Protein AF-0000000082836170 (afdb_homodimer)

Nearest PDB structures (foldseek):
  7biz-assembly1_A  TM=2.691E-01  e=1.588E-02  Bacteroides thetaiotaomicron
  5feh-assembly3_F  TM=2.525E-01  e=3.986E-02  Homo sapiens
  5f7s-assembly1_A  TM=2.205E-01  e=2.081E-02  Trueperella pyogenes
  6ca6-assembly2_B  TM=2.727E-01  e=8.507E-02  Homo sapiens
  1r6v-assembly1_A  TM=5.221E-01  e=4.939E+00  Fervidobacterium pennivorans

Radius of gyration: 24.67 Å; Cα contacts (8 Å, |Δi|>4): 1297; chains: 2; bounding box: 67×75×68 Å

Foldseek 3Di:
DPPPPPPPPPPLPQLQVCVAWAWEWDADPPFFIWIFIGHQQQQETAFPVAPLLQFPDKWKWKADPVGIDTWHWPHDGRTTGTPDHHDLQIKMKIKTWGQAWDWHDDPDDTWGETEIHIYMEGNDLLDFDDDDDQWEWHRHNHPQKIATDHNRATDFQWWKWKHDQQNDIDIFTAHPRRMTGDDDAEQFKIKMKTKDKAQDWDWDQHPVGIDTTRIYMYMYMYIYGHRDHHHDDDGDDNDYHNDRPRRPRDPDD/DPPPPPPPPPPLPQLQVCVAWAWEWDADPPFFIWIFIGHQQQQETAFPVAPLLQWDDKWKWKADPVGIDTWHWPHDGRTTGTPDHHDLQIKMKMKTWGQAWDWHDDPDDTWGETEIHIYMEGNDLLDFDDDDDQWEWHRHNHPQKIFTDHNRATDFQWWKWKHDQQNDIDIFTAHPRRMTGDDDAEQFKIKMKTKDKAQDWDWDQHPVGIDTTRIYMYMYMYIYGHRDHHHDDDGDDRDYHNDRPRDPRDPDD

Solvent-accessible surface area (backbone atoms only — not comparable to full-atom values): 26758 Å² total; per-residue (Å²): 136,84,77,73,76,75,76,76,74,73,74,72,72,59,60,55,77,60,82,57,63,44,41,40,51,45,66,54,88,97,41,48,26,31,39,33,40,27,27,64,37,55,32,26,51,20,22,49,88,50,64,51,63,41,42,84,58,55,49,34,36,36,40,45,96,91,44,78,43,83,40,55,53,42,80,48,57,56,30,26,40,35,73,52,63,73,52,84,80,24,30,37,43,36,47,33,48,45,69,55,72,40,81,45,71,61,52,46,75,72,31,44,21,42,38,37,33,21,24,26,33,41,52,50,61,47,43,64,47,81,80,83,51,59,48,28,51,28,25,64,39,43,81,47,26,34,29,34,31,45,75,87,33,58,37,47,49,33,62,35,36,41,30,29,44,46,35,43,30,34,76,38,53,17,38,84,73,3,36,33,70,52,90,74,63,38,35,38,60,38,40,33,40,36,71,47,77,45,73,62,60,50,72,41,89,41,98,91,41,77,38,79,29,44,21,36,33,40,37,24,19,28,20,36,55,45,93,52,65,43,82,58,70,70,60,43,69,77,38,76,50,75,57,74,71,76,42,54,77,69,80,74,131,135,84,77,74,76,74,74,76,74,75,74,73,73,60,60,54,78,62,82,58,64,46,40,42,52,46,64,54,87,98,39,46,26,31,40,33,41,27,28,62,39,54,33,26,51,21,21,49,87,49,64,51,62,41,42,83,56,54,48,34,35,36,38,45,99,92,44,76,40,83,38,54,52,42,80,46,58,56,30,26,40,35,71,53,63,73,52,83,81,25,33,38,42,36,47,32,49,45,70,53,72,43,79,45,72,61,53,46,75,71,31,44,21,42,40,36,33,19,23,26,32,41,53,50,60,48,43,63,49,80,80,84,51,59,49,28,53,28,25,63,39,44,80,48,26,35,30,34,31,45,75,86,33,57,38,47,50,32,62,37,35,41,30,29,44,46,34,42,30,34,76,37,54,16,38,85,73,4,36,31,69,52,90,74,63,39,35,36,61,40,39,34,40,36,69,48,76,45,72,61,59,51,72,41,89,43,98,91,42,77,39,80,29,43,22,35,33,39,35,24,17,29,22,36,55,43,92,51,64,44,83,57,69,69,61,43,70,77,38,75,50,74,57,74,72,75,45,53,79,67,80,74,129

pLDDT: mean 87.14, std 20.57, range [20.2, 98.94]

Organism: NCBI:txid1287738

Sequence (506 aa):
MKKTLSLAIAALALTATAQAHQVWIEQPAGKPAIIRFGEFAENLREASPGYLDGFDKMTATLLTAKGEVPLTATKAADGFTLSQKVGGKDGVVVDGPMNTLRTFKHGGEPLQTWFQMNARYVPDAAAVTAPKLVMDIVPTGQAGQFQVVFKGQPLPKTKLVAMVDSGWEQTAYTDEQGKAHFSLPWKTQYVLRTMHIDRTPGDRPGASGPEHYDAIGYVATLTFVKPDGAAPLPAVPVRPPNKVQAAPAAAAKMKKTLSLAIAALALTATAQAHQVWIEQPAGKPAIIRFGEFAENLREASPGYLDGFDKMTATLLTAKGEVPLTATKAADGFTLSQKVGGKDGVVVDGPMNTLRTFKHGGEPLQTWFQMNARYVPDAAAVTAPKLVMDIVPTGQAGQFQVVFKGQPLPKTKLVAMVDSGWEQTAYTDEQGKAHFSLPWKTQYVLRTMHIDRTPGDRPGASGPEHYDAIGYVATLTFVKPDGAAPLPAVPVRPPNKVQAAPAAAAK

Structure (mmCIF, N/CA/C/O backbone):
data_AF-0000000082836170-model_v1
#
loop_
_entity.id
_entity.type
_entity.pdbx_description
1 polymer 'Cobalt ABC transporter substrate-binding protein'
#
loop_
_atom_site.group_PDB
_atom_site.id
_atom_site.type_symbol
_atom_site.label_atom_id
_atom_site.label_alt_id
_atom_site.label_comp_id
_atom_site.label_asym_id
_atom_site.label_entity_id
_atom_site.label_seq_id
_atom_site.pdbx_PDB_ins_code
_atom_site.Cartn_x
_atom_site.Cartn_y
_atom_site.Cartn_z
_atom_site.occupancy
_atom_site.B_iso_or_equiv
_atom_site.auth_seq_id
_atom_site.auth_comp_id
_atom_site.auth_asym_id
_atom_site.auth_atom_id
_atom_site.pdbx_PDB_model_num
ATOM 1 N N . MET A 1 1 ? 44.781 -10.078 32.188 1 26.72 1 MET A N 1
ATOM 2 C CA . MET A 1 1 ? 44.438 -9.422 30.938 1 26.72 1 MET A CA 1
ATOM 3 C C . MET A 1 1 ? 42.938 -9.422 30.719 1 26.72 1 MET A C 1
ATOM 5 O O . MET A 1 1 ? 42.312 -10.484 30.609 1 26.72 1 MET A O 1
ATOM 9 N N . LYS A 1 2 ? 42.188 -8.383 31.344 1 31.38 2 LYS A N 1
ATOM 10 C CA . LYS A 1 2 ? 40.781 -8.148 31.531 1 31.38 2 LYS A CA 1
ATOM 11 C C . LYS A 1 2 ? 40.062 -7.969 30.188 1 31.38 2 LYS A C 1
ATOM 13 O O . LYS A 1 2 ? 40.375 -7.031 29.438 1 31.38 2 LYS A O 1
ATOM 18 N N . LYS A 1 3 ? 39.812 -9.102 29.469 1 31.58 3 LYS A N 1
ATOM 19 C CA . LYS A 1 3 ? 39.094 -9.109 28.203 1 31.58 3 LYS A CA 1
ATOM 20 C C . LYS A 1 3 ? 37.781 -8.367 28.328 1 31.58 3 LYS A C 1
ATOM 22 O O . LYS A 1 3 ? 36.938 -8.734 29.156 1 31.58 3 LYS A O 1
ATOM 27 N N . THR A 1 4 ? 37.875 -7.027 28.156 1 30.92 4 THR A N 1
ATOM 28 C CA . THR A 1 4 ? 36.688 -6.168 28.031 1 30.92 4 THR A CA 1
ATOM 29 C C . THR A 1 4 ? 35.75 -6.695 26.938 1 30.92 4 THR A C 1
ATOM 31 O O . THR A 1 4 ? 36.156 -6.859 25.781 1 30.92 4 THR A O 1
ATOM 34 N N . LEU A 1 5 ? 34.906 -7.582 27.344 1 31.88 5 LEU A N 1
ATOM 35 C CA . LEU A 1 5 ? 33.781 -8.047 26.516 1 31.88 5 LEU A CA 1
ATOM 36 C C . LEU A 1 5 ? 33 -6.871 25.953 1 31.88 5 LEU A C 1
ATOM 38 O O . LEU A 1 5 ? 32.375 -6.125 26.703 1 31.88 5 LEU A O 1
ATOM 42 N N . SER A 1 6 ? 33.562 -6.23 24.938 1 28.66 6 SER A N 1
ATOM 43 C CA . SER A 1 6 ? 32.844 -5.191 24.219 1 28.66 6 SER A CA 1
ATOM 44 C C . SER A 1 6 ? 31.469 -5.699 23.75 1 28.66 6 SER A C 1
ATOM 46 O O . SER A 1 6 ? 31.391 -6.684 23.016 1 28.66 6 SER A O 1
ATOM 48 N N . LEU A 1 7 ? 30.5 -5.582 24.578 1 28.78 7 LEU A N 1
ATOM 49 C CA . LEU A 1 7 ? 29.109 -5.797 24.219 1 28.78 7 LEU A CA 1
ATOM 50 C C . LEU A 1 7 ? 28.719 -4.949 23 1 28.78 7 LEU A C 1
ATOM 52 O O . LEU A 1 7 ? 28.719 -3.719 23.078 1 28.78 7 LEU A O 1
ATOM 56 N N . ALA A 1 8 ? 29.078 -5.398 21.828 1 27.69 8 ALA A N 1
ATOM 57 C CA . ALA A 1 8 ? 28.562 -4.789 20.609 1 27.69 8 ALA A CA 1
ATOM 58 C C . ALA A 1 8 ? 27.031 -4.672 20.656 1 27.69 8 ALA A C 1
ATOM 60 O O . ALA A 1 8 ? 26.328 -5.684 20.703 1 27.69 8 ALA A O 1
ATOM 61 N N . ILE A 1 9 ? 26.547 -3.693 21.328 1 27.22 9 ILE A N 1
ATOM 62 C CA . ILE A 1 9 ? 25.125 -3.34 21.234 1 27.22 9 ILE A CA 1
ATOM 63 C C . ILE A 1 9 ? 24.75 -3.088 19.781 1 27.22 9 ILE A C 1
ATOM 65 O O . ILE A 1 9 ? 25.25 -2.145 19.156 1 27.22 9 ILE A O 1
ATOM 69 N N . ALA A 1 10 ? 24.594 -4.125 19.031 1 26.56 10 ALA A N 1
ATOM 70 C CA . ALA A 1 10 ? 24.016 -3.994 17.688 1 26.56 10 ALA A CA 1
ATOM 71 C C . ALA A 1 10 ? 22.781 -3.102 17.703 1 26.56 10 ALA A C 1
ATOM 73 O O . ALA A 1 10 ? 21.797 -3.41 18.391 1 26.56 10 ALA A O 1
ATOM 74 N N . ALA A 1 11 ? 22.953 -1.854 17.578 1 26.28 11 ALA A N 1
ATOM 75 C CA . ALA A 1 11 ? 21.875 -0.909 17.328 1 26.28 11 ALA A CA 1
ATOM 76 C C . ALA A 1 11 ? 20.938 -1.432 16.234 1 26.28 11 ALA A C 1
ATOM 78 O O . ALA A 1 11 ? 21.344 -1.609 15.086 1 26.28 11 ALA A O 1
ATOM 79 N N . LEU A 1 12 ? 20.141 -2.338 16.547 1 27.95 12 LEU A N 1
ATOM 80 C CA . LEU A 1 12 ? 19 -2.682 15.719 1 27.95 12 LEU A CA 1
ATOM 81 C C . LEU A 1 12 ? 18.344 -1.429 15.148 1 27.95 12 LEU A C 1
ATOM 83 O O . LEU A 1 12 ? 17.797 -0.615 15.898 1 27.95 12 LEU A O 1
ATOM 87 N N . ALA A 1 13 ? 19.047 -0.854 14.234 1 28.72 13 ALA A N 1
ATOM 88 C CA . ALA A 1 13 ? 18.422 0.218 13.469 1 28.72 13 ALA A CA 1
ATOM 89 C C . ALA A 1 13 ? 16.969 -0.11 13.164 1 28.72 13 ALA A C 1
ATOM 91 O O . ALA A 1 13 ? 16.672 -1.105 12.492 1 28.72 13 ALA A O 1
ATOM 92 N N . LEU A 1 14 ? 16.141 0.134 14.016 1 29.86 14 LEU A N 1
ATOM 93 C CA . LEU A 1 14 ? 14.695 0.248 13.836 1 29.86 14 LEU A CA 1
ATOM 94 C C . LEU A 1 14 ? 14.367 0.902 12.5 1 29.86 14 LEU A C 1
ATOM 96 O O . LEU A 1 14 ? 14.688 2.07 12.281 1 29.86 14 LEU A O 1
ATOM 100 N N . THR A 1 15 ? 14.773 0.25 11.469 1 32.34 15 THR A N 1
ATOM 101 C CA . THR A 1 15 ? 14.109 0.842 10.312 1 32.34 15 THR A CA 1
ATOM 102 C C . THR A 1 15 ? 12.656 1.166 10.625 1 32.34 15 THR A C 1
ATOM 104 O O . THR A 1 15 ? 11.859 0.266 10.914 1 32.34 15 THR A O 1
ATOM 107 N N . ALA A 1 16 ? 12.352 2 11.562 1 35.34 16 ALA A N 1
ATOM 108 C CA . ALA A 1 16 ? 11.023 2.592 11.688 1 35.34 16 ALA A CA 1
ATOM 109 C C . ALA A 1 16 ? 10.297 2.607 10.344 1 35.34 16 ALA A C 1
ATOM 111 O O . ALA A 1 16 ? 10.812 3.148 9.359 1 35.34 16 ALA A O 1
ATOM 112 N N . THR A 1 17 ? 9.789 1.624 9.914 1 38.44 17 THR A N 1
ATOM 113 C CA . THR A 1 17 ? 8.742 1.948 8.953 1 38.44 17 THR A CA 1
ATOM 114 C C . THR A 1 17 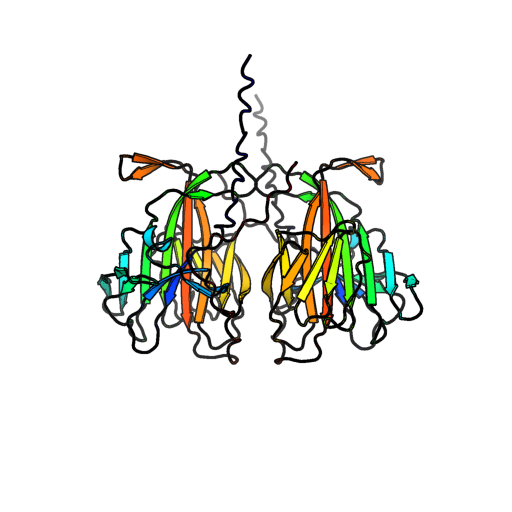? 8.062 3.262 9.32 1 38.44 17 THR A C 1
ATOM 116 O O . THR A 1 17 ? 7.012 3.262 9.969 1 38.44 17 THR A O 1
ATOM 119 N N . ALA A 1 18 ? 8.672 4.105 10.07 1 41.03 18 ALA A N 1
ATOM 120 C CA . ALA A 1 18 ? 8.242 5.496 10.188 1 41.03 18 ALA A CA 1
ATOM 121 C C . ALA A 1 18 ? 7.383 5.914 9 1 41.03 18 ALA A C 1
ATOM 123 O O . ALA A 1 18 ? 6.918 7.051 8.93 1 41.03 18 ALA A O 1
ATOM 124 N N . GLN A 1 19 ? 7.5 5.121 7.895 1 50.47 19 GLN A N 1
ATOM 125 C CA . GLN A 1 19 ? 7.027 5.527 6.578 1 50.47 19 GLN A CA 1
ATOM 126 C C . GLN A 1 19 ? 5.566 5.969 6.629 1 50.47 19 GLN A C 1
ATOM 128 O O . GLN A 1 19 ? 5.043 6.508 5.652 1 50.47 19 GLN A O 1
ATOM 133 N N . ALA A 1 20 ? 4.973 6.035 7.883 1 69.69 20 ALA A N 1
ATOM 134 C CA . ALA A 1 20 ? 3.557 6.09 7.531 1 69.69 20 ALA A CA 1
ATOM 135 C C . ALA A 1 20 ? 2.846 7.211 8.281 1 69.69 20 ALA A C 1
ATOM 137 O O . ALA A 1 20 ? 1.684 7.516 8.008 1 69.69 20 ALA A O 1
ATOM 138 N N . HIS A 1 21 ? 3.768 8.008 9.156 1 91.62 21 HIS A N 1
ATOM 139 C CA . HIS A 1 21 ? 2.969 8.992 9.875 1 91.62 21 HIS A CA 1
ATOM 140 C C . HIS A 1 21 ? 2.625 10.18 8.984 1 91.62 21 HIS A C 1
ATOM 142 O O . HIS A 1 21 ? 3.432 10.586 8.141 1 91.62 21 HIS A O 1
ATOM 148 N N . GLN A 1 22 ? 1.546 10.695 9.258 1 96 22 GLN A N 1
ATOM 149 C CA . GLN A 1 22 ? 1.072 11.883 8.555 1 96 22 GLN A CA 1
ATOM 150 C C . GLN A 1 22 ? 0.282 12.789 9.492 1 96 22 GLN A C 1
ATOM 152 O O . GLN A 1 22 ? -0.153 12.359 10.562 1 96 22 GLN A O 1
ATOM 157 N N . VAL A 1 23 ? 0.231 14.023 9.086 1 97.88 23 VAL A N 1
ATOM 158 C CA . VAL A 1 23 ? -0.67 14.984 9.719 1 97.88 23 VAL A CA 1
ATOM 159 C C . VAL A 1 23 ? -1.942 15.125 8.883 1 97.88 23 VAL A C 1
ATOM 161 O O . VAL A 1 23 ? -1.884 15.172 7.652 1 97.88 23 VAL A O 1
ATOM 164 N N . TRP A 1 24 ? -3.105 15.141 9.531 1 98.44 24 TRP A N 1
ATOM 165 C CA . TRP A 1 24 ? -4.355 15.383 8.828 1 98.44 24 TRP A CA 1
ATOM 166 C C . TRP A 1 24 ? -5.332 16.172 9.695 1 98.44 24 TRP A C 1
ATOM 168 O O . TRP A 1 24 ? -5.035 16.469 10.852 1 98.44 24 TRP A O 1
ATOM 178 N N . ILE A 1 25 ? -6.406 16.641 9.117 1 98.06 25 ILE A N 1
ATOM 179 C CA . ILE A 1 25 ? -7.367 17.484 9.805 1 98.06 25 ILE A CA 1
ATOM 180 C C . ILE A 1 25 ? -8.695 16.75 9.969 1 98.06 25 ILE A C 1
ATOM 182 O O . ILE A 1 25 ? -9.203 16.156 9.016 1 98.06 25 ILE A O 1
ATOM 186 N N . GLU A 1 26 ? -9.156 16.719 11.172 1 95.94 26 GLU A N 1
ATOM 187 C CA . GLU A 1 26 ? -10.484 16.188 11.469 1 95.94 26 GLU A CA 1
ATOM 188 C C . GLU A 1 26 ? -11.414 17.266 11.984 1 95.94 26 GLU A C 1
ATOM 190 O O . GLU A 1 26 ? -10.984 18.18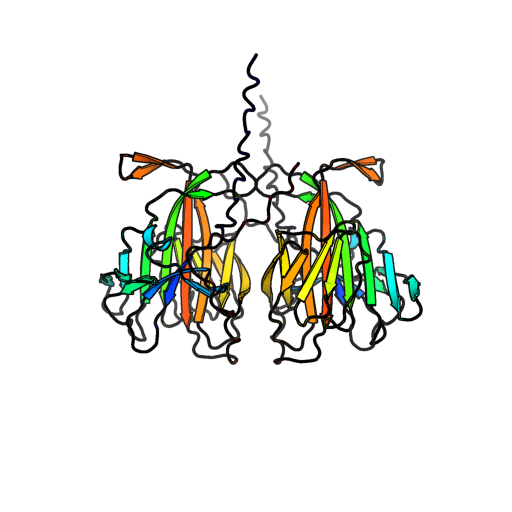8 12.68 1 95.94 26 GLU A O 1
ATOM 195 N N . GLN A 1 27 ? -12.609 17.188 11.578 1 89.88 27 GLN A N 1
ATOM 196 C CA . GLN A 1 27 ? -13.625 18.078 12.125 1 89.88 27 GLN A CA 1
ATOM 197 C C . GLN A 1 27 ? -14.812 17.281 12.672 1 89.88 27 GLN A C 1
ATOM 199 O O . GLN A 1 27 ? -15.758 16.984 11.938 1 89.88 27 GLN A O 1
ATOM 204 N N . PRO A 1 28 ? -14.695 16.953 13.953 1 80.62 28 PRO A N 1
ATOM 205 C CA . PRO A 1 28 ? -15.875 16.312 14.555 1 80.62 28 PRO A CA 1
ATOM 206 C C . PRO A 1 28 ? -17.094 17.219 1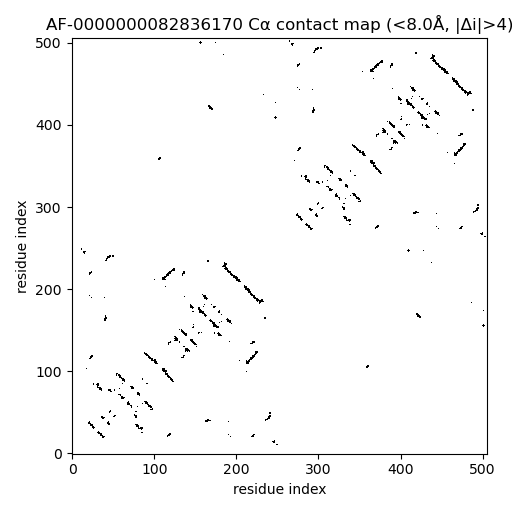4.555 1 80.62 28 PRO A C 1
ATOM 208 O O . PRO A 1 28 ? -16.969 18.453 14.562 1 80.62 28 PRO A O 1
ATOM 211 N N . ALA A 1 29 ? -18.234 16.594 14.469 1 79.88 29 ALA A N 1
ATOM 212 C CA . ALA A 1 29 ? -19.484 17.359 14.414 1 79.88 29 ALA A CA 1
ATOM 213 C C . ALA A 1 29 ? -19.594 18.312 15.609 1 79.88 29 ALA A C 1
ATOM 215 O O . ALA A 1 29 ? -19.469 17.875 16.766 1 79.88 29 ALA A O 1
ATOM 216 N N . GLY A 1 30 ? -19.781 19.562 15.289 1 81.5 30 GLY A N 1
ATOM 217 C CA . GLY A 1 30 ? -20.062 20.562 16.297 1 81.5 30 GLY A CA 1
ATOM 218 C C . GLY A 1 30 ? -18.844 20.984 17.094 1 81.5 30 GLY A C 1
ATOM 219 O O . GLY A 1 30 ? -18.953 21.719 18.078 1 81.5 30 GLY A O 1
ATOM 220 N N . LYS A 1 31 ? -17.719 20.453 16.812 1 86.19 31 LYS A N 1
ATOM 221 C CA . LYS A 1 31 ? -16.484 20.781 17.531 1 86.19 31 LYS A CA 1
ATOM 222 C C . LYS A 1 31 ? -15.477 21.453 16.609 1 86.19 31 LYS A C 1
ATOM 224 O O . LYS A 1 31 ? -15.586 21.359 15.383 1 86.19 31 LYS A O 1
ATOM 229 N N . PRO A 1 32 ? -14.602 22.234 17.281 1 91.75 32 PRO A N 1
ATOM 230 C CA . PRO A 1 32 ? -13.531 22.797 16.453 1 91.75 32 PRO A CA 1
ATOM 231 C C . PRO A 1 32 ? -12.727 21.719 15.719 1 91.75 32 PRO A C 1
ATOM 233 O O . PRO A 1 32 ? -12.633 20.578 16.203 1 91.75 32 PRO A O 1
ATOM 236 N N . ALA A 1 33 ? -12.18 22.125 14.602 1 95.62 33 ALA A N 1
ATOM 237 C CA . ALA A 1 33 ? -11.312 21.203 13.875 1 95.62 33 ALA A CA 1
ATOM 238 C C . ALA A 1 33 ? -10.055 20.891 14.672 1 95.62 33 ALA A C 1
ATOM 240 O O . ALA A 1 33 ? -9.633 21.672 15.523 1 95.62 33 ALA A O 1
ATOM 241 N N . ILE A 1 34 ? -9.5 19.734 14.43 1 96.81 34 ILE A N 1
ATOM 242 C CA . ILE A 1 34 ? -8.312 19.281 15.148 1 96.81 34 ILE A CA 1
ATOM 243 C C . ILE A 1 34 ? -7.289 18.734 14.148 1 96.81 34 ILE A C 1
ATOM 245 O O . ILE A 1 34 ? -7.645 18.016 13.211 1 96.81 34 ILE A O 1
ATOM 249 N N . ILE A 1 35 ? -6.059 19.188 14.312 1 98.25 35 ILE A N 1
ATOM 250 C CA . ILE A 1 35 ? -4.934 18.641 13.578 1 98.25 35 ILE A CA 1
ATOM 251 C C . ILE A 1 35 ? -4.426 17.375 14.273 1 98.25 35 ILE A C 1
ATOM 253 O O . ILE A 1 35 ? -4.094 17.406 15.461 1 98.25 35 ILE A O 1
ATOM 257 N N . ARG A 1 36 ? -4.387 16.266 13.539 1 97.75 36 ARG A N 1
ATOM 258 C CA . ARG A 1 36 ? -3.932 14.992 14.07 1 97.75 36 ARG A CA 1
ATOM 259 C C . ARG A 1 36 ? -2.578 14.602 13.492 1 97.75 36 ARG A C 1
ATOM 261 O O . ARG A 1 36 ? -2.211 15.062 12.406 1 97.75 36 ARG A O 1
ATOM 268 N N . PHE A 1 37 ? -1.827 13.844 14.227 1 97.06 37 PHE A N 1
ATOM 269 C CA . PHE A 1 37 ? -0.574 13.227 13.805 1 97.06 37 PHE A CA 1
ATOM 270 C C . PHE A 1 37 ? -0.581 11.734 14.094 1 97.06 37 PHE A C 1
ATOM 272 O O . PHE A 1 37 ? -0.978 11.312 15.188 1 97.06 37 PHE A O 1
ATOM 279 N N . GLY A 1 38 ? -0.245 10.914 13.172 1 96.12 38 GLY A N 1
ATOM 280 C CA . GLY A 1 38 ? -0.245 9.469 13.352 1 96.12 38 GLY A CA 1
ATOM 281 C C . GLY A 1 38 ? -0.445 8.711 12.055 1 96.12 38 GLY A C 1
ATOM 282 O O . GLY A 1 38 ? 0.112 9.078 11.016 1 96.12 38 GLY A O 1
ATOM 283 N N . GLU A 1 39 ? -1.082 7.586 12.125 1 94.38 39 GLU A N 1
ATOM 284 C CA . GLU A 1 39 ? -1.422 6.738 10.984 1 94.38 39 GLU A CA 1
ATOM 285 C C . GLU A 1 39 ? -2.934 6.617 10.82 1 94.38 39 GLU A C 1
ATOM 287 O O . GLU A 1 39 ? -3.572 5.793 11.477 1 94.38 39 GLU A O 1
ATOM 292 N N . PHE A 1 40 ? -3.494 7.348 9.898 1 96.06 40 PHE A N 1
ATOM 293 C CA . PHE A 1 40 ? -4.945 7.449 9.789 1 96.06 40 PHE A CA 1
ATOM 294 C C . PHE A 1 40 ? -5.566 6.086 9.523 1 96.06 40 PHE A C 1
ATOM 296 O O . PHE A 1 40 ? -6.488 5.672 10.227 1 96.06 40 PHE A O 1
ATOM 303 N N . ALA A 1 41 ? -5.004 5.355 8.555 1 94 41 ALA A N 1
ATOM 304 C CA . ALA A 1 41 ? -5.598 4.082 8.156 1 94 41 ALA A CA 1
ATOM 305 C C . ALA A 1 41 ? -5.469 3.041 9.258 1 94 41 ALA A C 1
ATOM 307 O O . ALA A 1 41 ? -6.203 2.051 9.281 1 94 41 ALA A O 1
ATOM 308 N N . GLU A 1 42 ? -4.582 3.295 10.195 1 91.44 42 GLU A N 1
ATOM 309 C CA . GLU A 1 42 ? -4.348 2.348 11.281 1 91.44 42 GLU A CA 1
ATOM 310 C C . GLU A 1 42 ? -5.008 2.814 12.578 1 91.44 42 GLU A C 1
ATOM 312 O O . GLU A 1 42 ? -4.773 2.24 13.641 1 91.44 42 GLU A O 1
ATOM 317 N N . ASN A 1 43 ? -5.77 3.891 12.461 1 93.44 43 ASN A N 1
ATOM 318 C CA . ASN A 1 43 ? -6.48 4.445 13.609 1 93.44 43 ASN A CA 1
ATOM 319 C C . ASN A 1 43 ? -5.523 4.781 14.742 1 93.44 43 ASN A C 1
ATOM 321 O O . ASN A 1 43 ? -5.801 4.473 15.906 1 93.44 43 ASN A O 1
ATOM 325 N N . LEU A 1 44 ? -4.379 5.285 14.336 1 94.12 44 LEU A N 1
ATOM 326 C CA . LEU A 1 44 ? -3.373 5.723 15.297 1 94.12 44 LEU A CA 1
ATOM 327 C C . LEU A 1 44 ? -3.281 7.246 15.328 1 94.12 44 LEU A C 1
ATOM 329 O O . LEU A 1 44 ? -2.914 7.871 14.336 1 94.12 44 LEU A O 1
ATOM 333 N N . ARG A 1 45 ? -3.656 7.848 16.453 1 95.94 45 ARG A N 1
ATOM 334 C CA . ARG A 1 45 ? -3.447 9.258 16.75 1 95.94 45 ARG A CA 1
ATOM 335 C C . ARG A 1 45 ? -2.42 9.438 17.859 1 95.94 45 ARG A C 1
ATOM 337 O O . ARG A 1 45 ? -2.629 8.977 18.984 1 95.94 45 ARG A O 1
ATOM 344 N N . GLU A 1 46 ? -1.385 10.047 17.531 1 96.12 46 GLU A N 1
ATOM 345 C CA . GLU A 1 46 ? -0.317 10.25 18.5 1 96.12 46 GLU A CA 1
ATOM 346 C C . GLU A 1 46 ? -0.733 11.242 19.578 1 96.12 46 GLU A C 1
ATOM 348 O O . GLU A 1 46 ? -1.615 12.078 19.359 1 96.12 46 GLU A O 1
ATOM 353 N N . ALA A 1 47 ? -0.035 11.148 20.672 1 96.5 47 ALA A N 1
ATOM 354 C CA . ALA A 1 47 ? -0.454 11.891 21.859 1 96.5 47 ALA A CA 1
ATOM 355 C C . ALA A 1 47 ? 0.708 12.695 22.438 1 96.5 47 ALA A C 1
ATOM 357 O O . ALA A 1 47 ? 1.863 12.484 22.062 1 96.5 47 ALA A O 1
ATOM 358 N N . SER A 1 48 ? 0.39 13.656 23.266 1 95.62 48 SER A N 1
ATOM 359 C CA . SER A 1 48 ? 1.319 14.359 24.141 1 95.62 48 SER A CA 1
ATOM 360 C C . SER A 1 48 ? 1.054 14.031 25.609 1 95.62 48 SER A C 1
ATOM 362 O O . SER A 1 48 ? -0.09 14.086 26.062 1 95.62 48 SER A O 1
ATOM 364 N N . PRO A 1 49 ? 2.107 13.719 26.375 1 95.69 49 PRO A N 1
ATOM 365 C CA . PRO A 1 49 ? 3.502 13.602 25.938 1 95.69 49 PRO A CA 1
ATOM 366 C C . PRO A 1 49 ? 3.725 12.445 24.969 1 95.69 49 PRO A C 1
ATOM 368 O O . PRO A 1 49 ? 2.945 11.492 24.953 1 95.69 49 PRO A O 1
ATOM 371 N N . GLY A 1 50 ? 4.629 12.625 24.109 1 95 50 GLY A N 1
ATOM 372 C CA . GLY A 1 50 ? 4.965 11.609 23.125 1 95 50 GLY A CA 1
ATOM 373 C C . GLY A 1 50 ? 5.293 12.188 21.766 1 95 50 GLY A C 1
ATOM 374 O O . GLY A 1 50 ? 5.898 13.258 21.672 1 95 50 GLY A O 1
ATOM 375 N N . TYR A 1 51 ? 4.902 11.477 20.688 1 92.88 51 TYR A N 1
ATOM 376 C CA . TYR A 1 51 ? 5.34 11.812 19.344 1 92.88 51 TYR A CA 1
ATOM 377 C C . TYR A 1 51 ? 4.699 13.109 18.859 1 92.88 51 TYR A C 1
ATOM 379 O O . TYR A 1 51 ? 5.215 13.766 17.953 1 92.88 51 TYR A O 1
ATOM 387 N N . LEU A 1 52 ? 3.576 13.492 19.438 1 95 52 LEU A N 1
ATOM 388 C CA . LEU A 1 52 ? 2.955 14.766 19.094 1 95 52 LEU A CA 1
ATOM 389 C C . LEU A 1 52 ? 3.875 15.93 19.453 1 95 52 LEU A C 1
ATOM 391 O O . LEU A 1 52 ? 3.699 17.047 18.938 1 95 52 LEU A O 1
ATOM 395 N N . ASP A 1 53 ? 4.812 15.656 20.344 1 95.19 53 ASP A N 1
ATOM 396 C CA . ASP A 1 53 ? 5.719 16.703 20.812 1 95.19 53 ASP A CA 1
ATOM 397 C C . ASP A 1 53 ? 6.828 16.953 19.797 1 95.19 53 ASP A C 1
ATOM 399 O O . ASP A 1 53 ? 7.727 17.766 20.047 1 95.19 53 ASP A O 1
ATOM 403 N N . GLY A 1 54 ? 6.766 16.25 18.641 1 93.5 54 GLY A N 1
ATOM 404 C CA . GLY A 1 54 ? 7.695 16.484 17.547 1 93.5 54 GLY A CA 1
ATOM 405 C C . GLY A 1 54 ? 7.402 17.766 16.781 1 93.5 54 GLY A C 1
ATOM 406 O O . GLY A 1 54 ? 8.133 18.109 15.852 1 93.5 54 GLY A O 1
ATOM 407 N N . PHE A 1 55 ? 6.371 18.469 17.188 1 95.44 55 PHE A N 1
ATOM 408 C CA . PHE A 1 55 ? 5.977 19.75 16.594 1 95.44 55 PHE A CA 1
ATOM 409 C C . PHE A 1 55 ? 6.004 20.859 17.641 1 95.44 55 PHE A C 1
ATOM 411 O O . PHE A 1 55 ? 5.414 20.719 18.719 1 95.44 55 PHE A O 1
ATOM 418 N N . ASP A 1 56 ? 6.688 21.906 17.344 1 89.44 56 ASP A N 1
ATOM 419 C CA . ASP A 1 56 ? 6.645 23.062 18.219 1 89.44 56 ASP A CA 1
ATOM 420 C C . ASP A 1 56 ? 5.441 23.953 17.906 1 89.44 56 ASP A C 1
ATOM 422 O O . ASP A 1 56 ? 4.773 24.453 18.812 1 89.44 56 ASP A O 1
ATOM 426 N N . LYS A 1 57 ? 5.305 24.141 16.641 1 88.06 57 LYS A N 1
ATOM 427 C CA . LYS A 1 57 ? 4.234 25.016 16.156 1 88.06 57 LYS A CA 1
ATOM 428 C C . LYS A 1 57 ? 3.596 24.469 14.891 1 88.06 57 LYS A C 1
ATOM 430 O O . LYS A 1 57 ? 4.293 23.953 14.023 1 88.06 57 LYS A O 1
ATOM 435 N N . MET A 1 58 ? 2.277 24.531 14.922 1 95.19 58 MET A N 1
ATOM 436 C CA . MET A 1 58 ? 1.496 24.297 13.711 1 95.19 58 MET A CA 1
ATOM 437 C C . MET A 1 58 ? 0.843 25.578 13.219 1 95.19 58 MET A C 1
ATOM 439 O O . MET A 1 58 ? 0.166 26.266 13.977 1 95.19 58 MET A O 1
ATOM 443 N N . THR A 1 59 ? 1.143 25.938 11.969 1 97.38 59 THR A N 1
ATOM 444 C CA . THR A 1 59 ? 0.487 27.109 11.383 1 97.38 59 THR A CA 1
ATOM 445 C C . THR A 1 59 ? -0.753 26.688 10.594 1 97.38 59 THR A C 1
ATOM 447 O O . THR A 1 59 ? -0.675 25.828 9.711 1 97.38 59 THR A O 1
ATOM 450 N N . ALA A 1 60 ? -1.859 27.266 11 1 98.19 60 ALA A N 1
ATOM 451 C CA . ALA A 1 60 ? -3.127 26.938 10.359 1 98.19 60 ALA A CA 1
ATOM 452 C C . ALA A 1 60 ? -3.816 28.188 9.82 1 98.19 60 ALA A C 1
ATOM 454 O O . ALA A 1 60 ? -3.791 29.234 10.461 1 98.19 60 ALA A O 1
ATOM 455 N N . THR A 1 61 ? -4.383 28.078 8.648 1 98.25 61 THR A N 1
ATOM 456 C CA . THR A 1 61 ? -5.113 29.172 7.992 1 98.25 61 THR A CA 1
ATOM 457 C C . THR A 1 61 ? -6.484 28.688 7.531 1 98.25 61 THR A C 1
ATOM 459 O O . THR A 1 61 ? -6.598 27.656 6.867 1 98.25 61 THR A O 1
ATOM 462 N N . LEU A 1 62 ? -7.48 29.406 7.945 1 97.44 62 LEU A N 1
ATOM 463 C CA . LEU A 1 62 ? -8.836 29.203 7.438 1 97.44 62 LEU A CA 1
ATOM 464 C C . LEU A 1 62 ? -9.008 29.875 6.074 1 97.44 62 LEU A C 1
ATOM 466 O O . LEU A 1 62 ? -8.617 31.016 5.887 1 97.44 62 LEU A O 1
ATOM 470 N N . LEU A 1 63 ? -9.508 29.125 5.16 1 97.5 63 LEU A N 1
ATOM 471 C CA . LEU A 1 63 ? -9.789 29.625 3.82 1 97.5 63 LEU A CA 1
ATOM 472 C C . LEU A 1 63 ? -11.289 29.828 3.623 1 97.5 63 LEU A C 1
ATOM 474 O O . LEU A 1 63 ? -12.055 28.859 3.578 1 97.5 63 LEU A O 1
ATOM 478 N N . THR A 1 64 ? -11.711 31.109 3.484 1 95.5 64 THR A N 1
ATOM 479 C CA . THR A 1 64 ? -13.109 31.469 3.307 1 95.5 64 THR A CA 1
ATOM 480 C C . THR A 1 64 ? -13.32 32.219 1.995 1 95.5 64 THR A C 1
ATOM 482 O O . THR A 1 64 ? -12.352 32.594 1.328 1 95.5 64 THR A O 1
ATOM 485 N N . ALA A 1 65 ? -14.609 32.375 1.639 1 92.62 65 ALA A N 1
ATOM 486 C CA . ALA A 1 65 ? -14.938 33.156 0.459 1 92.62 65 ALA A CA 1
ATOM 487 C C . ALA A 1 65 ? -14.453 34.594 0.617 1 92.62 65 ALA A C 1
ATOM 489 O O . ALA A 1 65 ? -14.195 35.281 -0.375 1 92.62 65 ALA A O 1
ATOM 490 N N . LYS A 1 66 ? -14.281 35.094 1.841 1 94.31 66 LYS A N 1
ATOM 491 C CA . LYS A 1 66 ? -13.914 36.5 2.125 1 94.31 66 LYS A CA 1
ATOM 492 C C . LYS A 1 66 ? -12.398 36.625 2.271 1 94.31 66 LYS A C 1
ATOM 494 O O . LYS A 1 66 ? -11.891 37.75 2.449 1 94.31 66 LYS A O 1
ATOM 499 N N . GLY A 1 67 ? -11.711 35.531 2.266 1 95.25 67 GLY A N 1
ATOM 500 C CA . GLY A 1 67 ? -10.266 35.594 2.389 1 95.25 67 GLY A CA 1
ATOM 501 C C . GLY A 1 67 ? -9.711 34.625 3.428 1 95.25 67 GLY A C 1
ATOM 502 O O . GLY A 1 67 ? -10.391 33.688 3.842 1 95.25 67 GLY A O 1
ATOM 503 N N . GLU A 1 68 ? -8.461 34.844 3.775 1 97.19 68 GLU A N 1
ATOM 504 C CA . GLU A 1 68 ? -7.73 33.938 4.684 1 97.19 68 GLU A CA 1
ATOM 505 C C . GLU A 1 68 ? -7.746 34.5 6.109 1 97.19 68 GLU A C 1
ATOM 507 O O . GLU A 1 68 ? -7.602 35.688 6.324 1 97.19 68 GLU A O 1
ATOM 512 N N . VAL A 1 69 ? -7.969 33.625 7.062 1 96.69 69 VAL A N 1
ATOM 513 C CA . VAL A 1 69 ? -7.965 33.969 8.484 1 96.69 69 VAL A CA 1
ATOM 514 C C . VAL A 1 69 ? -6.992 33.062 9.227 1 96.69 69 VAL A C 1
ATOM 516 O O . VAL A 1 69 ? -7.176 31.844 9.266 1 96.69 69 VAL A O 1
ATOM 519 N N . PRO A 1 70 ? -5.965 33.656 9.828 1 97.31 70 PRO A N 1
ATOM 520 C CA . PRO A 1 70 ? -5.086 32.812 10.641 1 97.31 70 PRO A CA 1
ATOM 521 C C . PRO A 1 70 ? -5.816 32.156 11.805 1 97.31 70 PRO A C 1
ATOM 523 O O . PRO A 1 70 ? -6.684 32.781 12.43 1 97.31 70 PRO A O 1
ATOM 526 N N . LEU A 1 71 ? -5.508 30.875 11.992 1 97.38 71 LEU A N 1
ATOM 527 C CA . LEU A 1 71 ? -6.055 30.141 13.133 1 97.38 71 LEU A CA 1
ATOM 528 C C . LEU A 1 71 ? -4.965 29.828 14.156 1 97.38 71 LEU A C 1
ATOM 530 O O . LEU A 1 71 ? -3.822 29.547 13.789 1 97.38 71 LEU A O 1
ATOM 534 N N . THR A 1 72 ? -5.367 29.922 15.383 1 97.06 72 THR A N 1
ATOM 535 C CA . THR A 1 72 ? -4.473 29.422 16.422 1 97.06 72 THR A CA 1
ATOM 536 C C . THR A 1 72 ? -4.605 27.906 16.578 1 97.06 72 THR A C 1
ATOM 538 O O . THR A 1 72 ? -5.715 27.375 16.594 1 97.06 72 THR A O 1
ATOM 541 N N . ALA A 1 73 ? -3.529 27.219 16.641 1 97.56 73 ALA A N 1
ATOM 542 C CA . ALA A 1 73 ? -3.479 25.797 16.922 1 97.56 73 ALA A CA 1
ATOM 543 C C . ALA A 1 73 ? -2.895 25.531 18.312 1 97.56 73 ALA A C 1
ATOM 545 O O . ALA A 1 73 ? -1.73 25.844 18.562 1 97.56 73 ALA A O 1
ATOM 546 N N . THR A 1 74 ? -3.676 24.938 19.203 1 96.5 74 THR A N 1
ATOM 547 C CA . THR A 1 74 ? -3.252 24.672 20.562 1 96.5 74 THR A CA 1
ATOM 548 C C . THR A 1 74 ? -3.047 23.172 20.781 1 96.5 74 THR A C 1
ATOM 550 O O . THR A 1 74 ? -3.951 22.375 20.547 1 96.5 74 THR A O 1
ATOM 553 N N . LYS A 1 75 ? -1.935 22.875 21.281 1 96.5 75 LYS A N 1
ATOM 554 C CA . LYS A 1 75 ? -1.651 21.453 21.516 1 96.5 75 LYS A CA 1
ATOM 555 C C . LYS A 1 75 ? -2.564 20.891 22.594 1 96.5 75 LYS A C 1
ATOM 557 O O . LYS A 1 75 ? -2.727 21.5 23.656 1 96.5 75 LYS A O 1
ATOM 562 N N . ALA A 1 76 ? -3.215 19.828 22.297 1 94.38 76 ALA A N 1
ATOM 563 C CA . ALA A 1 76 ? -4.043 19.047 23.203 1 94.38 76 ALA A CA 1
ATOM 564 C C . ALA A 1 76 ? -3.479 17.641 23.375 1 94.38 76 ALA A C 1
ATOM 566 O O . ALA A 1 76 ? -2.35 17.359 22.969 1 94.38 76 ALA A O 1
ATOM 567 N N . ALA A 1 77 ? -4.195 16.75 24.047 1 95.12 77 ALA A N 1
ATOM 568 C CA . ALA A 1 77 ? -3.723 15.406 24.391 1 95.12 77 ALA A CA 1
ATOM 569 C C . ALA A 1 77 ? -3.537 14.562 23.125 1 95.12 77 ALA A C 1
ATOM 571 O O . ALA A 1 77 ? -2.666 13.688 23.094 1 95.12 77 ALA A O 1
ATOM 572 N N . ASP A 1 78 ? -4.387 14.836 22.094 1 95.06 78 ASP A N 1
ATOM 573 C CA . ASP A 1 78 ? -4.367 13.93 20.953 1 95.06 78 ASP A CA 1
ATOM 574 C C . ASP A 1 78 ? -4.289 14.711 19.641 1 95.06 78 ASP A C 1
ATOM 576 O O . ASP A 1 78 ? -4.758 14.234 18.594 1 95.06 78 ASP A O 1
ATOM 580 N N . GLY A 1 79 ? -3.773 15.945 19.688 1 96.62 79 GLY A N 1
ATOM 581 C CA . GLY A 1 79 ? -3.625 16.766 18.484 1 96.62 79 GLY A CA 1
ATOM 582 C C . GLY A 1 79 ? -3.494 18.234 18.797 1 96.62 79 GLY A C 1
ATOM 583 O O . GLY A 1 79 ? -3.053 18.625 19.875 1 96.62 79 GLY A O 1
ATOM 584 N N . PHE A 1 80 ? -3.688 19.062 17.828 1 97.75 80 PHE A N 1
ATOM 585 C CA . PHE A 1 80 ? -3.748 20.516 17.969 1 97.75 80 PHE A CA 1
ATOM 586 C C . PHE A 1 80 ? -5.148 21.031 17.656 1 97.75 80 PHE A C 1
ATOM 588 O O . PHE A 1 80 ? -5.617 20.922 16.516 1 97.75 80 PHE A O 1
ATOM 595 N N . THR A 1 81 ? -5.789 21.594 18.656 1 96.31 81 THR A N 1
ATOM 596 C CA . THR A 1 81 ? -7.129 22.125 18.469 1 96.31 81 THR A CA 1
ATOM 597 C C . THR A 1 81 ? -7.07 23.516 17.812 1 96.31 81 THR A C 1
ATOM 599 O O . THR A 1 81 ? -6.289 24.375 18.234 1 96.31 81 THR A O 1
ATOM 602 N N . LEU A 1 82 ? -7.906 23.641 16.781 1 97.12 82 LEU A N 1
ATOM 603 C CA . LEU A 1 82 ? -7.961 24.938 16.125 1 97.12 82 LEU A CA 1
ATOM 604 C C . LEU A 1 82 ? -8.938 25.859 16.828 1 97.12 82 LEU A C 1
ATOM 606 O O . LEU A 1 82 ? -9.852 25.406 17.531 1 97.12 82 LEU A O 1
ATOM 610 N N . SER A 1 83 ? -8.75 27.125 16.656 1 94.75 83 SER A N 1
ATOM 611 C CA . SER A 1 83 ? -9.445 28.156 17.438 1 94.75 83 SER A CA 1
ATOM 612 C C . SER A 1 83 ? -10.891 28.297 16.984 1 94.75 83 SER A C 1
ATOM 614 O O . SER A 1 83 ? -11.703 28.922 17.672 1 94.75 83 SER A O 1
ATOM 616 N N . GLN A 1 84 ? -11.227 27.812 15.797 1 89.06 84 GLN A N 1
ATOM 617 C CA . GLN A 1 84 ? -12.602 27.969 15.328 1 89.06 84 GLN A CA 1
ATOM 618 C C . GLN A 1 84 ? -13.062 26.719 14.578 1 89.06 84 GLN A C 1
ATOM 620 O O . GLN A 1 84 ? -12.242 25.938 14.102 1 89.06 84 GLN A O 1
ATOM 625 N N . LYS A 1 85 ? -14.383 26.641 14.531 1 88.75 85 LYS A N 1
ATOM 626 C CA . LYS A 1 85 ? -15 25.656 13.656 1 88.75 85 LYS A CA 1
ATOM 627 C C . LYS A 1 85 ? -14.852 26.031 12.188 1 88.75 85 LYS A C 1
ATOM 629 O O . LYS A 1 85 ? -14.828 27.219 11.852 1 88.75 85 LYS A O 1
ATOM 634 N N . VAL A 1 86 ? -14.68 24.984 11.445 1 90.5 86 VAL A N 1
ATOM 635 C CA . VAL A 1 86 ? -14.609 25.219 10.008 1 90.5 86 VAL A CA 1
ATOM 636 C C . VAL A 1 86 ? -16.016 25.234 9.414 1 90.5 86 VAL A C 1
ATOM 638 O O . VAL A 1 86 ? -16.766 24.266 9.578 1 90.5 86 VAL A O 1
ATOM 641 N N . GLY A 1 87 ? -16.438 26.328 8.781 1 89 87 GLY A N 1
ATOM 642 C CA . GLY A 1 87 ? -17.75 26.422 8.156 1 89 87 GLY A CA 1
ATOM 643 C C . GLY A 1 87 ? -17.938 25.438 7.023 1 89 87 GLY A C 1
ATOM 644 O O . GLY A 1 87 ? -16.969 24.891 6.492 1 89 87 GLY A O 1
ATOM 645 N N . GLY A 1 88 ? -19.172 25.219 6.621 1 90.62 88 GLY A N 1
ATOM 646 C CA . GLY A 1 88 ? -19.531 24.219 5.633 1 90.62 88 GLY A CA 1
ATOM 647 C C . GLY A 1 88 ? -18.969 24.5 4.258 1 90.62 88 GLY A C 1
ATOM 648 O O . GLY A 1 88 ? -18.922 23.609 3.402 1 90.62 88 GLY A O 1
ATOM 649 N N . LYS A 1 89 ? -18.469 25.688 4.09 1 93.44 89 LYS A N 1
ATOM 650 C CA . LYS A 1 89 ? -17.938 26.031 2.777 1 93.44 89 LYS A CA 1
ATOM 651 C C . LYS A 1 89 ? -16.453 26.422 2.873 1 93.44 89 LYS A C 1
ATOM 653 O O . LYS A 1 89 ? -15.844 26.797 1.876 1 93.44 89 LYS A O 1
ATOM 658 N N . ASP A 1 90 ? -15.898 26.328 4.07 1 95.88 90 ASP A N 1
ATOM 659 C CA . ASP A 1 90 ? -14.539 26.797 4.312 1 95.88 90 ASP A CA 1
ATOM 660 C C . ASP A 1 90 ? -13.539 25.641 4.254 1 95.88 90 ASP A C 1
ATOM 662 O O . ASP A 1 90 ? -13.914 24.484 4.453 1 95.88 90 ASP A O 1
ATOM 666 N N . GLY A 1 91 ? -12.32 25.969 3.848 1 97.06 91 GLY A N 1
ATOM 667 C CA . GLY A 1 91 ? -11.203 25.031 3.91 1 97.06 91 GLY A CA 1
ATOM 668 C C . GLY A 1 91 ? -10.172 25.406 4.953 1 97.06 91 GLY A C 1
ATOM 669 O O . GLY A 1 91 ? -10.273 26.469 5.578 1 97.06 91 GLY A O 1
ATOM 670 N N . VAL A 1 92 ? -9.281 24.531 5.254 1 98.25 92 VAL A N 1
ATOM 671 C CA . VAL A 1 92 ? -8.164 24.766 6.16 1 98.25 92 VAL A CA 1
ATOM 672 C C . VAL A 1 92 ? -6.867 24.25 5.543 1 98.25 92 VAL A C 1
ATOM 674 O O . VAL A 1 92 ? -6.863 23.188 4.902 1 98.25 92 VAL A O 1
ATOM 677 N N . VAL A 1 93 ? -5.797 24.969 5.672 1 98.62 93 VAL A N 1
ATOM 678 C CA . VAL A 1 93 ? -4.469 24.469 5.367 1 98.62 93 VAL A CA 1
ATOM 679 C C . VAL A 1 93 ? -3.574 24.562 6.602 1 98.62 93 VAL A C 1
ATOM 681 O O . VAL A 1 93 ? -3.713 25.5 7.395 1 98.62 93 VAL A O 1
ATOM 684 N N . VAL A 1 94 ? -2.723 23.594 6.719 1 98.5 94 VAL A N 1
ATOM 685 C CA . VAL A 1 94 ? -1.811 23.5 7.852 1 98.5 94 VAL A CA 1
ATOM 686 C C . VAL A 1 94 ? -0.388 23.25 7.355 1 98.5 94 VAL A C 1
ATOM 688 O O . VAL A 1 94 ? -0.177 22.469 6.434 1 98.5 94 VAL A O 1
ATOM 691 N N . ASP A 1 95 ? 0.494 23.938 7.918 1 97.69 95 ASP A N 1
ATOM 692 C CA . ASP A 1 95 ? 1.927 23.719 7.75 1 97.69 95 ASP A CA 1
ATOM 693 C C . ASP A 1 95 ? 2.604 23.438 9.094 1 97.69 95 ASP A C 1
ATOM 695 O O . ASP A 1 95 ? 2.48 24.234 10.023 1 97.69 95 ASP A O 1
ATOM 699 N N . GLY A 1 96 ? 3.299 22.266 9.195 1 95.62 96 GLY A N 1
ATOM 700 C CA . GLY A 1 96 ? 3.902 21.875 10.453 1 95.62 96 GLY A CA 1
ATOM 701 C C . GLY A 1 96 ? 5.234 21.156 10.281 1 95.62 96 GLY A C 1
ATOM 702 O O . GLY A 1 96 ? 5.289 19.938 10.25 1 95.62 96 GLY A O 1
ATOM 703 N N . PRO A 1 97 ? 6.297 21.969 10.188 1 95.12 97 PRO A N 1
ATOM 704 C CA . PRO A 1 97 ? 7.613 21.328 10.203 1 95.12 97 PRO A CA 1
ATOM 705 C C . PRO A 1 97 ? 7.914 20.625 11.523 1 95.12 97 PRO A C 1
ATOM 707 O O . PRO A 1 97 ? 7.586 21.141 12.594 1 95.12 97 PRO A O 1
ATOM 710 N N . MET A 1 98 ? 8.477 19.453 11.391 1 95 98 MET A N 1
ATOM 711 C CA . MET A 1 98 ? 8.883 18.766 12.617 1 95 98 MET A CA 1
ATOM 712 C C . MET A 1 98 ? 10.055 19.484 13.273 1 95 98 MET A C 1
ATOM 714 O O . MET A 1 98 ? 10.852 20.141 12.594 1 95 98 MET A O 1
ATOM 718 N N . ASN A 1 99 ? 10.219 19.281 14.578 1 94.5 99 ASN A N 1
ATOM 719 C CA . ASN A 1 99 ? 11.227 20.047 15.305 1 94.5 99 ASN A CA 1
ATOM 720 C C . ASN A 1 99 ? 12.516 19.25 15.477 1 94.5 99 ASN A C 1
ATOM 722 O O . ASN A 1 99 ? 13.469 19.734 16.094 1 94.5 99 ASN A O 1
ATOM 726 N N . THR A 1 100 ? 12.57 18.031 14.969 1 91.69 100 THR A N 1
ATOM 727 C CA . THR A 1 100 ? 13.773 17.219 14.969 1 91.69 100 THR A CA 1
ATOM 728 C C . THR A 1 100 ? 13.977 16.547 13.609 1 91.69 100 THR A C 1
ATOM 730 O O . THR A 1 100 ? 13.047 16.453 12.812 1 91.69 100 THR A O 1
ATOM 733 N N . LEU A 1 101 ? 15.141 16.188 13.398 1 93.19 101 LEU A N 1
ATOM 734 C CA . LEU A 1 101 ? 15.438 15.367 12.234 1 93.19 101 LEU A CA 1
ATOM 735 C C . LEU A 1 101 ? 15.086 13.906 12.5 1 93.19 101 LEU A C 1
ATOM 737 O O . LEU A 1 101 ? 15.102 13.461 13.648 1 93.19 101 LEU A O 1
ATOM 741 N N . ARG A 1 102 ? 14.734 13.281 11.445 1 90.88 102 ARG A N 1
ATOM 742 C CA . ARG A 1 102 ? 14.477 11.852 11.516 1 90.88 102 ARG A CA 1
ATOM 743 C C . ARG A 1 102 ? 15.281 11.094 10.469 1 90.88 102 ARG A C 1
ATOM 745 O O . ARG A 1 102 ? 15.625 11.648 9.422 1 90.88 102 ARG A O 1
ATOM 752 N N . THR A 1 103 ? 15.562 9.875 10.812 1 88 103 THR A N 1
ATOM 753 C CA . THR A 1 103 ? 16.25 9.031 9.852 1 88 103 THR A CA 1
ATOM 754 C C . THR A 1 103 ? 15.266 8.398 8.875 1 88 103 THR A C 1
ATOM 756 O O . THR A 1 103 ? 14.266 7.812 9.289 1 88 103 THR A O 1
ATOM 759 N N . PHE A 1 104 ? 15.531 8.656 7.617 1 84.5 104 PHE A N 1
ATOM 760 C CA . PHE A 1 104 ? 14.734 8.047 6.559 1 84.5 104 PHE A CA 1
ATOM 761 C C . PHE A 1 104 ? 15.555 7.027 5.777 1 84.5 104 PHE A C 1
ATOM 763 O O . PHE A 1 104 ? 16.656 7.336 5.316 1 84.5 104 PHE A O 1
ATOM 770 N N . LYS A 1 105 ? 15.031 5.773 5.711 1 74.25 105 LYS A N 1
ATOM 771 C CA . LYS A 1 105 ? 15.727 4.734 4.961 1 74.25 105 LYS A CA 1
ATOM 772 C C . LYS A 1 105 ? 14.836 4.152 3.867 1 74.25 105 LYS A C 1
ATOM 774 O O . LYS A 1 105 ? 13.742 3.648 4.148 1 74.25 105 LYS A O 1
ATOM 779 N N . HIS A 1 106 ? 15.242 4.352 2.641 1 66.19 106 HIS A N 1
ATOM 780 C CA . HIS A 1 106 ? 14.594 3.705 1.505 1 66.19 106 HIS A CA 1
ATOM 781 C C . HIS A 1 106 ? 15.617 3.02 0.604 1 66.19 106 HIS A C 1
ATOM 783 O O . HIS A 1 106 ? 16.188 3.652 -0.282 1 66.19 106 HIS A O 1
ATOM 789 N N . GLY A 1 107 ? 15.938 1.68 0.703 1 58.28 107 GLY A N 1
ATOM 790 C CA . GLY A 1 107 ? 16.812 0.819 -0.086 1 58.28 107 GLY A CA 1
ATOM 791 C C . GLY A 1 107 ? 18.25 1.265 -0.079 1 58.28 107 GLY A C 1
ATOM 792 O O . GLY A 1 107 ? 19.141 0.518 -0.497 1 58.28 107 GLY A O 1
ATOM 793 N N . GLY A 1 108 ? 18.594 2.373 0.595 1 64.94 108 GLY A N 1
ATOM 794 C CA . GLY A 1 108 ? 19.938 2.92 0.61 1 64.94 108 GLY A CA 1
ATOM 795 C C . GLY A 1 108 ? 20.375 3.371 1.988 1 64.94 108 GLY A C 1
ATOM 796 O O . GLY A 1 108 ? 19.953 2.816 3 1 64.94 108 GLY A O 1
ATOM 797 N N . GLU A 1 109 ? 21.375 4.164 1.899 1 74.19 109 GLU A N 1
ATOM 798 C CA . GLU A 1 109 ? 21.891 4.695 3.152 1 74.19 109 GLU A CA 1
ATOM 799 C C . GLU A 1 109 ? 20.844 5.551 3.867 1 74.19 109 GLU A C 1
ATOM 801 O O . GLU A 1 109 ? 20.094 6.281 3.225 1 74.19 109 GLU A O 1
ATOM 806 N N . PRO A 1 110 ? 20.859 5.449 5.102 1 85.19 110 PRO A N 1
ATOM 807 C CA . PRO A 1 110 ? 19.953 6.301 5.867 1 85.19 110 PRO A CA 1
ATOM 808 C C . PRO A 1 110 ? 20.234 7.789 5.68 1 85.19 110 PRO A C 1
ATOM 810 O O . PRO A 1 110 ? 21.391 8.195 5.574 1 85.19 110 PRO A O 1
ATOM 813 N N . LEU A 1 111 ? 19.203 8.562 5.523 1 89 111 LEU A N 1
ATOM 814 C CA . LEU A 1 111 ? 19.281 10.008 5.391 1 89 111 LEU A CA 1
ATOM 815 C C . LEU A 1 111 ? 18.75 10.695 6.648 1 89 111 LEU A C 1
ATOM 817 O O . LEU A 1 111 ? 17.672 10.359 7.145 1 89 111 LEU A O 1
ATOM 821 N N . GLN A 1 112 ? 19.578 11.625 7.121 1 93.44 112 GLN A N 1
ATOM 822 C CA . GLN A 1 112 ? 19.016 12.555 8.102 1 93.44 112 GLN A CA 1
ATOM 823 C C . GLN A 1 112 ? 18.047 13.539 7.438 1 93.44 112 GLN A C 1
ATOM 825 O O . GLN A 1 112 ? 18.469 14.383 6.645 1 93.44 112 GLN A O 1
ATOM 830 N N . THR A 1 113 ? 16.766 13.461 7.805 1 94.56 113 THR A N 1
ATOM 831 C CA . THR A 1 113 ? 15.742 14.125 7.02 1 94.56 113 THR A CA 1
ATOM 832 C C . THR A 1 113 ? 14.922 15.078 7.891 1 94.56 113 THR A C 1
ATOM 834 O O . THR A 1 113 ? 14.547 14.727 9.008 1 94.56 113 THR A O 1
ATOM 837 N N . TRP A 1 114 ? 14.773 16.312 7.398 1 95.44 114 TRP A N 1
ATOM 838 C CA . TRP A 1 114 ? 13.852 17.25 8.023 1 95.44 114 TRP A CA 1
ATOM 839 C C . TRP A 1 114 ? 12.461 17.156 7.398 1 95.44 114 TRP A C 1
ATOM 841 O O . TRP A 1 114 ? 12.242 17.625 6.281 1 95.44 114 TRP A O 1
ATOM 851 N N . PHE A 1 115 ? 11.523 16.656 8.141 1 95.38 115 PHE A N 1
ATOM 852 C CA . PHE A 1 115 ? 10.195 16.422 7.586 1 95.38 115 PHE A CA 1
ATOM 853 C C . PHE A 1 115 ? 9.336 17.672 7.73 1 95.38 115 PHE A C 1
ATOM 855 O O . PHE A 1 115 ? 9.266 18.266 8.812 1 95.38 115 PHE A O 1
ATOM 862 N N . GLN A 1 116 ? 8.742 18.047 6.602 1 96.12 116 GLN A N 1
ATOM 863 C CA . GLN A 1 116 ? 7.719 19.078 6.512 1 96.12 116 GLN A CA 1
ATOM 864 C C . GLN A 1 116 ? 6.332 18.469 6.32 1 96.12 116 GLN A C 1
ATOM 866 O O . GLN A 1 116 ? 6.055 17.859 5.289 1 96.12 116 GLN A O 1
ATOM 871 N N . MET A 1 117 ? 5.453 18.734 7.312 1 97.25 117 MET A N 1
ATOM 872 C CA . MET A 1 117 ? 4.125 18.141 7.281 1 97.25 117 MET A CA 1
ATOM 873 C C . MET A 1 117 ? 3.074 19.156 6.848 1 97.25 117 MET A C 1
ATOM 875 O O . MET A 1 117 ? 2.92 20.203 7.48 1 97.25 117 MET A O 1
ATOM 879 N N . ASN A 1 118 ? 2.408 18.844 5.77 1 98.12 118 ASN A N 1
ATOM 880 C CA . ASN A 1 118 ? 1.335 19.688 5.262 1 98.12 118 ASN A CA 1
ATOM 881 C C . ASN A 1 118 ? -0.006 18.969 5.27 1 98.12 118 ASN A C 1
ATOM 883 O O . ASN A 1 118 ? -0.069 17.766 5 1 98.12 118 ASN A O 1
ATOM 887 N N . ALA A 1 119 ? -1.054 19.719 5.621 1 98.69 119 ALA A N 1
ATOM 888 C CA . ALA A 1 119 ? -2.395 19.141 5.625 1 98.69 119 ALA A CA 1
ATOM 889 C C . ALA A 1 119 ? -3.424 20.125 5.09 1 98.69 119 ALA A C 1
ATOM 891 O O . ALA A 1 119 ? -3.33 21.328 5.348 1 98.69 119 ALA A O 1
ATOM 892 N N . ARG A 1 120 ? -4.391 19.562 4.402 1 98.75 120 ARG A N 1
ATOM 893 C CA . ARG A 1 120 ? -5.52 20.344 3.895 1 98.75 120 ARG A CA 1
ATOM 894 C C . ARG A 1 120 ? -6.844 19.656 4.207 1 98.75 120 ARG A C 1
ATOM 896 O O . ARG A 1 120 ? -6.949 18.422 4.117 1 98.75 120 ARG A O 1
ATOM 903 N N . TYR A 1 121 ? -7.801 20.469 4.578 1 98.19 121 TYR A N 1
ATOM 904 C CA . TYR A 1 121 ? -9.203 20.078 4.633 1 98.19 121 TYR A CA 1
ATOM 905 C C . TYR A 1 121 ? -10.031 20.859 3.619 1 98.19 121 TYR A C 1
ATOM 907 O O . TYR A 1 121 ? -9.875 22.078 3.488 1 98.19 121 TYR A O 1
ATOM 915 N N . VAL A 1 122 ? -10.836 20.203 2.869 1 97.38 122 VAL A N 1
ATOM 916 C CA . VAL A 1 122 ? -11.797 20.875 2 1 97.38 122 VAL A CA 1
ATOM 917 C C . VAL A 1 122 ? -13.219 20.422 2.344 1 97.38 122 VAL A C 1
ATOM 919 O O . VAL A 1 122 ? -13.43 19.25 2.67 1 97.38 122 VAL A O 1
ATOM 922 N N . PRO A 1 123 ? -14.172 21.312 2.209 1 94.62 123 PRO A N 1
ATOM 923 C CA . PRO A 1 123 ? -15.562 20.938 2.506 1 94.62 123 PRO A CA 1
ATOM 924 C C . PRO A 1 123 ? -16.188 20.094 1.402 1 94.62 123 PRO A C 1
ATOM 926 O O . PRO A 1 123 ? -17.156 19.359 1.655 1 94.62 123 PRO A O 1
ATOM 929 N N . ASP A 1 124 ? -15.719 20.25 0.199 1 95.06 124 ASP A N 1
ATOM 930 C CA . ASP A 1 124 ? -16.25 19.578 -0.982 1 95.06 124 ASP A CA 1
ATOM 931 C C . ASP A 1 124 ? -15.125 19.141 -1.919 1 95.06 124 ASP A C 1
ATOM 933 O O . ASP A 1 124 ? -14.508 19.984 -2.586 1 95.06 124 ASP A O 1
ATOM 937 N N . ALA A 1 125 ? -14.969 17.844 -2.033 1 96 125 ALA A N 1
ATOM 938 C CA . ALA A 1 125 ? -13.875 17.312 -2.846 1 96 125 ALA A CA 1
ATOM 939 C C . ALA A 1 125 ? -14.211 17.391 -4.332 1 96 125 ALA A C 1
ATOM 941 O O . ALA A 1 125 ? -13.367 17.109 -5.184 1 96 125 ALA A O 1
ATOM 942 N N . ALA A 1 126 ? -15.383 17.812 -4.656 1 94.25 126 ALA A N 1
ATOM 943 C CA . ALA A 1 126 ? -15.781 17.953 -6.055 1 94.25 126 ALA A CA 1
ATOM 944 C C . ALA A 1 126 ? -15.578 19.391 -6.547 1 94.25 126 ALA A C 1
ATOM 946 O O . ALA A 1 126 ? -15.734 19.672 -7.734 1 94.25 126 ALA A O 1
ATOM 947 N N . ALA A 1 127 ? -15.258 20.281 -5.688 1 95.12 127 ALA A N 1
ATOM 948 C CA . ALA A 1 127 ? -15.031 21.672 -6.062 1 95.12 127 ALA A CA 1
ATOM 949 C C . ALA A 1 127 ? -13.562 21.922 -6.379 1 95.12 127 ALA A C 1
ATOM 951 O O . ALA A 1 127 ? -12.672 21.453 -5.652 1 95.12 127 ALA A O 1
ATOM 952 N N . VAL A 1 128 ? -13.367 22.641 -7.418 1 96.69 128 VAL A N 1
ATOM 953 C CA . VAL A 1 128 ? -12 23 -7.773 1 96.69 128 VAL A CA 1
ATOM 954 C C . VAL A 1 128 ? -11.367 23.812 -6.641 1 96.69 128 VAL A C 1
ATOM 956 O O . VAL A 1 128 ? -12 24.719 -6.09 1 96.69 128 VAL A O 1
ATOM 959 N N . THR A 1 129 ? -10.172 23.438 -6.27 1 97.06 129 THR A N 1
ATOM 960 C CA . THR A 1 129 ? -9.438 24.125 -5.211 1 97.06 129 THR A CA 1
ATOM 961 C C . THR A 1 129 ? -8.031 24.484 -5.68 1 97.06 129 THR A C 1
ATOM 963 O O . THR A 1 129 ? -7.328 23.656 -6.262 1 97.06 129 THR A O 1
ATOM 966 N N . ALA A 1 130 ? -7.617 25.734 -5.418 1 96.44 130 ALA A N 1
ATOM 967 C CA . ALA A 1 130 ? -6.277 26.172 -5.793 1 96.44 130 ALA A CA 1
ATOM 968 C C . ALA A 1 130 ? -5.246 25.75 -4.754 1 96.44 130 ALA A C 1
ATOM 970 O O . ALA A 1 130 ? -5.516 25.781 -3.549 1 96.44 130 ALA A O 1
ATOM 971 N N . PRO A 1 131 ? -4.059 25.359 -5.223 1 98.19 131 PRO A N 1
ATOM 972 C CA . PRO A 1 131 ? -3.006 25.016 -4.266 1 98.19 131 PRO A CA 1
ATOM 973 C C . PRO A 1 131 ? -2.559 26.203 -3.428 1 98.19 131 PRO A C 1
ATOM 975 O O . PRO A 1 131 ? -2.654 27.344 -3.875 1 98.19 131 PRO A O 1
ATOM 978 N N . LYS A 1 132 ? -2.102 25.953 -2.232 1 97.75 132 LYS A N 1
ATOM 979 C CA . LYS A 1 132 ? -1.654 27 -1.317 1 97.75 132 LYS A CA 1
ATOM 980 C C . LYS A 1 132 ? -0.406 26.562 -0.554 1 97.75 132 LYS A C 1
ATOM 982 O O . LYS A 1 132 ? 0.375 27.406 -0.102 1 97.75 132 LYS A O 1
ATOM 987 N N . LEU A 1 133 ? -0.24 25.281 -0.379 1 98.38 133 LEU A N 1
ATOM 988 C CA . LEU A 1 133 ? 0.866 24.719 0.395 1 98.38 133 LEU A CA 1
ATOM 989 C C . LEU A 1 133 ? 2.057 24.406 -0.506 1 98.38 133 LEU A C 1
ATOM 991 O O . LEU A 1 133 ? 1.904 24.297 -1.724 1 98.38 133 LEU A O 1
ATOM 995 N N . VAL A 1 134 ? 3.303 24.312 0.103 1 97.75 134 VAL A N 1
ATOM 996 C CA . VAL A 1 134 ? 4.488 23.938 -0.658 1 97.75 134 VAL A CA 1
ATOM 997 C C . VAL A 1 134 ? 4.246 22.594 -1.345 1 97.75 134 VAL A C 1
ATOM 999 O O . VAL A 1 134 ? 4.523 22.438 -2.537 1 97.75 134 VAL A O 1
ATOM 1002 N N . MET A 1 135 ? 3.852 21.641 -0.568 1 98.19 135 MET A N 1
ATOM 1003 C CA . MET A 1 135 ? 3.295 20.391 -1.11 1 98.19 135 MET A CA 1
ATOM 1004 C C . MET A 1 135 ? 1.801 20.297 -0.827 1 98.19 135 MET A C 1
ATOM 1006 O O . MET A 1 135 ? 1.378 20.375 0.329 1 98.19 135 MET A O 1
ATOM 1010 N N . ASP A 1 136 ? 1.031 20.141 -1.91 1 98.88 136 ASP A N 1
ATOM 1011 C CA . ASP A 1 136 ? -0.418 20.219 -1.757 1 98.88 136 ASP A CA 1
ATOM 1012 C C . ASP A 1 136 ? -1.118 19.141 -2.568 1 98.88 136 ASP A C 1
ATOM 1014 O O . ASP A 1 136 ? -0.586 18.672 -3.574 1 98.88 136 ASP A O 1
ATOM 1018 N N . ILE A 1 137 ? -2.172 18.641 -2.057 1 98.94 137 ILE A N 1
ATOM 1019 C CA . ILE A 1 137 ? -3.137 17.828 -2.785 1 98.94 137 ILE A CA 1
ATOM 1020 C C . ILE A 1 137 ? -4.465 18.578 -2.896 1 98.94 137 ILE A C 1
ATOM 1022 O O . ILE A 1 137 ? -5.07 18.938 -1.882 1 98.94 137 ILE A O 1
ATOM 1026 N N . VAL A 1 138 ? -4.941 18.781 -4.121 1 98.88 138 VAL A N 1
ATOM 1027 C CA . VAL A 1 138 ? -6.141 19.594 -4.273 1 98.88 138 VAL A CA 1
ATOM 1028 C C . VAL A 1 138 ? -7.125 18.906 -5.211 1 98.88 138 VAL A C 1
ATOM 1030 O O . VAL A 1 138 ? -6.723 18.25 -6.176 1 98.88 138 VAL A O 1
ATOM 1033 N N . PRO A 1 139 ? -8.453 19.047 -4.93 1 98.75 139 PRO A N 1
ATOM 1034 C CA . PRO A 1 139 ? -9.453 18.625 -5.914 1 98.75 139 PRO A CA 1
ATOM 1035 C C . PRO A 1 139 ? -9.383 19.422 -7.211 1 98.75 139 PRO A C 1
ATOM 1037 O O . PRO A 1 139 ? -9.133 20.625 -7.184 1 98.75 139 PRO A O 1
ATOM 1040 N N . THR A 1 140 ? -9.664 18.719 -8.312 1 98.44 140 THR A N 1
ATOM 1041 C CA . THR A 1 140 ? -9.555 19.375 -9.617 1 98.44 140 THR A CA 1
ATOM 1042 C C . THR A 1 140 ? -10.922 19.859 -10.078 1 98.44 140 THR A C 1
ATOM 1044 O O . THR A 1 140 ? -11.016 20.609 -11.062 1 98.44 140 THR A O 1
ATOM 1047 N N . GLY A 1 141 ? -12.008 19.453 -9.445 1 97.38 141 GLY A N 1
ATOM 1048 C CA . GLY A 1 141 ? -13.359 19.75 -9.883 1 97.38 141 GLY A CA 1
ATOM 1049 C C . GLY A 1 141 ? -14.055 18.562 -10.516 1 97.38 141 GLY A C 1
ATOM 1050 O O . GLY A 1 141 ? -15.273 18.562 -10.688 1 97.38 141 GLY A O 1
ATOM 1051 N N . GLN A 1 142 ? -13.281 17.641 -10.93 1 96.06 142 GLN A N 1
ATOM 1052 C CA . GLN A 1 142 ? -13.82 16.359 -11.383 1 96.06 142 GLN A CA 1
ATOM 1053 C C . GLN A 1 142 ? -13.906 15.352 -10.242 1 96.06 142 GLN A C 1
ATOM 1055 O O . GLN A 1 142 ? -12.953 15.195 -9.477 1 96.06 142 GLN A O 1
ATOM 1060 N N . ALA A 1 143 ? -15.047 14.703 -10.211 1 93.69 143 ALA A N 1
ATOM 1061 C CA . ALA A 1 143 ? -15.281 13.766 -9.109 1 93.69 143 ALA A CA 1
ATOM 1062 C C . ALA A 1 143 ? -14.172 12.719 -9.031 1 93.69 143 ALA A C 1
ATOM 1064 O O . ALA A 1 143 ? -13.875 12.047 -10.023 1 93.69 143 ALA A O 1
ATOM 1065 N N . GLY A 1 144 ? -13.555 12.664 -7.875 1 96.38 144 GLY A N 1
ATOM 1066 C CA . GLY A 1 144 ? -12.547 11.648 -7.613 1 96.38 144 GLY A CA 1
ATOM 1067 C C . GLY A 1 144 ? -11.18 12 -8.156 1 96.38 144 GLY A C 1
ATOM 1068 O O . GLY A 1 144 ? -10.242 11.211 -8.039 1 96.38 144 GLY A O 1
ATOM 1069 N N . GLN A 1 145 ? -11.062 13.117 -8.773 1 98.31 145 GLN A N 1
ATOM 1070 C CA . GLN A 1 145 ? -9.773 13.5 -9.336 1 98.31 145 GLN A CA 1
ATOM 1071 C C . GLN A 1 145 ? -9.07 14.531 -8.461 1 98.31 145 GLN A C 1
ATOM 1073 O O . GLN A 1 145 ? -9.703 15.5 -8.008 1 98.31 145 GLN A O 1
ATOM 1078 N N . PHE A 1 146 ? -7.805 14.328 -8.258 1 98.88 146 PHE A N 1
ATOM 1079 C CA . PHE A 1 146 ? -6.992 15.203 -7.418 1 98.88 146 PHE A CA 1
ATOM 1080 C C . PHE A 1 146 ? -5.652 15.5 -8.078 1 98.88 146 PHE A C 1
ATOM 1082 O O . PHE A 1 146 ? -5.18 14.727 -8.914 1 98.88 146 PHE A O 1
ATOM 1089 N N . GLN A 1 147 ? -5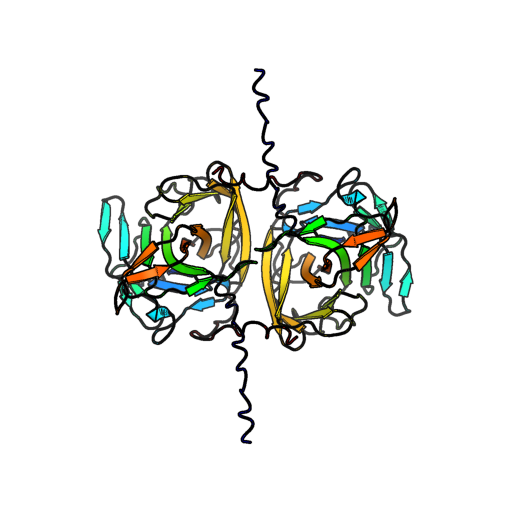.078 16.609 -7.703 1 98.94 147 GLN A N 1
ATOM 1090 C CA . GLN A 1 147 ? -3.785 17.031 -8.227 1 98.94 147 GLN A CA 1
ATOM 1091 C C . GLN A 1 147 ? -2.764 17.203 -7.105 1 98.94 147 GLN A C 1
ATOM 1093 O O . GLN A 1 147 ? -3.078 17.75 -6.051 1 98.94 147 GLN A O 1
ATOM 1098 N N . VAL A 1 148 ? -1.609 16.688 -7.367 1 98.88 148 VAL A N 1
ATOM 1099 C CA . VAL A 1 148 ? -0.476 16.922 -6.477 1 98.88 148 VAL A CA 1
ATOM 1100 C C . VAL A 1 148 ? 0.389 18.047 -7.023 1 98.88 148 VAL A C 1
ATOM 1102 O O . VAL A 1 148 ? 0.78 18.031 -8.195 1 98.88 148 VAL A O 1
ATOM 1105 N N . VAL A 1 149 ? 0.621 19 -6.176 1 98.75 149 VAL A N 1
ATOM 1106 C CA . VAL A 1 149 ? 1.428 20.156 -6.539 1 98.75 149 VAL A CA 1
ATOM 1107 C C . VAL A 1 149 ? 2.607 20.297 -5.578 1 98.75 149 VAL A C 1
ATOM 1109 O O . VAL A 1 149 ? 2.449 20.125 -4.363 1 98.75 149 VAL A O 1
ATOM 1112 N N . PHE A 1 150 ? 3.754 20.547 -6.094 1 98.62 150 PHE A N 1
ATOM 1113 C CA . PHE A 1 150 ? 4.965 20.781 -5.316 1 98.62 150 PHE A CA 1
ATOM 1114 C C . PHE A 1 150 ? 5.652 22.078 -5.762 1 98.62 150 PHE A C 1
ATOM 1116 O O . PHE A 1 150 ? 6.043 22.203 -6.926 1 98.62 150 PHE A O 1
ATOM 1123 N N . LYS A 1 151 ? 5.773 22.969 -4.824 1 97.56 151 LYS A N 1
ATOM 1124 C CA . LYS A 1 151 ? 6.379 24.266 -5.09 1 97.56 151 LYS A CA 1
ATOM 1125 C C . LYS A 1 151 ? 5.742 24.922 -6.309 1 97.56 151 LYS A C 1
ATOM 1127 O O . LYS A 1 151 ? 6.449 25.422 -7.191 1 97.56 151 LYS A O 1
ATOM 1132 N N . GLY A 1 152 ? 4.465 24.797 -6.398 1 97.25 152 GLY A N 1
ATOM 1133 C CA . GLY A 1 152 ? 3.666 25.516 -7.371 1 97.25 152 GLY A CA 1
ATOM 1134 C C . GLY A 1 152 ? 3.529 24.781 -8.695 1 97.25 152 GLY A C 1
ATOM 1135 O O . GLY A 1 152 ? 2.818 25.25 -9.594 1 97.25 152 GLY A O 1
ATOM 1136 N N . GLN A 1 153 ? 4.137 23.625 -8.805 1 98.19 153 GLN A N 1
ATOM 1137 C CA . GLN A 1 153 ? 4.109 22.891 -10.062 1 98.19 153 GLN A CA 1
ATOM 1138 C C . GLN A 1 153 ? 3.496 21.516 -9.875 1 98.19 153 GLN A C 1
ATOM 1140 O O . GLN A 1 153 ? 3.697 20.875 -8.836 1 98.19 153 GLN A O 1
ATOM 1145 N N . PRO A 1 154 ? 2.766 21.047 -10.938 1 98.56 154 PRO A N 1
ATOM 1146 C CA . PRO A 1 154 ? 2.305 19.656 -10.867 1 98.56 154 PRO A CA 1
ATOM 1147 C C . PRO A 1 154 ? 3.447 18.672 -10.641 1 98.56 154 PRO A C 1
ATOM 1149 O O . PRO A 1 154 ? 4.539 18.859 -11.18 1 98.56 154 PRO A O 1
ATOM 1152 N N . LEU A 1 155 ? 3.209 17.719 -9.852 1 98.25 155 LEU A N 1
ATOM 1153 C CA . LEU A 1 155 ? 4.227 16.703 -9.586 1 98.25 155 LEU A CA 1
ATOM 1154 C C . LEU A 1 155 ? 3.848 15.367 -10.242 1 98.25 155 LEU A C 1
ATOM 1156 O O . LEU A 1 155 ? 2.984 14.648 -9.734 1 98.25 155 LEU A O 1
ATOM 1160 N N . PRO A 1 156 ? 4.445 14.961 -11.383 1 96.94 156 PRO A N 1
ATOM 1161 C CA . PRO A 1 156 ? 4.082 13.734 -12.094 1 96.94 156 PRO A CA 1
ATOM 1162 C C . PRO A 1 156 ? 4.672 12.484 -11.445 1 96.94 156 PRO A C 1
ATOM 1164 O O . PRO A 1 156 ? 5.582 12.578 -10.617 1 96.94 156 PRO A O 1
ATOM 1167 N N . LYS A 1 157 ? 4.098 11.383 -11.766 1 92.75 157 LYS A N 1
ATOM 1168 C CA . LYS A 1 157 ? 4.598 10.07 -11.383 1 92.75 157 LYS A CA 1
ATOM 1169 C C . LYS A 1 157 ? 4.746 9.961 -9.867 1 92.75 157 LYS A C 1
ATOM 1171 O O . LYS A 1 157 ? 5.73 9.398 -9.375 1 92.75 157 LYS A O 1
ATOM 1176 N N . THR A 1 158 ? 3.797 10.562 -9.234 1 94.88 158 THR A N 1
ATOM 1177 C CA . THR A 1 158 ? 3.832 10.602 -7.773 1 94.88 158 THR A CA 1
ATOM 1178 C C . THR A 1 158 ? 2.777 9.672 -7.184 1 94.88 158 THR A C 1
ATOM 1180 O O . THR A 1 158 ? 1.624 9.672 -7.621 1 94.88 158 THR A O 1
ATOM 1183 N N . LYS A 1 159 ? 3.254 8.898 -6.199 1 93.06 159 LYS A N 1
ATOM 1184 C CA . LYS A 1 159 ? 2.338 7.996 -5.508 1 93.06 159 LYS A CA 1
ATOM 1185 C C . LYS A 1 159 ? 1.353 8.773 -4.641 1 93.06 159 LYS A C 1
ATOM 1187 O O . LYS A 1 159 ? 1.757 9.602 -3.824 1 93.06 159 LYS A O 1
ATOM 1192 N N . LEU A 1 160 ? 0.105 8.57 -4.867 1 96.88 160 LEU A N 1
ATOM 1193 C CA . LEU A 1 160 ? -0.987 9.133 -4.078 1 96.88 160 LEU A CA 1
ATOM 1194 C C . LEU A 1 160 ? -1.864 8.023 -3.502 1 96.88 160 LEU A C 1
ATOM 1196 O O . LEU A 1 160 ? -2.328 7.145 -4.234 1 96.88 160 LEU A O 1
ATOM 1200 N N . VAL A 1 161 ? -2.07 8.086 -2.164 1 96.62 161 VAL A N 1
ATOM 1201 C CA . VAL A 1 161 ? -2.801 7.02 -1.488 1 96.62 161 VAL A CA 1
ATOM 1202 C C . VAL A 1 161 ? -4.082 7.578 -0.875 1 96.62 161 VAL A C 1
ATOM 1204 O O . VAL A 1 161 ? -4.043 8.555 -0.121 1 96.62 161 VAL A O 1
ATOM 1207 N N . ALA A 1 162 ? -5.203 6.969 -1.224 1 97.94 162 ALA A N 1
ATOM 1208 C CA . ALA A 1 162 ? -6.461 7.262 -0.545 1 97.94 162 ALA A CA 1
ATOM 1209 C C . ALA A 1 162 ? -6.711 6.285 0.602 1 97.94 162 ALA A C 1
ATOM 1211 O O . ALA A 1 162 ? -6.586 5.07 0.428 1 97.94 162 ALA A O 1
ATOM 1212 N N . MET A 1 163 ? -7.098 6.848 1.703 1 97.56 163 MET A N 1
ATOM 1213 C CA . MET A 1 163 ? -7.266 6.027 2.9 1 97.56 163 MET A CA 1
ATOM 1214 C C . MET A 1 163 ? -8.625 6.273 3.541 1 97.56 163 MET A C 1
ATOM 1216 O O . MET A 1 163 ? -9.156 7.383 3.471 1 97.56 163 MET A O 1
ATOM 1220 N N . VAL A 1 164 ? -9.156 5.246 4.164 1 96.5 164 VAL A N 1
ATOM 1221 C CA . VAL A 1 164 ? -10.281 5.328 5.086 1 96.5 164 VAL A CA 1
ATOM 1222 C C . VAL A 1 164 ? -9.914 4.672 6.41 1 96.5 164 VAL A C 1
ATOM 1224 O O . VAL A 1 164 ? -8.891 3.996 6.516 1 96.5 164 VAL A O 1
ATOM 1227 N N . ASP A 1 165 ? -10.719 4.91 7.426 1 94.81 165 ASP A N 1
ATOM 1228 C CA . ASP A 1 165 ? -10.305 4.512 8.773 1 94.81 165 ASP A CA 1
ATOM 1229 C C . ASP A 1 165 ? -10.555 3.021 9 1 94.81 165 ASP A C 1
ATOM 1231 O O . ASP A 1 165 ? -10.25 2.494 10.07 1 94.81 165 ASP A O 1
ATOM 1235 N N . SER A 1 166 ? -11.055 2.293 8 1 94.06 166 SER A N 1
ATOM 1236 C CA . SER A 1 166 ? -11.219 0.847 8.102 1 94.06 166 SER A CA 1
ATOM 1237 C C . SER A 1 166 ? -9.914 0.119 7.801 1 94.06 166 SER A C 1
ATOM 1239 O O . SER A 1 166 ? -9.836 -1.104 7.941 1 94.06 166 SER A O 1
ATOM 1241 N N . GLY A 1 167 ? -8.969 0.845 7.336 1 93.94 167 GLY A N 1
ATOM 1242 C CA . GLY A 1 167 ? -7.672 0.249 7.043 1 93.94 167 GLY A CA 1
ATOM 1243 C C . GLY A 1 167 ? -7.461 -0.036 5.57 1 93.94 167 GLY A C 1
ATOM 1244 O O . GLY A 1 167 ? -6.348 -0.354 5.145 1 93.94 167 GLY A O 1
ATOM 1245 N N . TRP A 1 168 ? -8.477 0.012 4.789 1 94.44 168 TRP A N 1
ATOM 1246 C CA . TRP A 1 168 ? -8.344 -0.185 3.348 1 94.44 168 TRP A CA 1
ATOM 1247 C C . TRP A 1 168 ? -7.809 1.075 2.674 1 94.44 168 TRP A C 1
ATOM 1249 O O . TRP A 1 168 ? -8.148 2.191 3.074 1 94.44 168 TRP A O 1
ATOM 1259 N N . GLU A 1 169 ? -7.004 0.864 1.637 1 95.94 169 GLU A N 1
ATOM 1260 C CA . GLU A 1 169 ? -6.375 1.95 0.891 1 95.94 169 GLU A CA 1
ATOM 1261 C C . GLU A 1 169 ? -6.445 1.698 -0.613 1 95.94 169 GLU A C 1
ATOM 1263 O O . GLU A 1 169 ? -6.633 0.561 -1.049 1 95.94 169 GLU A O 1
ATOM 1268 N N . GLN A 1 170 ? -6.363 2.742 -1.362 1 95.38 170 GLN A N 1
ATOM 1269 C CA . GLN A 1 170 ? -6.191 2.686 -2.811 1 95.38 170 GLN A CA 1
ATOM 1270 C C . GLN A 1 170 ? -5.031 3.568 -3.262 1 95.38 170 GLN A C 1
ATOM 1272 O O . GLN A 1 170 ? -4.891 4.703 -2.799 1 95.38 170 GLN A O 1
ATOM 1277 N N . THR A 1 171 ? -4.203 3.021 -4.078 1 92.69 171 THR A N 1
ATOM 1278 C CA . THR A 1 171 ? -3.047 3.756 -4.582 1 92.69 171 THR A CA 1
ATOM 1279 C C . THR A 1 171 ? -3.236 4.125 -6.051 1 92.69 171 THR A C 1
ATOM 1281 O O . THR A 1 171 ? -3.73 3.314 -6.84 1 92.69 171 THR A O 1
ATOM 1284 N N . ALA A 1 172 ? -2.865 5.312 -6.363 1 93.31 172 ALA A N 1
ATOM 1285 C CA . ALA A 1 172 ? -2.783 5.805 -7.738 1 93.31 172 ALA A CA 1
ATOM 1286 C C . ALA A 1 172 ? -1.518 6.629 -7.949 1 93.31 172 ALA A C 1
ATOM 1288 O O . ALA A 1 172 ? -0.848 7.008 -6.988 1 93.31 172 ALA A O 1
ATOM 1289 N N . TYR A 1 173 ? -1.154 6.832 -9.172 1 92.19 173 TYR A N 1
ATOM 1290 C CA . TYR A 1 173 ? -0.007 7.66 -9.523 1 92.19 173 TYR A CA 1
ATOM 1291 C C . TYR A 1 173 ? -0.429 8.828 -10.406 1 92.19 173 TYR A C 1
ATOM 1293 O O . TYR A 1 173 ? -1.274 8.68 -11.289 1 92.19 173 TYR A O 1
ATOM 1301 N N . THR A 1 174 ? 0.199 9.945 -10.133 1 96.75 174 THR A N 1
ATOM 1302 C CA . THR A 1 174 ? -0.176 11.141 -10.875 1 96.75 174 THR A CA 1
ATOM 1303 C C . THR A 1 174 ? 0.369 11.086 -12.297 1 96.75 174 THR A C 1
ATOM 1305 O O . THR A 1 174 ? 1.429 10.5 -12.539 1 96.75 174 THR A O 1
ATOM 1308 N N . ASP A 1 175 ? -0.409 11.695 -13.203 1 96.5 175 ASP A N 1
ATOM 1309 C CA . ASP A 1 175 ? 0.025 11.828 -14.594 1 96.5 175 ASP A CA 1
ATOM 1310 C C . ASP A 1 175 ? 0.897 13.07 -14.773 1 96.5 175 ASP A C 1
ATOM 1312 O O . ASP A 1 175 ? 1.369 13.656 -13.797 1 96.5 175 ASP A O 1
ATOM 1316 N N . GLU A 1 176 ? 1.137 13.484 -16 1 96.94 176 GLU A N 1
ATOM 1317 C CA . GLU A 1 176 ? 2.027 14.594 -16.328 1 96.94 176 GLU A CA 1
ATOM 1318 C C . GLU A 1 176 ? 1.48 15.914 -15.781 1 96.94 176 GLU A C 1
ATOM 1320 O O . GLU A 1 176 ? 2.236 16.859 -15.57 1 96.94 176 GLU A O 1
ATOM 1325 N N . GLN A 1 177 ? 0.255 15.906 -15.633 1 98.12 177 GLN A N 1
ATOM 1326 C CA . GLN A 1 177 ? -0.365 17.109 -15.094 1 98.12 177 GLN A CA 1
ATOM 1327 C C . GLN A 1 177 ? -0.509 17.031 -13.578 1 98.12 177 GLN A C 1
ATOM 1329 O O . GLN A 1 177 ? -1.216 17.844 -12.969 1 98.12 177 GLN A O 1
ATOM 1334 N N . GLY A 1 178 ? 0.097 16.016 -12.938 1 98.56 178 GLY A N 1
ATOM 1335 C CA . GLY A 1 178 ? 0.042 15.844 -11.5 1 98.56 178 GLY A CA 1
ATOM 1336 C C . GLY A 1 178 ? -1.295 15.312 -11.016 1 98.56 178 GLY A C 1
ATOM 1337 O O . GLY A 1 178 ? -1.634 15.453 -9.836 1 98.56 178 GLY A O 1
ATOM 1338 N N . LYS A 1 179 ? -2.062 14.727 -11.945 1 98.69 179 LYS A N 1
ATOM 1339 C CA . LYS A 1 179 ? -3.424 14.336 -11.594 1 98.69 179 LYS A CA 1
ATOM 1340 C C . LYS A 1 179 ? -3.529 12.82 -11.43 1 98.69 179 LYS A C 1
ATOM 1342 O O . LYS A 1 179 ? -2.838 12.062 -12.109 1 98.69 179 LYS A O 1
ATOM 1347 N N . ALA A 1 180 ? -4.34 12.43 -10.492 1 97.38 180 ALA A N 1
ATOM 1348 C CA . ALA A 1 180 ? -4.703 11.039 -10.266 1 97.38 180 ALA A CA 1
ATOM 1349 C C . ALA A 1 180 ? -6.195 10.891 -9.992 1 97.38 180 ALA A C 1
ATOM 1351 O O . ALA A 1 180 ? -6.852 11.852 -9.57 1 97.38 180 ALA A O 1
ATOM 1352 N N . HIS A 1 181 ? -6.707 9.719 -10.227 1 95.88 181 HIS A N 1
ATOM 1353 C CA . HIS A 1 181 ? -8.133 9.461 -10.07 1 95.88 181 HIS A CA 1
ATOM 1354 C C . HIS A 1 181 ? -8.383 8.297 -9.109 1 95.88 181 HIS A C 1
ATOM 1356 O O . HIS A 1 181 ? -7.672 7.289 -9.156 1 95.88 181 HIS A O 1
ATOM 1362 N N . PHE A 1 182 ? -9.398 8.484 -8.312 1 96.25 182 PHE A N 1
ATOM 1363 C CA . PHE A 1 182 ? -9.789 7.445 -7.367 1 96.25 182 PHE A CA 1
ATOM 1364 C C . PHE A 1 182 ? -11.273 7.145 -7.484 1 96.25 182 PHE A C 1
ATOM 1366 O O . PHE A 1 182 ? -12.086 8.047 -7.715 1 96.25 182 PHE A O 1
ATOM 1373 N N . SER A 1 183 ? -11.625 5.84 -7.324 1 91.94 183 SER A N 1
ATOM 1374 C CA . SER A 1 183 ? -12.992 5.457 -6.965 1 91.94 183 SER A CA 1
ATOM 1375 C C . SER A 1 183 ? -13.195 5.5 -5.453 1 91.94 183 SER A C 1
ATOM 1377 O O . SER A 1 183 ? -12.5 4.816 -4.707 1 91.94 183 SER A O 1
ATOM 1379 N N . LEU A 1 184 ? -14.094 6.293 -4.98 1 96 184 LEU A N 1
ATOM 1380 C CA . LEU A 1 184 ? -14.367 6.504 -3.561 1 96 184 LEU A CA 1
ATOM 1381 C C . LEU A 1 184 ? -15.781 6.066 -3.205 1 96 184 LEU A C 1
ATOM 1383 O O . LEU A 1 184 ? -16.703 6.883 -3.186 1 96 184 LEU A O 1
ATOM 1387 N N . PRO A 1 185 ? -15.977 4.902 -2.787 1 94.38 185 PRO A N 1
ATOM 1388 C CA . PRO A 1 185 ? -17.328 4.324 -2.787 1 94.38 185 PRO A CA 1
ATOM 1389 C C . PRO A 1 185 ? -18.109 4.652 -1.52 1 94.38 185 PRO A C 1
ATOM 1391 O O . PRO A 1 185 ? -19.328 4.523 -1.496 1 94.38 185 PRO A O 1
ATOM 1394 N N . TRP A 1 186 ? -17.469 5.168 -0.463 1 95.94 186 TRP A N 1
ATOM 1395 C CA . TRP A 1 186 ? -18.156 5.203 0.831 1 95.94 186 TRP A CA 1
ATOM 1396 C C . TRP A 1 186 ? -18.484 6.637 1.227 1 95.94 186 TRP A C 1
ATOM 1398 O O . TRP A 1 186 ? -17.75 7.566 0.903 1 95.94 186 TRP A O 1
ATOM 1408 N N . LYS A 1 187 ? -19.641 6.723 1.867 1 95.81 187 LYS A N 1
ATOM 1409 C CA . LYS A 1 187 ? -20 7.969 2.543 1 95.81 187 LYS A CA 1
ATOM 1410 C C . LYS A 1 187 ? -19.234 8.117 3.852 1 95.81 187 LYS A C 1
ATOM 1412 O O . LYS A 1 187 ? -19.75 7.809 4.926 1 95.81 187 LYS A O 1
ATOM 1417 N N . THR A 1 188 ? -17.984 8.57 3.779 1 96 188 THR A N 1
ATOM 1418 C CA . THR A 1 188 ? -17.109 8.633 4.938 1 96 188 THR A CA 1
ATOM 1419 C C . THR A 1 188 ? -16.031 9.703 4.734 1 96 188 THR A C 1
ATOM 1421 O O . THR A 1 188 ? -16 10.375 3.703 1 96 188 THR A O 1
ATOM 1424 N N . GLN A 1 189 ? -15.227 9.906 5.762 1 97 189 GLN A N 1
ATOM 1425 C CA . GLN A 1 189 ? -14.016 10.727 5.66 1 97 189 GLN A CA 1
ATOM 1426 C C . GLN A 1 189 ? -12.922 9.992 4.898 1 97 189 GLN A C 1
ATOM 1428 O O . GLN A 1 189 ? -12.656 8.82 5.156 1 97 189 GLN A O 1
ATOM 1433 N N . TYR A 1 190 ? -12.336 10.664 3.953 1 98.25 190 TYR A N 1
ATOM 1434 C CA . TYR A 1 190 ? -11.141 10.195 3.25 1 98.25 190 TYR A CA 1
ATOM 1435 C C . TYR A 1 190 ? -9.938 11.062 3.596 1 98.25 190 TYR A C 1
ATOM 1437 O O . TYR A 1 190 ? -10.07 12.273 3.801 1 98.25 190 TYR A O 1
ATOM 1445 N N . VAL A 1 191 ? -8.805 10.438 3.688 1 98.62 191 VAL A N 1
ATOM 1446 C CA . VAL A 1 191 ? -7.523 11.125 3.742 1 98.62 191 VAL A CA 1
ATOM 1447 C C . VAL A 1 191 ? -6.621 10.641 2.613 1 98.62 191 VAL A C 1
ATOM 1449 O O . VAL A 1 191 ? -6.352 9.438 2.5 1 98.62 191 VAL A O 1
ATOM 1452 N N . LEU A 1 192 ? -6.281 11.562 1.744 1 98.69 192 LEU A N 1
ATOM 1453 C CA . LEU A 1 192 ? -5.258 11.273 0.744 1 98.69 192 LEU A CA 1
ATOM 1454 C C . LEU A 1 192 ? -3.875 11.664 1.251 1 98.69 192 LEU A C 1
ATOM 1456 O O . LEU A 1 192 ? -3.725 12.672 1.938 1 98.69 192 LEU A O 1
ATOM 1460 N N . ARG A 1 193 ? -2.869 10.875 0.86 1 98.31 193 ARG A N 1
ATOM 1461 C CA . ARG A 1 193 ? -1.509 11.148 1.311 1 98.31 193 ARG A CA 1
ATOM 1462 C C . ARG A 1 193 ? -0.508 10.977 0.172 1 98.31 193 ARG A C 1
ATOM 1464 O O . ARG A 1 193 ? -0.619 10.039 -0.62 1 98.31 193 ARG A O 1
ATOM 1471 N N . THR A 1 194 ? 0.443 11.859 0.15 1 97.81 194 THR A N 1
ATOM 1472 C CA . THR A 1 194 ? 1.603 11.727 -0.727 1 97.81 194 THR A CA 1
ATOM 1473 C C . THR A 1 194 ? 2.875 12.164 -0.009 1 97.81 194 THR A C 1
ATOM 1475 O O . THR A 1 194 ? 2.814 12.82 1.033 1 97.81 194 THR A O 1
ATOM 1478 N N . MET A 1 195 ? 3.99 11.719 -0.517 1 95.44 195 MET A N 1
ATOM 1479 C CA . MET A 1 195 ? 5.297 12.062 0.035 1 95.44 195 MET A CA 1
ATOM 1480 C C . MET A 1 195 ? 6.305 12.328 -1.078 1 95.44 195 MET A C 1
ATOM 1482 O O . MET A 1 195 ? 6.23 11.719 -2.148 1 95.44 195 MET A O 1
ATOM 1486 N N . HIS A 1 196 ? 7.176 13.211 -0.827 1 95 196 HIS A N 1
ATOM 1487 C CA . HIS A 1 196 ? 8.273 13.547 -1.722 1 95 196 HIS A CA 1
ATOM 1488 C C . HIS A 1 196 ? 9.555 13.844 -0.94 1 95 196 HIS A C 1
ATOM 1490 O O . HIS A 1 196 ? 9.531 14.633 0.009 1 95 196 HIS A O 1
ATOM 1496 N N . ILE A 1 197 ? 10.648 13.211 -1.311 1 91.94 197 ILE A N 1
ATOM 1497 C CA . ILE A 1 197 ? 11.938 13.445 -0.676 1 91.94 197 ILE A CA 1
ATOM 1498 C C . ILE A 1 197 ? 12.797 14.336 -1.57 1 91.94 197 ILE A C 1
ATOM 1500 O O . ILE A 1 197 ? 13.125 13.961 -2.701 1 91.94 197 ILE A O 1
ATOM 1504 N N . ASP A 1 198 ? 13.062 15.539 -1.136 1 93.88 198 ASP A N 1
ATOM 1505 C CA . ASP A 1 198 ? 14.023 16.438 -1.757 1 93.88 198 ASP A CA 1
ATOM 1506 C C . ASP A 1 198 ? 15.422 16.234 -1.187 1 93.88 198 ASP A C 1
ATOM 1508 O O . ASP A 1 198 ? 15.703 16.641 -0.055 1 93.88 198 ASP A O 1
ATOM 1512 N N . ARG A 1 199 ? 16.359 15.711 -1.885 1 92.19 199 ARG A N 1
ATOM 1513 C CA . ARG A 1 199 ? 17.672 15.273 -1.39 1 92.19 199 ARG A CA 1
ATOM 1514 C C . ARG A 1 199 ? 18.688 16.406 -1.452 1 92.19 199 ARG A C 1
ATOM 1516 O O . ARG A 1 199 ? 19.891 16.156 -1.508 1 92.19 199 ARG A O 1
ATOM 1523 N N . THR A 1 200 ? 18.25 17.625 -1.432 1 94.19 200 THR A N 1
ATOM 1524 C CA . THR A 1 200 ? 19.141 18.781 -1.301 1 94.19 200 THR A CA 1
ATOM 1525 C C . THR A 1 200 ? 19.484 19.016 0.163 1 94.19 200 THR A C 1
ATOM 1527 O O . THR A 1 200 ? 18.625 19.359 0.966 1 94.19 200 THR A O 1
ATOM 1530 N N . PRO A 1 201 ? 20.719 18.844 0.389 1 95.88 201 PRO A N 1
ATOM 1531 C CA . PRO A 1 201 ? 21.109 19.047 1.789 1 95.88 201 PRO A CA 1
ATOM 1532 C C . PRO A 1 201 ? 21 20.5 2.23 1 95.88 201 PRO A C 1
ATOM 1534 O O . PRO A 1 201 ? 20.875 21.391 1.391 1 95.88 201 PRO A O 1
ATOM 1537 N N . GLY A 1 202 ? 20.984 20.703 3.557 1 97.31 202 GLY A N 1
ATOM 1538 C CA . GLY A 1 202 ? 20.906 22.031 4.137 1 97.31 202 GLY A CA 1
ATOM 1539 C C . GLY A 1 202 ? 21 22.031 5.652 1 97.31 202 GLY A C 1
ATOM 1540 O O . GLY A 1 202 ? 21.484 21.078 6.246 1 97.31 202 GLY A O 1
ATOM 1541 N N . ASP A 1 203 ? 20.688 23.203 6.148 1 97.06 203 ASP A N 1
ATOM 1542 C CA . ASP A 1 203 ? 20.688 23.375 7.602 1 97.06 203 ASP A CA 1
ATOM 1543 C C . ASP A 1 203 ? 19.344 23.891 8.094 1 97.06 203 ASP A C 1
ATOM 1545 O O . ASP A 1 203 ? 18.688 24.672 7.398 1 97.06 203 ASP A O 1
ATOM 1549 N N . ARG A 1 204 ? 18.938 23.406 9.219 1 94.88 204 ARG A N 1
ATOM 1550 C CA . ARG A 1 204 ? 17.75 23.922 9.891 1 94.88 204 ARG A CA 1
ATOM 1551 C C . ARG A 1 204 ? 18.109 24.516 11.25 1 94.88 204 ARG A C 1
ATOM 1553 O O . ARG A 1 204 ? 19.125 24.156 11.836 1 94.88 204 ARG A O 1
ATOM 1560 N N . PRO A 1 205 ? 17.203 25.391 11.742 1 89.88 205 PRO A N 1
ATOM 1561 C CA . PRO A 1 205 ? 17.422 25.844 13.117 1 89.88 205 PRO A CA 1
ATOM 1562 C C . PRO A 1 205 ? 17.188 24.734 14.141 1 89.88 205 PRO A C 1
ATOM 1564 O O . PRO A 1 205 ? 16.203 24 14.047 1 89.88 205 PRO A O 1
ATOM 1567 N N . GLY A 1 206 ? 18.141 24.547 14.961 1 87.12 206 GLY A N 1
ATOM 1568 C CA . GLY A 1 206 ? 17.984 23.609 16.062 1 87.12 206 GLY A CA 1
ATOM 1569 C C . GLY A 1 206 ? 18.078 24.25 17.422 1 87.12 206 GLY A C 1
ATOM 1570 O O . GLY A 1 206 ? 18.406 25.438 17.531 1 87.12 206 GLY A O 1
ATOM 1571 N N . ALA A 1 207 ? 17.781 23.547 18.484 1 84.44 207 ALA A N 1
ATOM 1572 C CA . ALA A 1 207 ? 17.797 24.031 19.859 1 84.44 207 ALA A CA 1
ATOM 1573 C C . ALA A 1 207 ? 19.188 24.484 20.266 1 84.44 207 ALA A C 1
ATOM 1575 O O . ALA A 1 207 ? 19.344 25.438 21.031 1 84.44 207 ALA A O 1
ATOM 1576 N N . SER A 1 208 ? 20.25 23.828 19.719 1 89.5 208 SER A N 1
ATOM 1577 C CA . SER A 1 208 ? 21.625 24.109 20.109 1 89.5 208 SER A CA 1
ATOM 1578 C C . SER A 1 208 ? 22.422 24.688 18.938 1 89.5 208 SER A C 1
ATOM 1580 O O . SER A 1 208 ? 23.656 24.562 18.906 1 89.5 208 SER A O 1
ATOM 1582 N N . GLY A 1 209 ? 21.719 25.156 17.969 1 90.38 209 GLY A N 1
ATOM 1583 C CA . GLY A 1 209 ? 22.359 25.688 16.781 1 90.38 209 GLY A CA 1
ATOM 1584 C C . GLY A 1 209 ? 21.891 25 15.5 1 90.38 209 GLY A C 1
ATOM 1585 O O . GLY A 1 209 ? 21 24.141 15.539 1 90.38 209 GLY A O 1
ATOM 1586 N N . PRO A 1 210 ? 22.531 25.391 14.477 1 93.88 210 PRO A N 1
ATOM 1587 C CA . PRO A 1 210 ? 22.125 24.812 13.195 1 93.88 210 PRO A CA 1
ATOM 1588 C C . PRO A 1 210 ? 22.359 23.297 13.133 1 93.88 210 PRO A C 1
ATOM 1590 O O . PRO A 1 210 ? 23.359 22.812 13.648 1 93.88 210 PRO A O 1
ATOM 1593 N N . GLU A 1 211 ? 21.391 22.594 12.594 1 96 211 GLU A N 1
ATOM 1594 C CA . GLU A 1 211 ? 21.469 21.141 12.375 1 96 211 GLU A CA 1
ATOM 1595 C C . GLU A 1 211 ? 21.484 20.812 10.883 1 96 211 GLU A C 1
ATOM 1597 O O . GLU A 1 211 ? 20.594 21.234 10.141 1 96 211 GLU A O 1
ATOM 1602 N N . HIS A 1 212 ? 22.516 20.062 10.555 1 96.81 212 HIS A N 1
ATOM 1603 C CA . HIS A 1 212 ? 22.641 19.656 9.156 1 96.81 212 HIS A CA 1
ATOM 1604 C C . HIS A 1 212 ? 21.672 18.547 8.82 1 96.81 212 HIS A C 1
ATOM 1606 O O . HIS A 1 212 ? 21.5 17.594 9.594 1 96.81 212 HIS A O 1
ATOM 1612 N N . TYR A 1 213 ? 21 18.625 7.68 1 97.19 213 TYR A N 1
ATOM 1613 C CA . TYR A 1 213 ? 20.203 17.531 7.152 1 97.19 213 TYR A CA 1
ATOM 1614 C C . TYR A 1 213 ? 20.641 17.156 5.746 1 97.19 213 TYR A C 1
ATOM 1616 O O . TYR A 1 213 ? 21.203 17.969 5.02 1 97.19 213 TYR A O 1
ATOM 1624 N N . ASP A 1 214 ? 20.344 15.852 5.402 1 95.81 214 ASP A N 1
ATOM 1625 C CA . ASP A 1 214 ? 20.656 15.328 4.074 1 95.81 214 ASP A CA 1
ATOM 1626 C C . ASP A 1 214 ? 19.516 15.594 3.098 1 95.81 214 ASP A C 1
ATOM 1628 O O . ASP A 1 214 ? 19.734 15.656 1.885 1 95.81 214 ASP A O 1
ATOM 1632 N N . ALA A 1 215 ? 18.312 15.742 3.609 1 95.25 215 ALA A N 1
ATOM 1633 C CA . ALA A 1 215 ? 17.141 15.852 2.752 1 95.25 215 ALA A CA 1
ATOM 1634 C C . ALA A 1 215 ? 15.977 16.516 3.492 1 95.25 215 ALA A C 1
ATOM 1636 O O . ALA A 1 215 ? 15.984 16.594 4.723 1 95.25 215 ALA A O 1
ATOM 1637 N N . ILE A 1 216 ? 15.039 17 2.736 1 96.19 216 ILE A N 1
ATOM 1638 C CA . ILE A 1 216 ? 13.742 17.406 3.27 1 96.19 216 ILE A CA 1
ATOM 1639 C C . ILE A 1 216 ? 12.664 16.422 2.814 1 96.19 216 ILE A C 1
ATOM 1641 O O . ILE A 1 216 ? 12.57 16.094 1.628 1 96.19 216 ILE A O 1
ATOM 1645 N N . GLY A 1 217 ? 11.984 15.859 3.807 1 95.56 217 GLY A N 1
ATOM 1646 C CA . GLY A 1 217 ? 10.82 15.047 3.498 1 95.56 217 GLY A CA 1
ATOM 1647 C C . GLY A 1 217 ? 9.516 15.82 3.559 1 95.56 217 GLY A C 1
ATOM 1648 O O . GLY A 1 217 ? 9.117 16.297 4.625 1 95.56 217 GLY A O 1
ATOM 1649 N N . TYR A 1 218 ? 8.891 15.914 2.393 1 96.88 218 TYR A N 1
ATOM 1650 C CA . TYR A 1 218 ? 7.578 16.562 2.348 1 96.88 218 TYR A CA 1
ATOM 1651 C C . TYR A 1 218 ? 6.461 15.523 2.398 1 96.88 218 TYR A C 1
ATOM 1653 O O . TYR A 1 218 ? 6.422 14.602 1.583 1 96.88 218 TYR A O 1
ATOM 1661 N N . VAL A 1 219 ? 5.578 15.656 3.377 1 97.38 219 VAL A N 1
ATOM 1662 C CA . VAL A 1 219 ? 4.383 14.828 3.475 1 97.38 219 VAL A CA 1
ATOM 1663 C C . VAL A 1 219 ? 3.135 15.703 3.428 1 97.38 219 VAL A C 1
ATOM 1665 O O . VAL A 1 219 ? 3.035 16.688 4.164 1 97.38 219 VAL A O 1
ATOM 1668 N N . ALA A 1 220 ? 2.221 15.383 2.531 1 98.5 220 ALA A N 1
ATOM 1669 C CA . ALA A 1 220 ? 0.999 16.172 2.4 1 98.5 220 ALA A CA 1
ATOM 1670 C C . ALA A 1 220 ? -0.238 15.281 2.455 1 98.5 220 ALA A C 1
ATOM 1672 O O . ALA A 1 220 ? -0.238 14.172 1.91 1 98.5 220 ALA A O 1
ATOM 1673 N N . THR A 1 221 ? -1.286 15.836 3.092 1 98.75 221 THR A N 1
ATOM 1674 C CA . THR A 1 221 ? -2.562 15.133 3.102 1 98.75 221 THR A CA 1
ATOM 1675 C C . THR A 1 221 ? -3.695 16.062 2.664 1 98.75 221 THR A C 1
ATOM 1677 O O . THR A 1 221 ? -3.602 17.281 2.82 1 98.75 221 THR A O 1
ATOM 1680 N N . LEU A 1 222 ? -4.695 15.477 2.115 1 98.88 222 LEU A N 1
ATOM 1681 C CA . LEU A 1 222 ? -6.004 16.078 1.89 1 98.88 222 LEU A CA 1
ATOM 1682 C C . LEU A 1 222 ? -7.098 15.297 2.607 1 98.88 222 LEU A C 1
ATOM 1684 O O . LEU A 1 222 ? -7.242 14.094 2.4 1 98.88 222 LEU A O 1
ATOM 1688 N N . THR A 1 223 ? -7.84 16 3.426 1 98.75 223 THR A N 1
ATOM 1689 C CA . THR A 1 223 ? -8.969 15.406 4.133 1 98.75 223 THR A CA 1
ATOM 1690 C C . THR A 1 223 ? -10.289 15.977 3.619 1 98.75 223 THR A C 1
ATOM 1692 O O . THR A 1 223 ? -10.406 17.188 3.398 1 98.75 223 THR A O 1
ATOM 1695 N N . PHE A 1 224 ? -11.266 15.125 3.48 1 97.44 224 PHE A N 1
ATOM 1696 C CA . PHE A 1 224 ? -12.633 15.547 3.193 1 97.44 224 PHE A CA 1
ATOM 1697 C C . PHE A 1 224 ? -13.625 14.469 3.609 1 97.44 224 PHE A C 1
ATOM 1699 O O . PHE A 1 224 ? -13.242 13.312 3.834 1 97.44 224 PHE A O 1
ATOM 1706 N N . VAL A 1 225 ? -14.844 14.891 3.727 1 96 225 VAL A N 1
ATOM 1707 C CA . VAL A 1 225 ? -15.938 13.961 3.986 1 96 225 VAL A CA 1
ATOM 1708 C C . VAL A 1 225 ? -16.844 13.883 2.764 1 96 225 VAL A C 1
ATOM 1710 O O . VAL A 1 225 ? -17.406 14.898 2.334 1 96 225 VAL A O 1
ATOM 1713 N N . LYS A 1 226 ? -16.906 12.727 2.176 1 95.88 226 LYS A N 1
ATOM 1714 C CA . LYS A 1 226 ? -17.828 12.539 1.049 1 95.88 226 LYS A CA 1
ATOM 1715 C C . LYS A 1 226 ? -19.266 12.406 1.523 1 95.88 226 LYS A C 1
ATOM 1717 O O . LYS A 1 226 ? -19.562 11.586 2.389 1 95.88 226 LYS A O 1
ATOM 1722 N N . PRO A 1 227 ? -20.219 13.164 0.992 1 93.62 227 PRO A N 1
ATOM 1723 C CA . PRO A 1 227 ? -21.578 13.219 1.51 1 93.62 227 PRO A CA 1
ATOM 1724 C C . PRO A 1 227 ? -22.453 12.07 1.006 1 93.62 227 PRO A C 1
ATOM 1726 O O . PRO A 1 227 ? -23.578 11.898 1.476 1 93.62 227 PRO A O 1
ATOM 1729 N N . ASP A 1 228 ? -21.953 11.289 0.07 1 94.62 228 ASP A N 1
ATOM 1730 C CA . ASP A 1 228 ? -22.734 10.219 -0.538 1 94.62 228 ASP A CA 1
ATOM 1731 C C . ASP A 1 228 ? -21.891 8.969 -0.741 1 94.62 228 ASP A C 1
ATOM 1733 O O . ASP A 1 228 ? -20.688 8.977 -0.48 1 94.62 228 ASP A O 1
ATOM 1737 N N . GLY A 1 229 ? -22.609 7.824 -1.107 1 93.12 229 GLY A N 1
ATOM 1738 C CA . GLY A 1 229 ? -21.953 6.543 -1.295 1 93.12 229 GLY A CA 1
ATOM 1739 C C . GLY A 1 229 ? -22.516 5.445 -0.418 1 93.12 229 GLY A C 1
ATOM 1740 O O . GLY A 1 229 ? -23.578 5.621 0.198 1 93.12 229 GLY A O 1
ATOM 1741 N N . ALA A 1 230 ? -21.844 4.348 -0.444 1 92 230 ALA A N 1
ATOM 1742 C CA . ALA A 1 230 ? -22.234 3.225 0.403 1 92 230 ALA A CA 1
ATOM 1743 C C . ALA A 1 230 ? -21.969 3.523 1.874 1 92 230 ALA A C 1
ATOM 1745 O O . ALA A 1 230 ? -21.219 4.449 2.195 1 92 230 ALA A O 1
ATOM 1746 N N . ALA A 1 231 ? -22.594 2.734 2.809 1 92.69 231 ALA A N 1
ATOM 1747 C CA . ALA A 1 231 ? -22.297 2.842 4.234 1 92.69 231 ALA A CA 1
ATOM 1748 C C . ALA A 1 231 ? -20.812 2.572 4.496 1 92.69 231 ALA A C 1
ATOM 1750 O O . ALA A 1 231 ? -20.219 1.673 3.895 1 92.69 231 ALA A O 1
ATOM 1751 N N . PRO A 1 232 ? -20.234 3.363 5.363 1 93.06 232 PRO A N 1
ATOM 1752 C CA . PRO A 1 232 ? -18.812 3.162 5.645 1 93.06 232 PRO A CA 1
ATOM 1753 C C . PRO A 1 232 ? -18.531 1.803 6.277 1 93.06 232 PRO A C 1
ATOM 1755 O O . PRO A 1 232 ? -19.391 1.229 6.941 1 93.06 232 PRO A O 1
ATOM 1758 N N . LEU A 1 233 ? -17.328 1.34 6.039 1 91.5 233 LEU A N 1
ATOM 1759 C CA . LEU A 1 233 ? -16.828 0.167 6.746 1 91.5 233 LEU A CA 1
ATOM 1760 C C . LEU A 1 233 ? -16.453 0.52 8.18 1 91.5 233 LEU A C 1
ATOM 1762 O O . LEU A 1 233 ? -16.078 1.663 8.469 1 91.5 233 LEU A O 1
ATOM 1766 N N . PRO A 1 234 ? -16.594 -0.476 9.07 1 91.94 234 PRO A N 1
ATOM 1767 C CA . PRO A 1 234 ? -16.156 -0.178 10.438 1 91.94 234 PRO A CA 1
ATOM 1768 C C . PRO A 1 234 ? -14.68 0.176 10.523 1 91.94 234 PRO A C 1
ATOM 1770 O O . PRO A 1 234 ? -13.859 -0.417 9.82 1 91.94 234 PRO A O 1
ATOM 1773 N N . ALA A 1 235 ? -14.438 1.115 11.398 1 93.88 235 ALA A N 1
ATOM 1774 C CA . ALA A 1 235 ? -13.047 1.493 11.641 1 93.88 235 ALA A CA 1
ATOM 1775 C C . ALA A 1 235 ? -12.266 0.342 12.266 1 93.88 235 ALA A C 1
ATOM 1777 O O . ALA A 1 235 ? -12.828 -0.477 12.992 1 93.88 235 ALA A O 1
ATOM 1778 N N . VAL A 1 236 ? -10.977 0.313 11.984 1 92 236 VAL A N 1
ATOM 1779 C CA . VAL A 1 236 ? -10.117 -0.636 12.688 1 92 236 VAL A CA 1
ATOM 1780 C C . VAL A 1 236 ? -9.953 -0.213 14.141 1 92 236 VAL A C 1
ATOM 1782 O O . VAL A 1 236 ? -10.188 0.949 14.484 1 92 236 VAL A O 1
ATOM 1785 N N . PRO A 1 237 ? -9.625 -1.143 15.016 1 90.31 237 PRO A N 1
ATOM 1786 C CA . PRO A 1 237 ? -9.445 -0.782 16.422 1 90.31 237 PRO A CA 1
ATOM 1787 C C . PRO A 1 237 ? -8.398 0.308 16.625 1 90.31 237 PRO A C 1
ATOM 1789 O O . PRO A 1 237 ? -7.441 0.401 15.844 1 90.31 237 PRO A O 1
ATOM 1792 N N . VAL A 1 238 ? -8.648 1.1 17.656 1 93.62 238 VAL A N 1
ATOM 1793 C CA . VAL A 1 238 ? -7.715 2.172 18 1 93.62 238 VAL A CA 1
ATOM 1794 C C . VAL A 1 238 ? -6.355 1.581 18.359 1 93.62 238 VAL A C 1
ATOM 1796 O O . VAL A 1 238 ? -6.27 0.676 19.203 1 93.62 238 VAL A O 1
ATOM 1799 N N . ARG A 1 239 ? -5.379 2.037 17.703 1 91.44 239 ARG A N 1
ATOM 1800 C CA . ARG A 1 239 ? -4.012 1.711 18.109 1 91.44 239 ARG A CA 1
ATOM 1801 C C . ARG A 1 239 ? -3.475 2.721 19.109 1 91.44 239 ARG A C 1
ATOM 1803 O O . ARG A 1 239 ? -3.578 3.932 18.906 1 91.44 239 ARG A O 1
ATOM 1810 N N . PRO A 1 240 ? -2.859 2.266 20.172 1 91.94 240 PRO A N 1
ATOM 1811 C CA . PRO A 1 240 ? -2.357 3.195 21.188 1 91.94 240 PRO A CA 1
ATOM 1812 C C . PRO A 1 240 ? -1.203 4.059 20.688 1 91.94 240 PRO A C 1
ATOM 1814 O O . PRO A 1 240 ? -0.381 3.59 19.891 1 91.94 240 PRO A O 1
ATOM 1817 N N . PRO A 1 241 ? -1.148 5.266 21.172 1 93.12 241 PRO A N 1
ATOM 1818 C CA . PRO A 1 241 ? -0.079 6.172 20.75 1 93.12 241 PRO A CA 1
ATOM 1819 C C . PRO A 1 241 ? 1.275 5.812 21.344 1 93.12 241 PRO A C 1
ATOM 1821 O O . PRO A 1 241 ? 1.343 5.027 22.297 1 93.12 241 PRO A O 1
ATOM 1824 N N . ASN A 1 242 ? 2.342 6.379 20.828 1 85.69 242 ASN A N 1
ATOM 1825 C CA . ASN A 1 242 ? 3.707 6.355 21.344 1 85.69 242 ASN A CA 1
ATOM 1826 C C . ASN A 1 242 ? 4.277 4.938 21.359 1 85.69 242 ASN A C 1
ATOM 1828 O O . ASN A 1 242 ? 5.027 4.574 22.266 1 85.69 242 ASN A O 1
ATOM 1832 N N . LYS A 1 243 ? 3.707 4.148 20.719 1 71.06 243 LYS A N 1
ATOM 1833 C CA . LYS A 1 243 ? 4.293 2.816 20.594 1 71.06 243 LYS A CA 1
ATOM 1834 C C . LYS A 1 243 ? 5.012 2.656 19.266 1 71.06 243 LYS A C 1
ATOM 1836 O O . LYS A 1 243 ? 4.539 3.152 18.234 1 71.06 243 LYS A O 1
ATOM 1841 N N . VAL A 1 244 ? 6.348 2.488 19.438 1 56.12 244 VAL A N 1
ATOM 1842 C CA . VAL A 1 244 ? 7.125 2.256 18.234 1 56.12 244 VAL A CA 1
ATOM 1843 C C . VAL A 1 244 ? 6.652 0.97 17.547 1 56.12 244 VAL A C 1
ATOM 1845 O O . VAL A 1 244 ? 6.434 -0.044 18.219 1 56.12 244 VAL A O 1
ATOM 1848 N N . GLN A 1 245 ? 5.969 1.112 16.562 1 48.81 245 GLN A N 1
ATOM 1849 C CA . GLN A 1 245 ? 5.73 -0.178 15.922 1 48.81 245 GLN A CA 1
ATOM 1850 C C . GLN A 1 245 ? 7.027 -0.971 15.781 1 48.81 245 GLN A C 1
ATOM 1852 O O . GLN A 1 245 ? 8.031 -0.446 15.297 1 48.81 245 GLN A O 1
ATOM 1857 N N . ALA A 1 246 ? 7.34 -1.965 16.766 1 39.72 246 ALA A N 1
ATOM 1858 C CA . ALA A 1 246 ? 8.508 -2.834 16.641 1 39.72 246 ALA A CA 1
ATOM 1859 C C . ALA A 1 246 ? 8.797 -3.158 15.18 1 39.72 246 ALA A C 1
ATOM 1861 O O . ALA A 1 246 ? 7.895 -3.576 14.438 1 39.72 246 ALA A O 1
ATOM 1862 N N . ALA A 1 247 ? 9.758 -2.605 14.656 1 38.34 247 ALA A N 1
ATOM 1863 C CA . ALA A 1 247 ? 10.219 -3.115 13.367 1 38.34 247 ALA A CA 1
ATOM 1864 C C . ALA A 1 247 ? 10.422 -4.629 13.414 1 38.34 247 ALA A C 1
ATOM 1866 O O . ALA A 1 247 ? 10.797 -5.18 14.445 1 38.34 247 ALA A O 1
ATOM 1867 N N . PRO A 1 248 ? 9.82 -5.414 12.461 1 31.52 248 PRO A N 1
ATOM 1868 C CA . PRO A 1 248 ? 10.203 -6.816 12.617 1 31.52 248 PRO A CA 1
ATOM 1869 C C . PRO A 1 248 ? 11.703 -7 12.828 1 31.52 248 PRO A C 1
ATOM 1871 O O . PRO A 1 248 ? 12.508 -6.262 12.25 1 31.52 248 PRO A O 1
ATOM 1874 N N . ALA A 1 249 ? 12.211 -7.578 14.023 1 30.36 249 ALA A N 1
ATOM 1875 C CA . ALA A 1 249 ? 13.609 -7.863 14.328 1 30.36 249 ALA A CA 1
ATOM 1876 C C . ALA A 1 249 ? 14.398 -8.172 13.055 1 30.36 249 ALA A C 1
ATOM 1878 O O . ALA A 1 249 ? 13.953 -8.969 12.219 1 30.36 249 ALA A O 1
ATOM 1879 N N . ALA A 1 250 ? 15.258 -7.352 12.664 1 28.52 250 ALA A N 1
ATOM 1880 C CA . ALA A 1 250 ? 16.203 -7.672 11.602 1 28.52 250 ALA A CA 1
ATOM 1881 C C . ALA A 1 250 ? 16.641 -9.133 11.68 1 28.52 250 ALA A C 1
ATOM 1883 O O . ALA A 1 250 ? 16.875 -9.656 12.766 1 28.52 250 ALA A O 1
ATOM 1884 N N . ALA A 1 251 ? 16.484 -9.906 10.633 1 25.53 251 ALA A N 1
ATOM 1885 C CA . ALA A 1 251 ? 17.109 -11.219 10.664 1 25.53 251 ALA A CA 1
ATOM 1886 C C . ALA A 1 251 ? 18.547 -11.141 11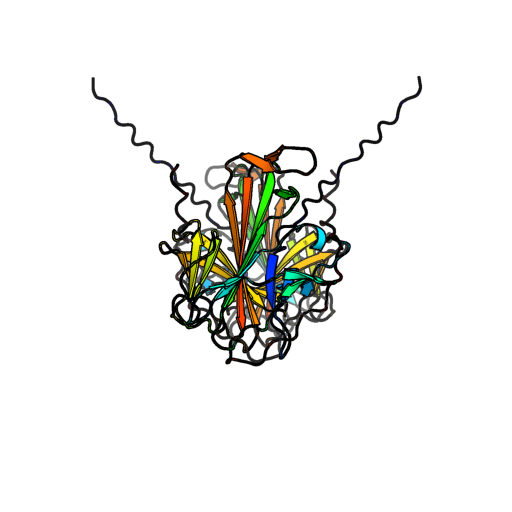.195 1 25.53 251 ALA A C 1
ATOM 1888 O O . ALA A 1 251 ? 19.359 -10.383 10.664 1 25.53 251 ALA A O 1
ATOM 1889 N N . ALA A 1 252 ? 18.75 -11.344 12.539 1 22.91 252 ALA A N 1
ATOM 1890 C CA . ALA A 1 252 ? 20.141 -11.57 12.953 1 22.91 252 ALA A CA 1
ATOM 1891 C C . ALA A 1 252 ? 20.938 -12.25 11.844 1 22.91 252 ALA A C 1
ATOM 1893 O O . ALA A 1 252 ? 20.453 -13.164 11.188 1 22.91 252 ALA A O 1
ATOM 1894 N N . LYS A 1 253 ? 22.141 -11.789 11.375 1 20.45 253 LYS A N 1
ATOM 1895 C CA . LYS A 1 253 ? 23.125 -12.586 10.625 1 20.45 253 LYS A CA 1
ATOM 1896 C C . LYS A 1 253 ? 23.203 -14.008 11.172 1 20.45 253 LYS A C 1
ATOM 1898 O O . LYS A 1 253 ? 23.188 -14.211 12.391 1 20.45 253 LYS A O 1
ATOM 1903 N N . MET B 1 1 ? 37.688 17.781 -38 1 26.73 1 MET B N 1
ATOM 1904 C CA . MET B 1 1 ? 37.625 17.25 -36.625 1 26.73 1 MET B CA 1
ATOM 1905 C C . MET B 1 1 ? 36.156 16.969 -36.25 1 26.73 1 MET B C 1
ATOM 1907 O O . MET B 1 1 ? 35.375 17.906 -36.062 1 26.73 1 MET B O 1
ATOM 1911 N N . LYS B 1 2 ? 35.562 15.867 -36.812 1 33 2 LYS B N 1
ATOM 1912 C CA . LYS B 1 2 ? 34.156 15.406 -36.812 1 33 2 LYS B CA 1
ATOM 1913 C C . LYS B 1 2 ? 33.719 15.047 -35.406 1 33 2 LYS B C 1
ATOM 1915 O O . LYS B 1 2 ? 34.281 14.148 -34.781 1 33 2 LYS B O 1
ATOM 1920 N N . LYS B 1 3 ? 33.312 16.109 -34.625 1 31.62 3 LYS B N 1
ATOM 1921 C CA . LYS B 1 3 ? 32.75 15.969 -33.281 1 31.62 3 LYS B CA 1
ATOM 1922 C C . LYS B 1 3 ? 31.625 14.945 -33.25 1 31.62 3 LYS B C 1
ATOM 1924 O O . LYS B 1 3 ? 30.625 15.102 -33.969 1 31.62 3 LYS B O 1
ATOM 1929 N N . THR B 1 4 ? 32.031 13.672 -33.094 1 31.33 4 THR B N 1
ATOM 1930 C CA . THR B 1 4 ? 31.109 12.578 -32.812 1 31.33 4 THR B CA 1
ATOM 1931 C C . THR B 1 4 ? 30.219 12.922 -31.641 1 31.33 4 THR B C 1
ATOM 1933 O O . THR B 1 4 ? 30.703 13.188 -30.547 1 31.33 4 THR B O 1
ATOM 1936 N N . LEU B 1 5 ? 29.141 13.57 -31.922 1 32.12 5 LEU B N 1
ATOM 1937 C CA . LEU B 1 5 ? 28.078 13.82 -30.969 1 32.12 5 LEU B CA 1
ATOM 1938 C C . LEU B 1 5 ? 27.625 12.516 -30.297 1 32.12 5 LEU B C 1
ATOM 1940 O O . LEU B 1 5 ? 27.094 11.625 -30.969 1 32.12 5 LEU B O 1
ATOM 1944 N N . SER B 1 6 ? 28.406 12.07 -29.328 1 28.53 6 SER B N 1
ATOM 1945 C CA . SER B 1 6 ? 28.031 10.93 -28.5 1 28.53 6 SER B CA 1
ATOM 1946 C C . SER B 1 6 ? 26.641 11.125 -27.906 1 28.53 6 SER B C 1
ATOM 1948 O O . SER B 1 6 ? 26.391 12.094 -27.188 1 28.53 6 SER B O 1
ATOM 1950 N N . LEU B 1 7 ? 25.641 10.734 -28.625 1 28.88 7 LEU B N 1
ATOM 1951 C CA . LEU B 1 7 ? 24.281 10.648 -28.125 1 28.88 7 LEU B CA 1
ATOM 1952 C C . LEU B 1 7 ? 24.219 9.773 -26.875 1 28.88 7 LEU B C 1
ATOM 1954 O O . LEU B 1 7 ? 24.484 8.57 -26.938 1 28.88 7 LEU B O 1
ATOM 1958 N N . ALA B 1 8 ? 24.594 10.336 -25.734 1 27.42 8 ALA B N 1
ATOM 1959 C CA . ALA B 1 8 ? 24.359 9.68 -24.453 1 27.42 8 ALA B CA 1
ATOM 1960 C C . ALA B 1 8 ? 22.906 9.211 -24.328 1 27.42 8 ALA B C 1
ATOM 1962 O O . ALA B 1 8 ? 21.984 10.031 -24.344 1 27.42 8 ALA B O 1
ATOM 1963 N N . ILE B 1 9 ? 22.594 8.102 -24.891 1 27.28 9 ILE B N 1
ATOM 1964 C CA . ILE B 1 9 ? 21.312 7.422 -24.656 1 27.28 9 ILE B CA 1
ATOM 1965 C C . ILE B 1 9 ? 21.125 7.191 -23.156 1 27.28 9 ILE B C 1
ATOM 1967 O O . ILE B 1 9 ? 21.875 6.438 -22.547 1 27.28 9 ILE B O 1
ATOM 1971 N N . ALA B 1 10 ? 20.766 8.227 -22.453 1 26.75 10 ALA B N 1
ATOM 1972 C CA . ALA B 1 10 ? 20.344 8.062 -21.078 1 26.75 10 ALA B CA 1
ATOM 1973 C C . ALA B 1 10 ? 19.344 6.91 -20.938 1 26.75 10 ALA B C 1
ATOM 1975 O O . ALA B 1 10 ? 18.266 6.945 -21.5 1 26.75 10 ALA B O 1
ATOM 1976 N N . ALA B 1 11 ? 19.844 5.742 -20.766 1 26.25 11 ALA B N 1
ATOM 1977 C CA . ALA B 1 11 ? 19.031 4.594 -20.359 1 26.25 11 ALA B CA 1
ATOM 1978 C C . ALA B 1 11 ? 18.125 4.949 -19.188 1 26.25 11 ALA B C 1
ATOM 1980 O O . ALA B 1 11 ? 18.594 5.23 -18.078 1 26.25 11 ALA B O 1
ATOM 1981 N N . LEU B 1 12 ? 17.109 5.648 -19.422 1 28.09 12 LEU B N 1
ATOM 1982 C CA . LEU B 1 12 ? 16.016 5.789 -18.484 1 28.09 12 LEU B CA 1
ATOM 1983 C C . LEU B 1 12 ? 15.688 4.449 -17.828 1 28.09 12 LEU B C 1
ATOM 1985 O O . LEU B 1 12 ? 15.219 3.525 -18.5 1 28.09 12 LEU B O 1
ATOM 1989 N N . ALA B 1 13 ? 16.609 4.031 -17.016 1 28.53 13 ALA B N 1
ATOM 1990 C CA . ALA B 1 13 ? 16.281 2.873 -16.203 1 28.53 13 ALA B CA 1
ATOM 1991 C C . ALA B 1 13 ? 14.844 2.965 -15.68 1 28.53 13 ALA B C 1
ATOM 1993 O O . ALA B 1 13 ? 14.492 3.908 -14.961 1 28.53 13 ALA B O 1
ATOM 1994 N N . LEU B 1 14 ? 13.93 2.609 -16.422 1 29.69 14 LEU B N 1
ATOM 1995 C CA . LEU B 1 14 ? 12.562 2.27 -16.047 1 29.69 14 LEU B CA 1
ATOM 1996 C C . LEU B 1 14 ? 12.531 1.553 -14.695 1 29.69 14 LEU B C 1
ATOM 1998 O O . LEU B 1 14 ? 13.047 0.443 -14.57 1 29.69 14 LEU B O 1
ATOM 2002 N N . THR B 1 15 ? 12.977 2.234 -13.703 1 32.38 15 THR B N 1
ATOM 2003 C CA . THR B 1 15 ? 12.586 1.525 -12.492 1 32.38 15 THR B CA 1
ATOM 2004 C C . THR B 1 15 ? 11.164 0.993 -12.609 1 32.38 15 THR B C 1
ATOM 2006 O O . THR B 1 15 ? 10.211 1.767 -12.766 1 32.38 15 THR B O 1
ATOM 2009 N N . ALA B 1 16 ? 10.859 0.12 -13.492 1 35.06 16 ALA B N 1
ATOM 2010 C CA . ALA B 1 16 ? 9.633 -0.672 -13.445 1 35.06 16 ALA B CA 1
ATOM 2011 C C . ALA B 1 16 ? 9.109 -0.792 -12.016 1 35.06 16 ALA B C 1
ATOM 2013 O O . ALA B 1 16 ? 9.828 -1.246 -11.125 1 35.06 16 ALA B O 1
ATOM 2014 N N . THR B 1 17 ? 8.523 0.095 -11.508 1 38.47 17 THR B N 1
ATOM 2015 C CA . THR B 1 17 ? 7.672 -0.399 -10.43 1 38.47 17 THR B CA 1
ATOM 2016 C C . THR B 1 17 ? 7.152 -1.798 -10.742 1 38.47 17 THR B C 1
ATOM 2018 O O . THR B 1 17 ? 6.031 -1.954 -11.234 1 38.47 17 THR B O 1
ATOM 2021 N N . ALA B 1 18 ? 7.754 -2.504 -11.586 1 40.97 18 ALA B N 1
ATOM 2022 C CA . ALA B 1 18 ? 7.512 -3.938 -11.734 1 40.97 18 ALA B CA 1
ATOM 2023 C C . ALA B 1 18 ? 6.922 -4.527 -10.453 1 40.97 18 ALA B C 1
ATOM 2025 O O . ALA B 1 18 ? 6.758 -5.742 -10.336 1 40.97 18 ALA B O 1
ATOM 2026 N N . GLN B 1 19 ? 7.047 -3.775 -9.352 1 50.28 19 GLN B N 1
ATOM 2027 C CA . GLN B 1 19 ? 6.832 -4.301 -8.008 1 50.28 19 GLN B CA 1
ATOM 2028 C C . GLN B 1 19 ? 5.496 -5.031 -7.906 1 50.28 19 GLN B C 1
ATOM 2030 O O . GLN B 1 19 ? 5.195 -5.652 -6.883 1 50.28 19 GLN B O 1
ATOM 2035 N N . ALA B 1 20 ? 4.773 -5.219 -9.047 1 69.12 20 ALA B N 1
ATOM 2036 C CA . ALA B 1 20 ? 3.461 -5.508 -8.484 1 69.12 20 ALA B CA 1
ATOM 2037 C C . ALA B 1 20 ? 2.832 -6.73 -9.141 1 69.12 20 ALA B C 1
ATOM 2039 O O . ALA B 1 20 ? 1.771 -7.195 -8.727 1 69.12 20 ALA B O 1
ATOM 2040 N N . HIS B 1 21 ? 3.754 -7.391 -10.141 1 91.5 21 HIS B N 1
ATOM 2041 C CA . HIS B 1 21 ? 3.025 -8.5 -10.75 1 91.5 21 HIS B CA 1
ATOM 2042 C C . HIS B 1 21 ? 3.004 -9.719 -9.836 1 91.5 21 HIS B C 1
ATOM 2044 O O . HIS B 1 21 ? 3.973 -9.977 -9.117 1 91.5 21 HIS B O 1
ATOM 2050 N N . GLN B 1 22 ? 1.989 -10.398 -9.969 1 96 22 GLN B N 1
ATOM 2051 C CA . GLN B 1 22 ? 1.816 -11.641 -9.227 1 96 22 GLN B CA 1
ATOM 2052 C C . GLN B 1 22 ? 1.067 -12.68 -10.055 1 96 22 GLN B C 1
ATOM 2054 O O . GLN B 1 22 ? 0.428 -12.336 -11.055 1 96 22 GLN B O 1
ATOM 2059 N N . VAL B 1 23 ? 1.289 -13.906 -9.656 1 97.88 23 VAL B N 1
ATOM 2060 C CA . VAL B 1 23 ? 0.482 -15.008 -10.164 1 97.88 23 VAL B CA 1
ATOM 2061 C C . VAL B 1 23 ? -0.626 -15.344 -9.172 1 97.88 23 VAL B C 1
ATOM 2063 O O . VAL B 1 23 ? -0.394 -15.367 -7.961 1 97.88 23 VAL B O 1
ATOM 2066 N N . TRP B 1 24 ? -1.854 -15.555 -9.664 1 98.44 24 TRP B N 1
ATOM 2067 C CA . TRP B 1 24 ? -2.939 -15.992 -8.789 1 98.44 24 TRP B CA 1
ATOM 2068 C C . TRP B 1 24 ? -3.881 -16.938 -9.531 1 98.44 24 TRP B C 1
ATOM 2070 O O . TRP B 1 24 ? -3.693 -17.219 -10.719 1 98.44 24 TRP B O 1
ATOM 2080 N N . ILE B 1 25 ? -4.781 -17.562 -8.805 1 98.06 25 ILE B N 1
ATOM 2081 C CA . ILE B 1 25 ? -5.668 -18.578 -9.367 1 98.06 25 ILE B CA 1
ATOM 2082 C C . ILE B 1 25 ? -7.109 -18.062 -9.344 1 98.06 25 ILE B C 1
ATOM 2084 O O . ILE B 1 25 ? -7.578 -17.562 -8.32 1 98.06 25 ILE B O 1
ATOM 2088 N N . GLU B 1 26 ? -7.727 -18.125 -10.469 1 96 26 GLU B N 1
ATOM 2089 C CA . GLU B 1 26 ? -9.148 -17.812 -10.578 1 96 26 GLU B CA 1
ATOM 2090 C C . GLU B 1 26 ? -9.953 -19.062 -10.977 1 96 26 GLU B C 1
ATOM 2092 O O . GLU B 1 26 ? -9.461 -19.906 -11.734 1 96 26 GLU B O 1
ATOM 2097 N N . GLN B 1 27 ? -11.078 -19.156 -10.422 1 89.94 27 GLN B N 1
ATOM 2098 C CA . GLN B 1 27 ? -12 -20.203 -10.844 1 89.94 27 GLN B CA 1
ATOM 2099 C C . GLN B 1 27 ? -13.359 -19.625 -11.219 1 89.94 27 GLN B C 1
ATOM 2101 O O . GLN B 1 27 ? -14.242 -19.5 -10.367 1 89.94 27 GLN B O 1
ATOM 2106 N N . PRO B 1 28 ? -13.469 -19.281 -12.5 1 80.5 28 PRO B N 1
ATOM 2107 C CA . PRO B 1 28 ? -14.797 -18.859 -12.938 1 80.5 28 PRO B CA 1
ATOM 2108 C C . PRO B 1 28 ? -15.852 -19.953 -12.781 1 80.5 28 PRO B C 1
ATOM 2110 O O . PRO B 1 28 ? -15.523 -21.141 -12.828 1 80.5 28 PRO B O 1
ATOM 2113 N N . ALA B 1 29 ? -17.047 -19.516 -12.531 1 79.75 29 ALA B N 1
ATOM 2114 C CA . ALA B 1 29 ? -18.125 -20.469 -12.312 1 79.75 29 ALA B CA 1
ATOM 2115 C C . ALA B 1 29 ? -18.25 -21.438 -13.484 1 79.75 29 ALA B C 1
ATOM 2117 O O . ALA B 1 29 ? -18.359 -21.016 -14.641 1 79.75 29 ALA B O 1
ATOM 2118 N N . GLY B 1 30 ? -18.203 -22.703 -13.148 1 81.44 30 GLY B N 1
ATOM 2119 C CA . GLY B 1 30 ? -18.453 -23.75 -14.117 1 81.44 30 GLY B CA 1
ATOM 2120 C C . GLY B 1 30 ? -17.297 -23.984 -15.07 1 81.44 30 GLY B C 1
ATOM 2121 O O . GLY B 1 30 ? -17.406 -24.75 -16.031 1 81.44 30 GLY B O 1
ATOM 2122 N N . LYS B 1 31 ? -16.234 -23.281 -14.953 1 86.25 31 LYS B N 1
ATOM 2123 C CA . LYS B 1 31 ? -15.07 -23.422 -15.828 1 86.25 31 LYS B CA 1
ATOM 2124 C C . LYS B 1 31 ? -13.852 -23.906 -15.055 1 86.25 31 LYS B C 1
ATOM 2126 O O . LYS B 1 31 ? -13.812 -23.812 -13.828 1 86.25 31 LYS B O 1
ATOM 2131 N N . PRO B 1 32 ? -12.961 -24.531 -15.844 1 91.75 32 PRO B N 1
ATOM 2132 C CA . PRO B 1 32 ? -11.711 -24.906 -15.164 1 91.75 32 PRO B CA 1
ATOM 2133 C C . PRO B 1 32 ? -11 -23.703 -14.547 1 91.75 32 PRO B C 1
ATOM 2135 O O . PRO B 1 32 ? -11.164 -22.562 -15.023 1 91.75 32 PRO B O 1
ATOM 2138 N N . ALA B 1 33 ? -10.242 -24 -13.516 1 95.62 33 ALA B N 1
ATOM 2139 C CA . ALA B 1 33 ? -9.445 -22.938 -12.906 1 95.62 33 ALA B CA 1
ATOM 2140 C C . ALA B 1 33 ? -8.375 -22.438 -13.867 1 95.62 33 ALA B C 1
ATOM 2142 O O . ALA B 1 33 ? -7.949 -23.156 -14.773 1 95.62 33 ALA B O 1
ATOM 2143 N N . ILE B 1 34 ? -8 -21.203 -13.695 1 96.81 34 ILE B N 1
ATOM 2144 C CA . ILE B 1 34 ? -7.02 -20.562 -14.555 1 96.81 34 ILE B CA 1
ATOM 2145 C C . ILE B 1 34 ? -5.969 -19.859 -13.711 1 96.81 34 ILE B C 1
ATOM 2147 O O . ILE B 1 34 ? -6.305 -19.188 -12.727 1 96.81 34 ILE B O 1
ATOM 2151 N N . ILE B 1 35 ? -4.715 -20.109 -14.031 1 98.25 35 ILE B N 1
ATOM 2152 C CA . ILE B 1 35 ? -3.605 -19.359 -13.445 1 98.25 35 ILE B CA 1
ATOM 2153 C C . ILE B 1 35 ? -3.41 -18.047 -14.195 1 98.25 35 ILE B C 1
ATOM 2155 O O . ILE B 1 35 ? -3.244 -18.031 -15.414 1 98.25 35 ILE B O 1
ATOM 2159 N N . ARG B 1 36 ? -3.455 -16.922 -13.469 1 97.75 36 ARG B N 1
ATOM 2160 C CA . ARG B 1 36 ? -3.295 -15.594 -14.055 1 97.75 36 ARG B CA 1
ATOM 2161 C C . ARG B 1 36 ? -1.958 -14.984 -13.648 1 97.75 36 ARG B C 1
ATOM 2163 O O . ARG B 1 36 ? -1.383 -15.352 -12.625 1 97.75 36 ARG B O 1
ATOM 2170 N N . PHE B 1 37 ? -1.444 -14.125 -14.477 1 97.06 37 PHE B N 1
ATOM 2171 C CA . PHE B 1 37 ? -0.264 -13.312 -14.227 1 97.06 37 PHE B CA 1
ATOM 2172 C C . PHE B 1 37 ? -0.557 -11.836 -14.5 1 97.06 37 PHE B C 1
ATOM 2174 O O . PHE B 1 37 ? -1.163 -11.5 -15.516 1 97.06 37 PHE B O 1
ATOM 2181 N N . GLY B 1 38 ? -0.245 -10.953 -13.609 1 96.19 38 GLY B N 1
ATOM 2182 C CA . GLY B 1 38 ? -0.503 -9.531 -13.773 1 96.19 38 GLY B CA 1
ATOM 2183 C C . GLY B 1 38 ? -0.646 -8.797 -12.453 1 96.19 38 GLY B C 1
ATOM 2184 O O . GLY B 1 38 ? 0.102 -9.055 -11.508 1 96.19 38 GLY B O 1
ATOM 2185 N N . GLU B 1 39 ? -1.468 -7.809 -12.43 1 94.44 39 GLU B N 1
ATOM 2186 C CA . GLU B 1 39 ? -1.785 -7.016 -11.25 1 94.44 39 GLU B CA 1
ATOM 2187 C C . GLU B 1 39 ? -3.26 -7.145 -10.875 1 94.44 39 GLU B C 1
ATOM 2189 O O . GLU B 1 39 ? -4.109 -6.445 -11.438 1 94.44 39 GLU B O 1
ATOM 2194 N N . PHE B 1 40 ? -3.555 -7.941 -9.898 1 96.12 40 PHE B N 1
ATOM 2195 C CA . PHE B 1 40 ? -4.938 -8.281 -9.586 1 96.12 40 PHE B CA 1
ATOM 2196 C C . PHE B 1 40 ? -5.734 -7.027 -9.227 1 96.12 40 PHE B C 1
ATOM 2198 O O . PHE B 1 40 ? -6.801 -6.777 -9.797 1 96.12 40 PHE B O 1
ATOM 2205 N N . ALA B 1 41 ? -5.176 -6.211 -8.344 1 94.06 41 ALA B N 1
ATOM 2206 C CA . ALA B 1 41 ? -5.91 -5.051 -7.848 1 94.06 41 ALA B CA 1
ATOM 2207 C C . ALA B 1 41 ? -6.102 -4.012 -8.953 1 94.06 41 ALA B C 1
ATOM 2209 O O . ALA B 1 41 ? -6.977 -3.148 -8.852 1 94.06 41 ALA B O 1
ATOM 2210 N N . GLU B 1 42 ? -5.316 -4.125 -10 1 91.5 42 GLU B N 1
ATOM 2211 C CA . GLU B 1 42 ? -5.395 -3.164 -11.094 1 91.5 42 GLU B CA 1
ATOM 2212 C C . GLU B 1 42 ? -6.141 -3.746 -12.289 1 91.5 42 GLU B C 1
ATOM 2214 O O . GLU B 1 42 ? -6.156 -3.152 -13.375 1 91.5 42 GLU B O 1
ATOM 2219 N N . ASN B 1 43 ? -6.691 -4.934 -12.086 1 93.5 43 ASN B N 1
ATOM 2220 C CA . ASN B 1 43 ? -7.449 -5.613 -13.133 1 93.5 43 ASN B CA 1
ATOM 2221 C C . ASN B 1 43 ? -6.617 -5.805 -14.398 1 93.5 43 ASN B C 1
ATOM 2223 O O . ASN B 1 43 ? -7.098 -5.559 -15.508 1 93.5 43 ASN B O 1
ATOM 2227 N N . LEU B 1 44 ? -5.363 -6.098 -14.156 1 94.12 44 LEU B N 1
ATOM 2228 C CA . LEU B 1 44 ? -4.434 -6.379 -15.25 1 94.12 44 LEU B CA 1
ATOM 2229 C C . LEU B 1 44 ? -4.102 -7.863 -15.312 1 94.12 44 LEU B C 1
ATOM 2231 O O . LEU B 1 44 ? -3.504 -8.406 -14.383 1 94.12 44 LEU B O 1
ATOM 2235 N N . ARG B 1 45 ? -4.516 -8.539 -16.375 1 95.88 45 ARG B N 1
ATOM 2236 C CA . ARG B 1 45 ? -4.121 -9.898 -16.703 1 95.88 45 ARG B CA 1
ATOM 2237 C C . ARG B 1 45 ? -3.238 -9.922 -17.953 1 95.88 45 ARG B C 1
ATOM 2239 O O . ARG B 1 45 ? -3.666 -9.5 -19.031 1 95.88 45 ARG B O 1
ATOM 2246 N N . GLU B 1 46 ? -2.084 -10.344 -17.766 1 96.06 46 GLU B N 1
ATOM 2247 C CA . GLU B 1 46 ? -1.139 -10.383 -18.875 1 96.06 46 GLU B CA 1
ATOM 2248 C C . GLU B 1 46 ? -1.525 -11.445 -19.906 1 96.06 46 GLU B C 1
ATOM 2250 O O . GLU B 1 46 ? -2.221 -12.406 -19.562 1 96.06 46 GLU B O 1
ATOM 2255 N N . ALA B 1 47 ? -1.006 -11.258 -21.078 1 96.44 47 ALA B N 1
ATOM 2256 C CA . ALA B 1 47 ? -1.448 -12.078 -22.203 1 96.44 47 ALA B CA 1
ATOM 2257 C C . ALA B 1 47 ? -0.258 -12.68 -22.938 1 96.44 47 ALA B C 1
ATOM 2259 O O . ALA B 1 47 ? 0.889 -12.289 -22.719 1 96.44 47 ALA B O 1
ATOM 2260 N N . SER B 1 48 ? -0.516 -13.695 -23.719 1 95.56 48 SER B N 1
ATOM 2261 C CA . SER B 1 48 ? 0.391 -14.25 -24.719 1 95.56 48 SER B CA 1
ATOM 2262 C C . SER B 1 48 ? -0.121 -13.992 -26.141 1 95.56 48 SER B C 1
ATOM 2264 O O . SER B 1 48 ? -1.29 -14.242 -26.438 1 95.56 48 SER B O 1
ATOM 2266 N N . PRO B 1 49 ? 0.74 -13.523 -27.031 1 95.75 49 PRO B N 1
ATOM 2267 C CA . PRO B 1 49 ? 2.141 -13.164 -26.797 1 95.75 49 PRO B CA 1
ATOM 2268 C C . PRO B 1 49 ? 2.293 -11.977 -25.844 1 95.75 49 PRO B C 1
ATOM 2270 O O . PRO B 1 49 ? 1.369 -11.164 -25.719 1 95.75 49 PRO B O 1
ATOM 2273 N N . GLY B 1 50 ? 3.324 -11.984 -25.125 1 95 50 GLY B N 1
ATOM 2274 C CA . GLY B 1 50 ? 3.615 -10.914 -24.188 1 95 50 GLY B CA 1
ATOM 2275 C C . GLY B 1 50 ? 4.215 -11.414 -22.875 1 95 50 GLY B C 1
ATOM 2276 O O . GLY B 1 50 ? 5.008 -12.359 -22.875 1 95 50 GLY B O 1
ATOM 2277 N N . TYR B 1 51 ? 3.854 -10.773 -21.766 1 92.88 51 TYR B N 1
ATOM 2278 C CA . TYR B 1 51 ? 4.52 -11.016 -20.484 1 92.88 51 TYR B CA 1
ATOM 2279 C C . TYR B 1 51 ? 4.176 -12.398 -19.953 1 92.88 51 TYR B C 1
ATOM 2281 O O . TYR B 1 51 ? 4.914 -12.945 -19.125 1 92.88 51 TYR B O 1
ATOM 2289 N N . LEU B 1 52 ? 3.076 -12.961 -20.375 1 95 52 LEU B N 1
ATOM 2290 C CA . LEU B 1 52 ? 2.73 -14.32 -19.953 1 95 52 LEU B CA 1
ATOM 2291 C C . LEU B 1 52 ? 3.775 -15.32 -20.438 1 95 52 LEU B C 1
ATOM 2293 O O . LEU B 1 52 ? 3.863 -16.438 -19.906 1 95 52 LEU B O 1
ATOM 2297 N N . ASP B 1 53 ? 4.52 -14.906 -21.453 1 95.19 53 ASP B N 1
ATOM 2298 C CA . ASP B 1 53 ? 5.516 -15.789 -22.047 1 95.19 53 ASP B CA 1
ATOM 2299 C C . ASP B 1 53 ? 6.781 -15.844 -21.188 1 95.19 53 ASP B C 1
ATOM 2301 O O . ASP B 1 53 ? 7.758 -16.5 -21.547 1 95.19 53 ASP B O 1
ATOM 2305 N N . GLY B 1 54 ? 6.766 -15.133 -20.031 1 93.5 54 GLY B N 1
ATOM 2306 C CA . GLY B 1 54 ? 7.859 -15.203 -19.078 1 93.5 54 GLY B CA 1
ATOM 2307 C C . GLY B 1 54 ? 7.879 -16.484 -18.281 1 93.5 54 GLY B C 1
ATOM 2308 O O . GLY B 1 54 ? 8.773 -16.703 -17.453 1 93.5 54 GLY B O 1
ATOM 2309 N N . PHE B 1 55 ? 6.934 -17.359 -18.547 1 95.38 55 PHE B N 1
ATOM 2310 C CA . PHE B 1 55 ? 6.84 -18.672 -17.938 1 95.38 55 PHE B CA 1
ATOM 2311 C C . PHE B 1 55 ? 6.906 -19.781 -18.984 1 95.38 55 PHE B C 1
ATOM 2313 O O . PHE B 1 55 ? 6.18 -19.734 -19.984 1 95.38 55 PHE B O 1
ATOM 2320 N N . ASP B 1 56 ? 7.773 -20.688 -18.781 1 89.25 56 ASP B N 1
ATOM 2321 C CA . ASP B 1 56 ? 7.801 -21.859 -19.656 1 89.25 56 ASP B CA 1
ATOM 2322 C C . ASP B 1 56 ? 6.816 -22.922 -19.188 1 89.25 56 ASP B C 1
ATOM 2324 O O . ASP B 1 56 ? 6.113 -23.531 -19.984 1 89.25 56 ASP B O 1
ATOM 2328 N N . LYS B 1 57 ? 6.91 -23.141 -17.922 1 87.94 57 LYS B N 1
ATOM 2329 C CA . LYS B 1 57 ? 6.082 -24.188 -17.312 1 87.94 57 LYS B CA 1
ATOM 2330 C C . LYS B 1 57 ? 5.539 -23.734 -15.961 1 87.94 57 LYS B C 1
ATOM 2332 O O . LYS B 1 57 ? 6.246 -23.078 -15.188 1 87.94 57 LYS B O 1
ATOM 2337 N N . MET B 1 58 ? 4.246 -24.016 -15.82 1 95.12 58 MET B N 1
ATOM 2338 C CA . MET B 1 58 ? 3.604 -23.891 -14.516 1 95.12 58 MET B CA 1
ATOM 2339 C C . MET B 1 58 ? 3.244 -25.25 -13.953 1 95.12 58 MET B C 1
ATOM 2341 O O . MET B 1 58 ? 2.596 -26.062 -14.625 1 95.12 58 MET B O 1
ATOM 2345 N N . THR B 1 59 ? 3.752 -25.547 -12.758 1 97.31 59 THR B N 1
ATOM 2346 C CA . THR B 1 59 ? 3.381 -26.797 -12.102 1 97.31 59 THR B CA 1
ATOM 2347 C C . THR B 1 59 ? 2.205 -26.578 -11.148 1 97.31 59 THR B C 1
ATOM 2349 O O . THR B 1 59 ? 2.262 -25.703 -10.273 1 97.31 59 THR B O 1
ATOM 2352 N N . ALA B 1 60 ? 1.169 -27.344 -11.398 1 98.19 60 ALA B N 1
ATOM 2353 C CA . ALA B 1 60 ? -0.036 -27.219 -10.586 1 98.19 60 ALA B CA 1
ATOM 2354 C C . ALA B 1 60 ? -0.431 -28.547 -9.969 1 98.19 60 ALA B C 1
ATOM 2356 O O . ALA B 1 60 ? -0.323 -29.594 -10.617 1 98.19 60 ALA B O 1
ATOM 2357 N N . THR B 1 61 ? -0.851 -28.531 -8.734 1 98.25 61 THR B N 1
ATOM 2358 C CA . THR B 1 61 ? -1.299 -29.703 -7.996 1 98.25 61 THR B CA 1
ATOM 2359 C C . THR B 1 61 ? -2.656 -29.453 -7.348 1 98.25 61 THR B C 1
ATOM 2361 O O . THR B 1 61 ? -2.848 -28.453 -6.668 1 98.25 61 THR B O 1
ATOM 2364 N N . LEU B 1 62 ? -3.564 -30.344 -7.625 1 97.44 62 LEU B N 1
ATOM 2365 C CA . LEU B 1 62 ? -4.852 -30.359 -6.938 1 97.44 62 LEU B CA 1
ATOM 2366 C C . LEU B 1 62 ? -4.73 -31.016 -5.57 1 97.44 62 LEU B C 1
ATOM 2368 O O . LEU B 1 62 ? -4.133 -32.094 -5.445 1 97.44 62 LEU B O 1
ATOM 2372 N N . LEU B 1 63 ? -5.223 -30.344 -4.59 1 97.5 63 LEU B N 1
ATOM 2373 C CA . LEU B 1 63 ? -5.234 -30.875 -3.23 1 97.5 63 LEU B CA 1
ATOM 2374 C C . LEU B 1 63 ? -6.641 -31.328 -2.834 1 97.5 63 LEU B C 1
ATOM 2376 O O . LEU B 1 63 ? -7.539 -30.5 -2.676 1 97.5 63 LEU B O 1
ATOM 2380 N N . THR B 1 64 ? -6.812 -32.656 -2.656 1 95.5 64 THR B N 1
ATOM 2381 C CA . THR B 1 64 ? -8.102 -33.219 -2.293 1 95.5 64 THR B CA 1
ATOM 2382 C C . THR B 1 64 ? -8 -34 -0.974 1 95.5 64 THR B C 1
ATOM 2384 O O . THR B 1 64 ? -6.906 -34.188 -0.452 1 95.5 64 THR B O 1
ATOM 2387 N N . ALA B 1 65 ? -9.195 -34.344 -0.451 1 92.62 65 ALA B N 1
ATOM 2388 C CA . ALA B 1 65 ? -9.227 -35.188 0.752 1 92.62 65 ALA B CA 1
ATOM 2389 C C . ALA B 1 65 ? -8.539 -36.531 0.513 1 92.62 65 ALA B C 1
ATOM 2391 O O . ALA B 1 65 ? -8.039 -37.156 1.452 1 92.62 65 ALA B O 1
ATOM 2392 N N . LYS B 1 66 ? -8.461 -37 -0.722 1 94.25 66 LYS B N 1
ATOM 2393 C CA . LYS B 1 66 ? -7.91 -38.312 -1.07 1 94.25 66 LYS B CA 1
ATOM 2394 C C . LYS B 1 66 ? -6.43 -38.188 -1.422 1 94.25 66 LYS B C 1
ATOM 2396 O O . LYS B 1 66 ? -5.773 -39.219 -1.68 1 94.25 66 LYS B O 1
ATOM 2401 N N . GLY B 1 67 ? -5.941 -37 -1.5 1 95.25 67 GLY B N 1
ATOM 2402 C CA . GLY B 1 67 ? -4.531 -36.812 -1.818 1 95.25 67 GLY B CA 1
ATOM 2403 C C . GLY B 1 67 ? -4.281 -35.812 -2.91 1 95.25 67 GLY B C 1
ATOM 2404 O O . GLY B 1 67 ? -5.156 -34.969 -3.217 1 95.25 67 GLY B O 1
ATOM 2405 N N . GLU B 1 68 ? -3.076 -35.812 -3.426 1 97.19 68 GLU B N 1
ATOM 2406 C CA . GLU B 1 68 ? -2.631 -34.812 -4.41 1 97.19 68 GLU B CA 1
ATOM 2407 C C . GLU B 1 68 ? -2.744 -35.375 -5.828 1 97.19 68 GLU B C 1
ATOM 2409 O O . GLU B 1 68 ? -2.428 -36.531 -6.074 1 97.19 68 GLU B O 1
ATOM 2414 N N . VAL B 1 69 ? -3.229 -34.562 -6.73 1 96.62 69 VAL B N 1
ATOM 2415 C CA . VAL B 1 69 ? -3.355 -34.938 -8.141 1 96.62 69 VAL B CA 1
ATOM 2416 C C . VAL B 1 69 ? -2.654 -33.875 -9 1 96.62 69 VAL B C 1
ATOM 2418 O O . VAL B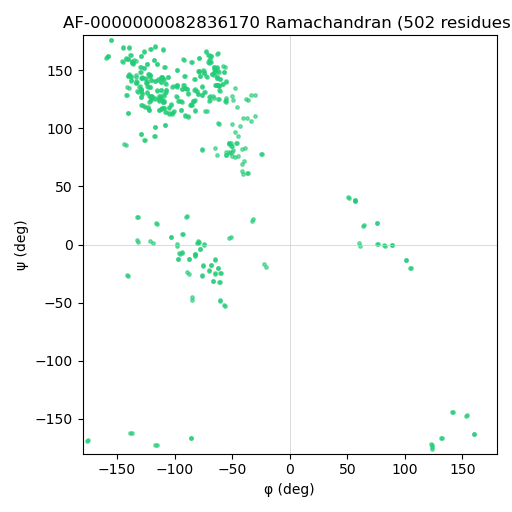 1 69 ? -3.039 -32.719 -9 1 96.62 69 VAL B O 1
ATOM 2421 N N . PRO B 1 70 ? -1.641 -34.312 -9.742 1 97.31 70 PRO B N 1
ATOM 2422 C CA . PRO B 1 70 ? -1.031 -33.344 -10.656 1 97.31 70 PRO B CA 1
ATOM 2423 C C . PRO B 1 70 ? -2.01 -32.812 -11.711 1 97.31 70 PRO B C 1
ATOM 2425 O O . PRO B 1 70 ? -2.834 -33.594 -12.219 1 97.31 70 PRO B O 1
ATOM 2428 N N . LEU B 1 71 ? -1.958 -31.516 -11.93 1 97.38 71 LEU B N 1
ATOM 2429 C CA . LEU B 1 71 ? -2.764 -30.891 -12.977 1 97.38 71 LEU B CA 1
ATOM 2430 C C . LEU B 1 71 ? -1.886 -30.422 -14.133 1 97.38 71 LEU B C 1
ATOM 2432 O O . LEU B 1 71 ? -0.764 -29.953 -13.922 1 97.38 71 LEU B O 1
ATOM 2436 N N . THR B 1 72 ? -2.424 -30.578 -15.289 1 97.06 72 THR B N 1
ATOM 2437 C CA . THR B 1 72 ? -1.771 -29.969 -16.438 1 97.06 72 THR B CA 1
ATOM 2438 C C . THR B 1 72 ? -2.166 -28.5 -16.562 1 97.06 72 THR B C 1
ATOM 2440 O O . THR B 1 72 ? -3.338 -28.141 -16.406 1 97.06 72 THR B O 1
ATOM 2443 N N . ALA B 1 73 ? -1.229 -27.641 -16.766 1 97.56 73 ALA B N 1
ATOM 2444 C CA . ALA B 1 73 ? -1.454 -26.234 -17.047 1 97.56 73 ALA B CA 1
ATOM 2445 C C . ALA B 1 73 ? -1.116 -25.891 -18.5 1 97.56 73 ALA B C 1
ATOM 2447 O O . ALA B 1 73 ? 0.038 -26.016 -18.906 1 97.56 73 ALA B O 1
ATOM 2448 N N . THR B 1 74 ? -2.102 -25.453 -19.266 1 96.5 74 THR B N 1
ATOM 2449 C CA . THR B 1 74 ? -1.918 -25.125 -20.688 1 96.5 74 THR B CA 1
ATOM 2450 C C . THR B 1 74 ? -1.991 -23.625 -20.906 1 96.5 74 THR B C 1
ATOM 2452 O O . THR B 1 74 ? -2.973 -22.984 -20.531 1 96.5 74 THR B O 1
ATOM 2455 N N . LYS B 1 75 ? -1.016 -23.141 -21.531 1 96.44 75 LYS B N 1
ATOM 2456 C CA . LYS B 1 75 ? -1.003 -21.703 -21.797 1 96.44 75 LYS B CA 1
ATOM 2457 C C . LYS B 1 75 ? -2.137 -21.312 -22.75 1 96.44 75 LYS B C 1
ATOM 2459 O O . LYS B 1 75 ? -2.346 -21.953 -23.781 1 96.44 75 LYS B O 1
ATOM 2464 N N . ALA B 1 76 ? -2.912 -20.375 -22.328 1 94.44 76 ALA B N 1
ATOM 2465 C CA . ALA B 1 76 ? -3.977 -19.734 -23.109 1 94.44 76 ALA B CA 1
ATOM 2466 C C . ALA B 1 76 ? -3.682 -18.266 -23.344 1 94.44 76 ALA B C 1
ATOM 2468 O O . ALA B 1 76 ? -2.57 -17.797 -23.078 1 94.44 76 ALA B O 1
ATOM 2469 N N . ALA B 1 77 ? -4.621 -17.5 -23.906 1 95.12 77 ALA B N 1
ATOM 2470 C CA . ALA B 1 77 ? -4.43 -16.109 -24.297 1 95.12 77 ALA B CA 1
ATOM 2471 C C . ALA B 1 77 ? -4.211 -15.227 -23.062 1 95.12 77 ALA B C 1
ATOM 2473 O O . ALA B 1 77 ? -3.498 -14.219 -23.141 1 95.12 77 ALA B O 1
ATOM 2474 N N . ASP B 1 78 ? -4.844 -15.625 -21.922 1 95.12 78 ASP B N 1
ATOM 2475 C CA . ASP B 1 78 ? -4.816 -14.711 -20.781 1 95.12 78 ASP B CA 1
ATOM 2476 C C . ASP B 1 78 ? -4.434 -15.445 -19.5 1 95.12 78 ASP B C 1
ATOM 2478 O O . ASP B 1 78 ? -4.816 -15.039 -18.406 1 95.12 78 ASP B O 1
ATOM 2482 N N . GLY B 1 79 ? -3.73 -16.594 -19.641 1 96.62 79 GLY B N 1
ATOM 2483 C CA . GLY B 1 79 ? -3.289 -17.359 -18.484 1 96.62 79 GLY B CA 1
ATOM 2484 C C . GLY B 1 79 ? -2.959 -18.797 -18.812 1 96.62 79 GLY B C 1
ATOM 2485 O O . GLY B 1 79 ? -2.617 -19.109 -19.953 1 96.62 79 GLY B O 1
ATOM 2486 N N . PHE B 1 80 ? -2.885 -19.625 -17.844 1 97.75 80 PHE B N 1
ATOM 2487 C CA . PHE B 1 80 ? -2.725 -21.062 -17.984 1 97.75 80 PHE B CA 1
ATOM 2488 C C . PHE B 1 80 ? -3.967 -21.797 -17.484 1 97.75 80 PHE B C 1
ATOM 2490 O O . PHE B 1 80 ? -4.297 -21.75 -16.312 1 97.75 80 PHE B O 1
ATOM 2497 N N . THR B 1 81 ? -4.637 -22.484 -18.406 1 96.31 81 THR B N 1
ATOM 2498 C CA . THR B 1 81 ? -5.832 -23.234 -18.031 1 96.31 81 THR B CA 1
ATOM 2499 C C . THR B 1 81 ? -5.457 -24.578 -17.422 1 96.31 81 THR B C 1
ATOM 2501 O O . THR B 1 81 ? -4.613 -25.297 -17.953 1 96.31 81 THR B O 1
ATOM 2504 N N . LEU B 1 82 ? -6.117 -24.812 -16.281 1 97.12 82 LEU B N 1
ATOM 2505 C CA . LEU B 1 82 ? -5.871 -26.094 -15.625 1 97.12 82 LEU B CA 1
ATOM 2506 C C . LEU B 1 82 ? -6.773 -27.188 -16.203 1 97.12 82 LEU B C 1
ATOM 2508 O O . LEU B 1 82 ? -7.832 -26.891 -16.766 1 97.12 82 LEU B O 1
ATOM 2512 N N . SER B 1 83 ? -6.352 -28.406 -16.062 1 94.88 83 SER B N 1
ATOM 2513 C CA . SER B 1 83 ? -6.969 -29.531 -16.75 1 94.88 83 SER B CA 1
ATOM 2514 C C . SER B 1 83 ? -8.305 -29.906 -16.109 1 94.88 83 SER B C 1
ATOM 2516 O O . SER B 1 83 ? -9.094 -30.656 -16.688 1 94.88 83 SER B O 1
ATOM 2518 N N . GLN B 1 84 ? -8.562 -29.469 -14.891 1 89.31 84 GLN B N 1
ATOM 2519 C CA . GLN B 1 84 ? -9.82 -29.828 -14.242 1 89.31 84 GLN B CA 1
ATOM 2520 C C . GLN B 1 84 ? -10.367 -28.656 -13.414 1 89.31 84 GLN B C 1
ATOM 2522 O O . GLN B 1 84 ? -9.617 -27.75 -13.047 1 89.31 84 GLN B O 1
ATOM 2527 N N . LYS B 1 85 ? -11.656 -28.797 -13.18 1 88.81 85 LYS B N 1
ATOM 2528 C CA . LYS B 1 85 ? -12.297 -27.906 -12.227 1 88.81 85 LYS B CA 1
ATOM 2529 C C . LYS B 1 85 ? -11.883 -28.25 -10.797 1 88.81 85 LYS B C 1
ATOM 2531 O O . LYS B 1 85 ? -11.625 -29.406 -10.477 1 88.81 85 LYS B O 1
ATOM 2536 N N . VAL B 1 86 ? -11.789 -27.188 -10.07 1 90.62 86 VAL B N 1
ATOM 2537 C CA . VAL B 1 86 ? -11.484 -27.391 -8.656 1 90.62 86 VAL B CA 1
ATOM 2538 C C . VAL B 1 86 ? -12.781 -27.625 -7.879 1 90.62 86 VAL B C 1
ATOM 2540 O O . VAL B 1 86 ? -13.695 -26.797 -7.922 1 90.62 86 VAL B O 1
ATOM 2543 N N . GLY B 1 87 ? -12.93 -28.766 -7.215 1 89.06 87 GLY B N 1
ATOM 2544 C CA . GLY B 1 87 ? -14.109 -29.062 -6.426 1 89.06 87 GLY B CA 1
ATOM 2545 C C . GLY B 1 87 ? -14.312 -28.109 -5.262 1 89.06 87 GLY B C 1
ATOM 2546 O O . GLY B 1 87 ? -13.383 -27.406 -4.863 1 89.06 87 GLY B O 1
ATOM 2547 N N . GLY B 1 88 ? -15.5 -28.109 -4.688 1 90.62 88 GLY B N 1
ATOM 2548 C CA . GLY B 1 88 ? -15.883 -27.172 -3.646 1 90.62 88 GLY B CA 1
ATOM 2549 C C . GLY B 1 88 ? -15.086 -27.344 -2.367 1 90.62 88 GLY B C 1
ATOM 2550 O O . GLY B 1 88 ? -15.078 -26.453 -1.513 1 90.62 88 GLY B O 1
ATOM 2551 N N . LYS B 1 89 ? -14.398 -28.422 -2.281 1 93.44 89 LYS B N 1
ATOM 2552 C CA . LYS B 1 89 ? -13.633 -28.672 -1.062 1 93.44 89 LYS B CA 1
ATOM 2553 C C . LYS B 1 89 ? -12.141 -28.781 -1.362 1 93.44 89 LYS B C 1
ATOM 2555 O O . LYS B 1 89 ? -11.344 -29.047 -0.462 1 93.44 89 LYS B O 1
ATOM 2560 N N . ASP B 1 90 ? -11.773 -28.609 -2.611 1 95.94 90 ASP B N 1
ATOM 2561 C CA . ASP B 1 90 ? -10.406 -28.859 -3.047 1 95.94 90 ASP B CA 1
ATOM 2562 C C . ASP B 1 90 ? -9.609 -27.562 -3.113 1 95.94 90 ASP B C 1
ATOM 2564 O O . ASP B 1 90 ? -10.195 -26.469 -3.248 1 95.94 90 ASP B O 1
ATOM 2568 N N . GLY B 1 91 ? -8.312 -27.672 -2.883 1 97.06 91 GLY B N 1
ATOM 2569 C CA . GLY B 1 91 ? -7.383 -26.578 -3.088 1 97.06 91 GLY B CA 1
ATOM 2570 C C . GLY B 1 91 ? -6.449 -26.797 -4.266 1 97.06 91 GLY B C 1
ATOM 2571 O O . GLY B 1 91 ? -6.449 -27.859 -4.879 1 97.06 91 GLY B O 1
ATOM 2572 N N . VAL B 1 92 ? -5.766 -25.781 -4.672 1 98.25 92 VAL B N 1
ATOM 2573 C CA . VAL B 1 92 ? -4.758 -25.844 -5.727 1 98.25 92 VAL B CA 1
ATOM 2574 C C . VAL B 1 92 ? -3.496 -25.109 -5.281 1 98.25 92 VAL B C 1
ATOM 2576 O O . VAL B 1 92 ? -3.576 -24.062 -4.637 1 98.25 92 VAL B O 1
ATOM 2579 N N . VAL B 1 93 ? -2.334 -25.656 -5.566 1 98.56 93 VAL B N 1
ATOM 2580 C CA . VAL B 1 93 ? -1.077 -24.922 -5.438 1 98.56 93 VAL B CA 1
ATOM 2581 C C . VAL B 1 93 ? -0.354 -24.906 -6.781 1 98.56 93 VAL B C 1
ATOM 2583 O O . VAL B 1 93 ? -0.444 -25.859 -7.559 1 98.56 93 VAL B O 1
ATOM 2586 N N . VAL B 1 94 ? 0.297 -23.797 -7.012 1 98.5 94 VAL B N 1
ATOM 2587 C CA . VAL B 1 94 ? 1.02 -23.578 -8.258 1 98.5 94 VAL B CA 1
ATOM 2588 C C . VAL B 1 94 ? 2.436 -23.094 -7.957 1 98.5 94 VAL B C 1
ATOM 2590 O O . VAL B 1 94 ? 2.639 -22.266 -7.062 1 98.5 94 VAL B O 1
ATOM 2593 N N . ASP B 1 95 ? 3.344 -23.625 -8.633 1 97.62 95 ASP B N 1
ATOM 2594 C CA . ASP B 1 95 ? 4.73 -23.172 -8.656 1 97.62 95 ASP B CA 1
ATOM 2595 C C . ASP B 1 95 ? 5.168 -22.812 -10.078 1 97.62 95 ASP B C 1
ATOM 2597 O O . ASP B 1 95 ? 5.055 -23.625 -10.992 1 97.62 95 ASP B O 1
ATOM 2601 N N . GLY B 1 96 ? 5.629 -21.531 -10.258 1 95.62 96 GLY B N 1
ATOM 2602 C CA . GLY B 1 96 ? 5.98 -21.047 -11.586 1 95.62 96 GLY B CA 1
ATOM 2603 C C . GLY B 1 96 ? 7.195 -20.141 -11.586 1 95.62 96 GLY B C 1
ATOM 2604 O O . GLY B 1 96 ? 7.055 -18.906 -11.531 1 95.62 96 GLY B O 1
ATOM 2605 N N . PRO B 1 97 ? 8.375 -20.75 -11.656 1 95.06 97 PRO B N 1
ATOM 2606 C CA . PRO B 1 97 ? 9.555 -19.906 -11.836 1 95.06 97 PRO B CA 1
ATOM 2607 C C . PRO B 1 97 ? 9.555 -19.188 -13.18 1 95.06 97 PRO B C 1
ATOM 2609 O O . PRO B 1 97 ? 9.18 -19.75 -14.203 1 95.06 97 PRO B O 1
ATOM 2612 N N . MET B 1 98 ? 9.922 -17.922 -13.117 1 94.94 98 MET B N 1
ATOM 2613 C CA . MET B 1 98 ? 10.047 -17.203 -14.383 1 94.94 98 MET B CA 1
ATOM 2614 C C . MET B 1 98 ? 11.219 -17.734 -15.195 1 94.94 98 MET B C 1
ATOM 2616 O O . MET B 1 98 ? 12.195 -18.234 -14.633 1 94.94 98 MET B O 1
ATOM 2620 N N . ASN B 1 99 ? 11.164 -17.516 -16.516 1 94.44 99 ASN B N 1
ATOM 2621 C CA . ASN B 1 99 ? 12.18 -18.109 -17.375 1 94.44 99 ASN B CA 1
ATOM 2622 C C . ASN B 1 99 ? 13.289 -17.125 -17.703 1 94.44 99 ASN B C 1
ATOM 2624 O O . ASN B 1 99 ? 14.219 -17.453 -18.453 1 94.44 99 ASN B O 1
ATOM 2628 N N . THR B 1 100 ? 13.195 -15.906 -17.219 1 91.62 100 THR B N 1
ATOM 2629 C CA . THR B 1 100 ? 14.242 -14.898 -17.359 1 91.62 100 THR B CA 1
ATOM 2630 C C . THR B 1 100 ? 14.516 -14.195 -16.047 1 91.62 100 THR B C 1
ATOM 2632 O O . THR B 1 100 ? 13.695 -14.25 -15.125 1 91.62 100 THR B O 1
ATOM 2635 N N . LEU B 1 101 ? 15.625 -13.656 -15.969 1 93.19 101 LEU B N 1
ATOM 2636 C CA . LEU B 1 101 ? 15.938 -12.773 -14.852 1 93.19 101 LEU B CA 1
ATOM 2637 C C . LEU B 1 101 ? 15.32 -11.398 -15.055 1 93.19 101 LEU B C 1
ATOM 2639 O O . LEU B 1 101 ? 15.102 -10.969 -16.188 1 93.19 101 LEU B O 1
ATOM 2643 N N . ARG B 1 102 ? 15.016 -10.828 -13.969 1 90.88 102 ARG B N 1
ATOM 2644 C CA . ARG B 1 102 ? 14.523 -9.453 -13.984 1 90.88 102 ARG B CA 1
ATOM 2645 C C . ARG B 1 102 ? 15.328 -8.562 -13.047 1 90.88 102 ARG B C 1
ATOM 2647 O O . ARG B 1 102 ? 15.891 -9.039 -12.062 1 90.88 102 ARG B O 1
ATOM 2654 N N . THR B 1 103 ? 15.359 -7.328 -13.406 1 88 103 THR B N 1
ATOM 2655 C CA . THR B 1 103 ? 16.031 -6.367 -12.539 1 88 103 THR B CA 1
ATOM 2656 C C . THR B 1 103 ? 15.094 -5.887 -11.43 1 88 103 THR B C 1
ATOM 2658 O O . THR B 1 103 ? 13.961 -5.477 -11.703 1 88 103 THR B O 1
ATOM 2661 N N . PHE B 1 104 ? 15.555 -6.07 -10.242 1 84.31 104 PHE B N 1
ATOM 2662 C CA . PHE B 1 104 ? 14.812 -5.582 -9.078 1 84.31 104 PHE B CA 1
ATOM 2663 C C . PHE B 1 104 ? 15.562 -4.438 -8.406 1 84.31 104 PHE B C 1
ATOM 2665 O O . PHE B 1 104 ? 16.75 -4.559 -8.094 1 84.31 104 PHE B O 1
ATOM 2672 N N . LYS B 1 105 ? 14.852 -3.287 -8.25 1 74.19 105 LYS B N 1
ATOM 2673 C CA . LYS B 1 105 ? 15.469 -2.139 -7.598 1 74.19 105 LYS B CA 1
ATOM 2674 C C . LYS B 1 105 ? 14.656 -1.695 -6.387 1 74.19 105 LYS B C 1
ATOM 2676 O O . LYS B 1 105 ? 13.469 -1.377 -6.508 1 74.19 105 LYS B O 1
ATOM 2681 N N . HIS B 1 106 ? 15.266 -1.807 -5.23 1 65.94 106 HIS B N 1
ATOM 2682 C CA . HIS B 1 106 ? 14.68 -1.262 -4.008 1 65.94 106 HIS B CA 1
ATOM 2683 C C . HIS B 1 106 ? 15.688 -0.401 -3.254 1 65.94 106 HIS B C 1
ATOM 2685 O O . HIS B 1 106 ? 16.469 -0.914 -2.453 1 65.94 106 HIS B O 1
ATOM 2691 N N . GLY B 1 107 ? 15.773 0.967 -3.387 1 58.09 107 GLY B N 1
ATOM 2692 C CA . GLY B 1 107 ? 16.594 1.971 -2.723 1 58.09 107 GLY B CA 1
ATOM 2693 C C . GLY B 1 107 ? 18.078 1.75 -2.916 1 58.09 107 GLY B C 1
ATOM 2694 O O . GLY B 1 107 ? 18.891 2.633 -2.615 1 58.09 107 GLY B O 1
ATOM 2695 N N . GLY B 1 108 ? 18.484 0.723 -3.654 1 65 108 GLY B N 1
ATOM 2696 C CA . GLY B 1 108 ? 19.891 0.386 -3.85 1 65 108 GLY B CA 1
ATOM 2697 C C . GLY B 1 108 ? 20.203 -0.012 -5.277 1 65 108 GLY B C 1
ATOM 2698 O O . GLY B 1 108 ? 19.562 0.448 -6.219 1 65 108 GLY B O 1
ATOM 2699 N N . GLU B 1 109 ? 21.312 -0.632 -5.332 1 74.12 109 GLU B N 1
ATOM 2700 C CA . GLU B 1 109 ? 21.734 -1.092 -6.648 1 74.12 109 GLU B CA 1
ATOM 2701 C C . GLU B 1 109 ? 20.766 -2.113 -7.223 1 74.12 109 GLU B C 1
ATOM 2703 O O . GLU B 1 109 ? 20.234 -2.951 -6.492 1 74.12 109 GLU B O 1
ATOM 2708 N N . PRO B 1 110 ? 20.594 -2.02 -8.438 1 84.88 110 PRO B N 1
ATOM 2709 C CA . PRO B 1 110 ? 19.734 -3.016 -9.078 1 84.88 110 PRO B CA 1
ATOM 2710 C C . PRO B 1 110 ? 20.281 -4.438 -8.953 1 84.88 110 PRO B C 1
ATOM 2712 O O . PRO B 1 110 ? 21.5 -4.645 -9.008 1 84.88 110 PRO B O 1
ATOM 2715 N N . LEU B 1 111 ? 19.422 -5.359 -8.664 1 89.06 111 LEU B N 1
ATOM 2716 C CA . LEU B 1 111 ? 19.75 -6.777 -8.562 1 89.06 111 LEU B CA 1
ATOM 2717 C C . LEU B 1 111 ? 19.188 -7.555 -9.742 1 89.06 111 LEU B C 1
ATOM 2719 O O . LEU B 1 111 ? 18.016 -7.402 -10.086 1 89.06 111 LEU B O 1
ATOM 2723 N N . GLN B 1 112 ? 20.078 -8.352 -10.312 1 93.5 112 GLN B N 1
ATOM 2724 C CA . GLN B 1 112 ? 19.547 -9.375 -11.219 1 93.5 112 GLN B CA 1
ATOM 2725 C C . GLN B 1 112 ? 18.859 -10.492 -10.438 1 93.5 112 GLN B C 1
ATOM 2727 O O . GLN B 1 112 ? 19.5 -11.242 -9.711 1 93.5 112 GLN B O 1
ATOM 2732 N N . THR B 1 113 ? 17.531 -10.625 -10.625 1 94.56 113 THR B N 1
ATOM 2733 C CA . THR B 1 113 ? 16.75 -11.438 -9.711 1 94.56 113 THR B CA 1
ATOM 2734 C C . THR B 1 113 ? 15.984 -12.523 -10.477 1 94.56 113 THR B C 1
ATOM 2736 O O . THR B 1 113 ? 15.406 -12.25 -11.531 1 94.56 113 THR B O 1
ATOM 2739 N N . TRP B 1 114 ? 16.109 -13.75 -9.969 1 95.44 114 TRP B N 1
ATOM 2740 C CA . TRP B 1 114 ? 15.266 -14.836 -10.477 1 95.44 114 TRP B CA 1
ATOM 2741 C C . TRP B 1 114 ? 13.984 -14.953 -9.664 1 95.44 114 TRP B C 1
ATOM 2743 O O . TRP B 1 114 ? 13.992 -15.445 -8.531 1 95.44 114 TRP B O 1
ATOM 2753 N N . PHE B 1 115 ? 12.883 -14.633 -10.273 1 95.38 115 PHE B N 1
ATOM 2754 C CA . PHE B 1 115 ? 11.625 -14.625 -9.539 1 95.38 115 PHE B CA 1
ATOM 2755 C C . PHE B 1 115 ? 10.961 -16 -9.578 1 95.38 115 PHE B C 1
ATOM 2757 O O . PHE B 1 115 ? 10.859 -16.609 -10.641 1 95.38 115 PHE B O 1
ATOM 2764 N N . GLN B 1 116 ? 10.594 -16.438 -8.391 1 96.06 116 GLN B N 1
ATOM 2765 C CA . GLN B 1 116 ? 9.773 -17.625 -8.172 1 96.06 116 GLN B CA 1
ATOM 2766 C C . GLN B 1 116 ? 8.352 -17.25 -7.789 1 96.06 116 GLN B C 1
ATOM 2768 O O . GLN B 1 116 ? 8.117 -16.672 -6.719 1 96.06 116 GLN B O 1
ATOM 2773 N N . MET B 1 117 ? 7.398 -17.656 -8.656 1 97.25 117 MET B N 1
ATOM 2774 C CA . MET B 1 117 ? 6.008 -17.281 -8.438 1 97.25 117 MET B CA 1
ATOM 2775 C C . MET B 1 117 ? 5.207 -18.453 -7.883 1 97.25 117 MET B C 1
ATOM 2777 O O . MET B 1 117 ? 5.141 -19.516 -8.5 1 97.25 117 MET B O 1
ATOM 2781 N N . ASN B 1 118 ? 4.641 -18.25 -6.719 1 98.12 118 ASN B N 1
ATOM 2782 C CA . ASN B 1 118 ? 3.803 -19.25 -6.078 1 98.12 118 ASN B CA 1
ATOM 2783 C C . ASN B 1 118 ? 2.371 -18.766 -5.898 1 98.12 118 ASN B C 1
ATOM 2785 O O . ASN B 1 118 ? 2.148 -17.578 -5.613 1 98.12 118 ASN B O 1
ATOM 2789 N N . ALA B 1 119 ? 1.435 -19.672 -6.109 1 98.69 119 ALA B N 1
ATOM 2790 C CA . ALA B 1 119 ? 0.029 -19.328 -5.926 1 98.69 119 ALA B CA 1
ATOM 2791 C C . ALA B 1 119 ? -0.74 -20.469 -5.266 1 98.69 119 ALA B C 1
ATOM 2793 O O . ALA B 1 119 ? -0.484 -21.641 -5.547 1 98.69 119 ALA B O 1
ATOM 2794 N N . ARG B 1 120 ? -1.693 -20.062 -4.449 1 98.75 120 ARG B N 1
ATOM 2795 C CA . ARG B 1 120 ? -2.596 -21.016 -3.801 1 98.75 120 ARG B CA 1
ATOM 2796 C C . ARG B 1 120 ? -4.047 -20.547 -3.922 1 98.75 120 ARG B C 1
ATOM 2798 O O . ARG B 1 120 ? -4.34 -19.359 -3.803 1 98.75 120 ARG B O 1
ATOM 2805 N N . TYR B 1 121 ? -4.891 -21.531 -4.16 1 98.19 121 TYR B N 1
ATOM 2806 C CA . TYR B 1 121 ? -6.332 -21.375 -4.02 1 98.19 121 TYR B CA 1
ATOM 2807 C C . TYR B 1 121 ? -6.871 -22.266 -2.912 1 98.19 121 TYR B C 1
ATOM 2809 O O . TYR B 1 121 ? -6.5 -23.438 -2.814 1 98.19 121 TYR B O 1
ATOM 2817 N N . VAL B 1 122 ? -7.68 -21.75 -2.062 1 97.38 122 VAL B N 1
ATOM 2818 C CA . VAL B 1 122 ? -8.391 -22.562 -1.077 1 97.38 122 VAL B CA 1
ATOM 2819 C C . VAL B 1 122 ? -9.898 -22.344 -1.221 1 97.38 122 VAL B C 1
ATOM 2821 O O . VAL B 1 122 ? -10.344 -21.234 -1.503 1 97.38 122 VAL B O 1
ATOM 2824 N N . PRO B 1 123 ? -10.664 -23.375 -0.971 1 94.56 123 PRO B N 1
ATOM 2825 C CA . PRO B 1 123 ? -12.125 -23.234 -1.073 1 94.56 123 PRO B CA 1
ATOM 2826 C C . PRO B 1 123 ? -12.727 -22.5 0.115 1 94.56 123 PRO B C 1
ATOM 2828 O O . PRO B 1 123 ? -13.82 -21.938 0.002 1 94.56 123 PRO B O 1
ATOM 2831 N N . ASP B 1 124 ? -12.07 -22.562 1.245 1 95.06 124 ASP B N 1
ATOM 2832 C CA . ASP B 1 124 ? -12.539 -21.969 2.494 1 95.06 124 ASP B CA 1
ATOM 2833 C C . ASP B 1 124 ? -11.383 -21.344 3.273 1 95.06 124 ASP B C 1
ATOM 2835 O O . ASP B 1 124 ? -10.555 -22.062 3.84 1 95.06 124 ASP B O 1
ATOM 2839 N N . ALA B 1 125 ? -11.43 -20.047 3.381 1 96 125 ALA B N 1
ATOM 2840 C CA . ALA B 1 125 ? -10.344 -19.328 4.043 1 96 125 ALA B CA 1
ATOM 2841 C C . ALA B 1 125 ? -10.461 -19.438 5.562 1 96 125 ALA B C 1
ATOM 2843 O O . ALA B 1 125 ? -9.562 -19.016 6.293 1 96 125 ALA B O 1
ATOM 2844 N N . ALA B 1 126 ? -11.484 -20.047 6.039 1 94.38 126 ALA B N 1
ATOM 2845 C CA . ALA B 1 126 ? -11.664 -20.234 7.477 1 94.38 126 ALA B CA 1
ATOM 2846 C C . ALA B 1 126 ? -11.164 -21.609 7.918 1 94.38 126 ALA B C 1
ATOM 2848 O O . ALA B 1 126 ? -11.117 -21.891 9.117 1 94.38 126 ALA B O 1
ATOM 2849 N N . ALA B 1 127 ? -10.812 -22.438 7.02 1 95.19 127 ALA B N 1
ATOM 2850 C CA . ALA B 1 127 ? -10.312 -23.766 7.348 1 95.19 127 ALA B CA 1
ATOM 2851 C C . ALA B 1 127 ? -8.789 -23.766 7.453 1 95.19 127 ALA B C 1
ATOM 2853 O O . ALA B 1 127 ? -8.102 -23.188 6.617 1 95.19 127 ALA B O 1
ATOM 2854 N N . VAL B 1 128 ? -8.336 -24.438 8.453 1 96.69 128 VAL B N 1
ATOM 2855 C CA . VAL B 1 128 ? -6.895 -24.562 8.617 1 96.69 128 VAL B CA 1
ATOM 2856 C C . VAL B 1 128 ? -6.297 -25.281 7.402 1 96.69 128 VAL B C 1
ATOM 2858 O O . VAL B 1 128 ? -6.844 -26.281 6.934 1 96.69 128 VAL B O 1
ATOM 2861 N N . THR B 1 129 ? -5.242 -24.719 6.883 1 97.06 129 THR B N 1
ATOM 2862 C CA . THR B 1 129 ? -4.555 -25.281 5.727 1 97.06 129 THR B CA 1
ATOM 2863 C C . THR B 1 129 ? -3.059 -25.406 5.992 1 97.06 129 THR B C 1
ATOM 2865 O O . THR B 1 129 ? -2.434 -24.469 6.488 1 97.06 129 THR B O 1
ATOM 2868 N N . ALA B 1 130 ? -2.482 -26.562 5.656 1 96.38 130 ALA B N 1
ATOM 2869 C CA . ALA B 1 130 ? -1.049 -26.766 5.84 1 96.38 130 ALA B CA 1
ATOM 2870 C C . ALA B 1 130 ? -0.255 -26.188 4.672 1 96.38 130 ALA B C 1
ATOM 2872 O O . ALA B 1 130 ? -0.675 -26.281 3.518 1 96.38 130 ALA B O 1
ATOM 2873 N N . PRO B 1 131 ? 0.904 -25.609 4.988 1 98.19 131 PRO B N 1
ATOM 2874 C CA . PRO B 1 131 ? 1.748 -25.109 3.898 1 98.19 131 PRO B CA 1
ATOM 2875 C C . PRO B 1 131 ? 2.268 -26.219 2.994 1 98.19 131 PRO B C 1
ATOM 2877 O O . PRO B 1 131 ? 2.426 -27.359 3.443 1 98.19 131 PRO B O 1
ATOM 2880 N N . LYS B 1 132 ? 2.514 -25.906 1.758 1 97.75 132 LYS B N 1
ATOM 2881 C CA . LYS B 1 132 ? 2.994 -26.891 0.781 1 97.75 132 LYS B CA 1
ATOM 2882 C C . LYS B 1 132 ? 4.035 -26.266 -0.147 1 97.75 132 LYS B C 1
ATOM 2884 O O . LYS B 1 132 ? 4.852 -26.984 -0.734 1 97.75 132 LYS B O 1
ATOM 2889 N N . LEU B 1 133 ? 3.975 -24.969 -0.329 1 98.31 133 LEU B N 1
ATOM 2890 C CA . LEU B 1 133 ? 4.859 -24.25 -1.24 1 98.31 133 LEU B CA 1
ATOM 2891 C C . LEU B 1 133 ? 6.09 -23.734 -0.507 1 98.31 133 LEU B C 1
ATOM 2893 O O . LEU B 1 133 ? 6.09 -23.625 0.722 1 98.31 133 LEU B O 1
ATOM 2897 N N . VAL B 1 134 ? 7.211 -23.422 -1.268 1 97.69 134 VAL B N 1
ATOM 2898 C CA . VAL B 1 134 ? 8.406 -22.844 -0.67 1 97.69 134 VAL B CA 1
ATOM 2899 C C . VAL B 1 134 ? 8.047 -21.547 0.053 1 97.69 134 VAL B C 1
ATOM 2901 O O . VAL B 1 134 ? 8.453 -21.328 1.196 1 97.69 134 VAL B O 1
ATOM 2904 N N . MET B 1 135 ? 7.387 -20.688 -0.655 1 98.12 135 MET B N 1
ATOM 2905 C CA . MET B 1 135 ? 6.715 -19.562 -0.036 1 98.12 135 MET B CA 1
ATOM 2906 C C . MET B 1 135 ? 5.199 -19.719 -0.112 1 98.12 135 MET B C 1
ATOM 2908 O O . MET B 1 135 ? 4.641 -19.875 -1.199 1 98.12 135 MET B O 1
ATOM 2912 N N . ASP B 1 136 ? 4.566 -19.672 1.072 1 98.88 136 ASP B N 1
ATOM 2913 C CA . ASP B 1 136 ? 3.143 -20 1.116 1 98.88 136 ASP B CA 1
ATOM 2914 C C . ASP B 1 136 ? 2.389 -19.031 2.025 1 98.88 136 ASP B C 1
ATOM 2916 O O . ASP B 1 136 ? 2.969 -18.453 2.955 1 98.88 136 ASP B O 1
ATOM 2920 N N . ILE B 1 137 ? 1.21 -18.719 1.665 1 98.94 137 ILE B N 1
ATOM 2921 C CA . ILE B 1 137 ? 0.231 -18.062 2.527 1 98.94 137 ILE B CA 1
ATOM 2922 C C . ILE B 1 137 ? -0.928 -19.016 2.807 1 98.94 137 ILE B C 1
ATOM 2924 O O . ILE B 1 137 ? -1.595 -19.484 1.881 1 98.94 137 ILE B O 1
ATOM 2928 N N . VAL B 1 138 ? -1.206 -19.266 4.086 1 98.88 138 VAL B N 1
ATOM 2929 C CA . VAL B 1 138 ? -2.219 -20.281 4.391 1 98.88 138 VAL B CA 1
ATOM 2930 C C . VAL B 1 138 ? -3.172 -19.734 5.461 1 98.88 138 VAL B C 1
ATOM 2932 O O . VAL B 1 138 ? -2.754 -19.016 6.371 1 98.88 138 VAL B O 1
ATOM 2935 N N . PRO B 1 139 ? -4.469 -20.125 5.359 1 98.75 139 PRO B N 1
ATOM 2936 C CA . PRO B 1 139 ? -5.383 -19.844 6.473 1 98.75 139 PRO B CA 1
ATOM 2937 C C . PRO B 1 139 ? -5.008 -20.609 7.742 1 98.75 139 PRO B C 1
ATOM 2939 O O . PRO B 1 139 ? -4.566 -21.766 7.668 1 98.75 139 PRO B O 1
ATOM 2942 N N . THR B 1 140 ? -5.258 -19.953 8.875 1 98.44 140 THR B N 1
ATOM 2943 C CA . THR B 1 140 ? -4.875 -20.562 10.148 1 98.44 140 THR B CA 1
ATOM 2944 C C . THR B 1 140 ? -6.066 -21.266 10.789 1 98.44 140 THR B C 1
ATOM 2946 O O . THR B 1 140 ? -5.906 -22 11.766 1 98.44 140 THR B O 1
ATOM 2949 N N . GLY B 1 141 ? -7.285 -21.047 10.297 1 97.38 141 GLY B N 1
ATOM 2950 C CA . GLY B 1 141 ? -8.5 -21.547 10.914 1 97.38 141 GLY B CA 1
ATOM 2951 C C . GLY B 1 141 ? -9.289 -20.484 11.648 1 97.38 141 GLY B C 1
ATOM 2952 O O . GLY B 1 141 ? -10.461 -20.672 11.977 1 97.38 141 GLY B O 1
ATOM 2953 N N . GLN B 1 142 ? -8.617 -19.438 11.969 1 96.06 142 GLN B N 1
ATOM 2954 C CA . GLN B 1 142 ? -9.289 -18.266 12.508 1 96.06 142 GLN B CA 1
ATOM 2955 C C . GLN B 1 142 ? -9.695 -17.297 11.391 1 96.06 142 GLN B C 1
ATOM 2957 O O . GLN B 1 142 ? -8.891 -17 10.508 1 96.06 142 GLN B O 1
ATOM 2962 N N . ALA B 1 143 ? -10.93 -16.844 11.516 1 93.75 143 ALA B N 1
ATOM 2963 C CA . ALA B 1 143 ? -11.453 -15.969 10.469 1 93.75 143 ALA B CA 1
ATOM 2964 C C . ALA B 1 143 ? -10.547 -14.766 10.25 1 93.75 143 ALA B C 1
ATOM 2966 O O . ALA B 1 143 ? -10.242 -14.031 11.195 1 93.75 143 ALA B O 1
ATOM 2967 N N . GLY B 1 144 ? -10.102 -14.625 9.023 1 96.38 144 GLY B N 1
ATOM 2968 C CA . GLY B 1 144 ? -9.328 -13.453 8.641 1 96.38 144 GLY B CA 1
ATOM 2969 C C . GLY B 1 144 ? -7.859 -13.57 8.992 1 96.38 144 GLY B C 1
ATOM 2970 O O . GLY B 1 144 ? -7.086 -12.641 8.758 1 96.38 144 GLY B O 1
ATOM 2971 N N . GLN B 1 145 ? -7.473 -14.641 9.594 1 98.31 145 GLN B N 1
ATOM 2972 C CA . GLN B 1 145 ? -6.074 -14.805 9.969 1 98.31 145 GLN B CA 1
ATOM 2973 C C . GLN B 1 145 ? -5.344 -15.727 8.992 1 98.31 145 GLN B C 1
ATOM 2975 O O . GLN B 1 145 ? -5.859 -16.781 8.617 1 98.31 145 GLN B O 1
ATOM 2980 N N . PHE B 1 146 ? -4.164 -15.312 8.625 1 98.88 146 PHE B N 1
ATOM 2981 C CA . PHE B 1 146 ? -3.342 -16.047 7.676 1 98.88 146 PHE B CA 1
ATOM 2982 C C . PHE B 1 146 ? -1.895 -16.109 8.148 1 98.88 146 PHE B C 1
ATOM 2984 O O . PHE B 1 146 ? -1.449 -15.266 8.922 1 98.88 146 PHE B O 1
ATOM 2991 N N . GLN B 1 147 ? -1.195 -17.109 7.668 1 98.88 147 GLN B N 1
ATOM 2992 C CA . GLN B 1 147 ? 0.21 -17.312 8.008 1 98.88 147 GLN B CA 1
ATOM 2993 C C . GLN B 1 147 ? 1.085 -17.312 6.762 1 98.88 147 GLN B C 1
ATOM 2995 O O . GLN B 1 147 ? 0.724 -17.922 5.75 1 98.88 147 GLN B O 1
ATOM 3000 N N . VAL B 1 148 ? 2.152 -16.641 6.863 1 98.88 148 VAL B N 1
ATOM 3001 C CA . VAL B 1 148 ? 3.178 -16.688 5.828 1 98.88 148 VAL B CA 1
ATOM 3002 C C . VAL B 1 148 ? 4.285 -17.656 6.242 1 98.88 148 VAL B C 1
ATOM 3004 O O . VAL B 1 148 ? 4.82 -17.562 7.352 1 98.88 148 VAL B O 1
ATOM 3007 N N . VAL B 1 149 ? 4.562 -18.547 5.363 1 98.75 149 VAL B N 1
ATOM 3008 C CA . VAL B 1 149 ? 5.594 -19.547 5.602 1 98.75 149 VAL B CA 1
ATOM 3009 C C . VAL B 1 149 ? 6.637 -19.5 4.484 1 98.75 149 VAL B C 1
ATOM 3011 O O . VAL B 1 149 ? 6.289 -19.375 3.309 1 98.75 149 VAL B O 1
ATOM 3014 N N . PHE B 1 150 ? 7.859 -19.562 4.84 1 98.62 150 PHE B N 1
ATOM 3015 C CA . PHE B 1 150 ? 8.977 -19.609 3.906 1 98.62 150 PHE B CA 1
ATOM 3016 C C . PHE B 1 150 ? 9.922 -20.766 4.242 1 98.62 150 PHE B C 1
ATOM 3018 O O . PHE B 1 150 ? 10.477 -20.812 5.34 1 98.62 150 PHE B O 1
ATOM 3025 N N . LYS B 1 151 ? 10.062 -21.641 3.295 1 97.56 151 LYS B N 1
ATOM 3026 C CA . LYS B 1 151 ? 10.906 -22.812 3.463 1 97.56 151 LYS B CA 1
ATOM 3027 C C . LYS B 1 151 ? 10.555 -23.562 4.75 1 97.56 151 LYS B C 1
ATOM 3029 O O . LYS B 1 151 ? 11.445 -23.922 5.523 1 97.56 151 LYS B O 1
ATOM 3034 N N . GLY B 1 152 ? 9.289 -23.641 5.012 1 97.19 152 GLY B N 1
ATOM 3035 C CA . GLY B 1 152 ? 8.758 -24.469 6.078 1 97.19 152 GLY B CA 1
ATOM 3036 C C . GLY B 1 152 ? 8.688 -23.75 7.414 1 97.19 152 GLY B C 1
ATOM 3037 O O . GLY B 1 152 ? 8.188 -24.312 8.391 1 97.19 152 GLY B O 1
ATOM 3038 N N . GLN B 1 153 ? 9.109 -22.516 7.453 1 98.19 153 GLN B N 1
ATOM 3039 C CA . GLN B 1 153 ? 9.125 -21.781 8.711 1 98.19 153 GLN B CA 1
ATOM 3040 C C . GLN B 1 153 ? 8.273 -20.516 8.617 1 98.19 153 GLN B C 1
ATOM 3042 O O . GLN B 1 153 ? 8.242 -19.859 7.574 1 98.19 153 GLN B O 1
ATOM 3047 N N . PRO B 1 154 ? 7.629 -20.172 9.766 1 98.56 154 PRO B N 1
ATOM 3048 C CA . PRO B 1 154 ? 6.941 -18.891 9.773 1 98.56 154 PRO B CA 1
ATOM 3049 C C . PRO B 1 154 ? 7.863 -17.719 9.406 1 98.56 154 PRO B C 1
ATOM 3051 O O . PRO B 1 154 ? 9.031 -17.719 9.797 1 98.56 154 PRO B O 1
ATOM 3054 N N . LEU B 1 155 ? 7.371 -16.812 8.656 1 98.25 155 LEU B N 1
ATOM 3055 C CA . LEU B 1 155 ? 8.156 -15.656 8.273 1 98.25 155 LEU B CA 1
ATOM 3056 C C . LEU B 1 155 ? 7.66 -14.398 8.984 1 98.25 155 LEU B C 1
ATOM 3058 O O . LEU B 1 155 ? 6.625 -13.844 8.617 1 98.25 155 LEU B O 1
ATOM 3062 N N . PRO B 1 156 ? 8.336 -13.883 10.039 1 97 156 PRO B N 1
ATOM 3063 C CA . PRO B 1 156 ? 7.875 -12.727 10.805 1 97 156 PRO B CA 1
ATOM 3064 C C . PRO B 1 156 ? 8.156 -11.398 10.094 1 97 156 PRO B C 1
ATOM 3066 O O . PRO B 1 156 ? 8.945 -11.359 9.141 1 97 156 PRO B O 1
ATOM 3069 N N . LYS B 1 157 ? 7.469 -10.406 10.492 1 92.75 157 LYS B N 1
ATOM 3070 C CA . LYS B 1 157 ? 7.695 -9.031 10.055 1 92.75 157 LYS B CA 1
ATOM 3071 C C . LYS B 1 157 ? 7.617 -8.922 8.539 1 92.75 157 LYS B C 1
ATOM 3073 O O . LYS B 1 157 ? 8.414 -8.211 7.922 1 92.75 157 LYS B O 1
ATOM 3078 N N . THR B 1 158 ? 6.699 -9.68 8.031 1 94.88 158 THR B N 1
ATOM 3079 C CA . THR B 1 158 ? 6.539 -9.734 6.582 1 94.88 158 THR B CA 1
ATOM 3080 C C . THR B 1 158 ? 5.273 -9 6.152 1 94.88 158 THR B C 1
ATOM 3082 O O . THR B 1 158 ? 4.207 -9.18 6.742 1 94.88 158 THR B O 1
ATOM 3085 N N . LYS B 1 159 ? 5.473 -8.164 5.121 1 93.06 159 LYS B N 1
ATOM 3086 C CA . LYS B 1 159 ? 4.336 -7.434 4.57 1 93.06 159 LYS B CA 1
ATOM 3087 C C . LYS B 1 159 ? 3.381 -8.375 3.84 1 93.06 159 LYS B C 1
ATOM 3089 O O . LYS B 1 159 ? 3.801 -9.133 2.965 1 93.06 159 LYS B O 1
ATOM 3094 N N . LEU B 1 160 ? 2.156 -8.367 4.234 1 96.88 160 LEU B N 1
ATOM 3095 C CA . LEU B 1 160 ? 1.073 -9.109 3.598 1 96.88 160 LEU B CA 1
ATOM 3096 C C . LEU B 1 160 ? -0.041 -8.164 3.156 1 96.88 160 LEU B C 1
ATOM 3098 O O . LEU B 1 160 ? -0.537 -7.367 3.955 1 96.88 160 LEU B O 1
ATOM 3102 N N . VAL B 1 161 ? -0.42 -8.281 1.856 1 96.69 161 VAL B N 1
ATOM 3103 C CA . VAL B 1 161 ? -1.4 -7.355 1.297 1 96.69 161 VAL B CA 1
ATOM 3104 C C . VAL B 1 161 ? -2.645 -8.125 0.859 1 96.69 161 VAL B C 1
ATOM 3106 O O . VAL B 1 161 ? -2.549 -9.086 0.095 1 96.69 161 VAL B O 1
ATOM 3109 N N . ALA B 1 162 ? -3.785 -7.699 1.358 1 97.94 162 ALA B N 1
ATOM 3110 C CA . ALA B 1 162 ? -5.059 -8.203 0.856 1 97.94 162 ALA B CA 1
ATOM 3111 C C . ALA B 1 162 ? -5.617 -7.297 -0.239 1 97.94 162 ALA B C 1
ATOM 3113 O O . ALA B 1 162 ? -5.668 -6.078 -0.076 1 97.94 162 ALA B O 1
ATOM 3114 N N . MET B 1 163 ? -6.055 -7.93 -1.288 1 97.56 163 MET B N 1
ATOM 3115 C CA . MET B 1 163 ? -6.512 -7.164 -2.445 1 97.56 163 MET B CA 1
ATOM 3116 C C . MET B 1 163 ? -7.891 -7.637 -2.896 1 97.56 163 MET B C 1
ATOM 3118 O O . MET B 1 163 ? -8.219 -8.82 -2.771 1 97.56 163 MET B O 1
ATOM 3122 N N . VAL B 1 164 ? -8.664 -6.719 -3.428 1 96.56 164 VAL B N 1
ATOM 3123 C CA . VAL B 1 164 ? -9.875 -7 -4.188 1 96.56 164 VAL B CA 1
ATOM 3124 C C . VAL B 1 164 ? -9.805 -6.305 -5.547 1 96.56 164 VAL B C 1
ATOM 3126 O O . VAL B 1 164 ? -8.93 -5.473 -5.781 1 96.56 164 VAL B O 1
ATOM 3129 N N . ASP B 1 165 ? -10.68 -6.691 -6.449 1 94.88 165 ASP B N 1
ATOM 3130 C CA . ASP B 1 165 ? -10.531 -6.246 -7.832 1 94.88 165 ASP B CA 1
ATOM 3131 C C . ASP B 1 165 ? -11.047 -4.82 -8.008 1 94.88 165 ASP B C 1
ATOM 3133 O O . ASP B 1 165 ? -10.984 -4.262 -9.109 1 94.88 165 ASP B O 1
ATOM 3137 N N . SER B 1 166 ? -11.523 -4.172 -6.941 1 94.19 166 SER B N 1
ATOM 3138 C CA . SER B 1 166 ? -11.938 -2.773 -7 1 94.19 166 SER B CA 1
ATOM 3139 C C . SER B 1 166 ? -10.742 -1.837 -6.871 1 94.19 166 SER B C 1
ATOM 3141 O O . SER B 1 166 ? -10.883 -0.62 -7.004 1 94.19 166 SER B O 1
ATOM 3143 N N . GLY B 1 167 ? -9.633 -2.402 -6.539 1 94.06 167 GLY B N 1
ATOM 3144 C CA . GLY B 1 167 ? -8.422 -1.599 -6.422 1 94.06 167 GLY B CA 1
ATOM 3145 C C . GLY B 1 167 ? -8.07 -1.265 -4.984 1 94.06 167 GLY B C 1
ATOM 3146 O O . GLY B 1 167 ? -6.977 -0.762 -4.711 1 94.06 167 GLY B O 1
ATOM 3147 N N . TRP B 1 168 ? -8.945 -1.471 -4.074 1 94.5 168 TRP B N 1
ATOM 3148 C CA . TRP B 1 168 ? -8.656 -1.236 -2.664 1 94.5 168 TRP B CA 1
ATOM 3149 C C . TRP B 1 168 ? -7.832 -2.381 -2.082 1 94.5 168 TRP B C 1
ATOM 3151 O O . TRP B 1 168 ? -8.031 -3.543 -2.445 1 94.5 168 TRP B O 1
ATOM 3161 N N . GLU B 1 169 ? -6.953 -2.029 -1.172 1 96 169 GLU B N 1
ATOM 3162 C CA . GLU B 1 169 ? -6.051 -2.982 -0.528 1 96 169 GLU B CA 1
ATOM 3163 C C . GLU B 1 169 ? -5.961 -2.729 0.974 1 96 169 GLU B C 1
ATOM 3165 O O . GLU B 1 169 ? -6.277 -1.633 1.443 1 96 169 GLU B O 1
ATOM 3170 N N . GLN B 1 170 ? -5.605 -3.732 1.694 1 95.31 170 GLN B N 1
ATOM 3171 C CA . GLN B 1 170 ? -5.25 -3.629 3.105 1 95.31 170 GLN B CA 1
ATOM 3172 C C . GLN B 1 170 ? -3.91 -4.301 3.387 1 95.31 170 GLN B C 1
ATOM 3174 O O . GLN B 1 170 ? -3.648 -5.402 2.898 1 95.31 170 GLN B O 1
ATOM 3179 N N . THR B 1 171 ? -3.084 -3.621 4.098 1 92.62 171 THR B N 1
ATOM 3180 C CA . THR B 1 171 ? -1.766 -4.148 4.434 1 92.62 171 THR B CA 1
ATOM 3181 C C . THR B 1 171 ? -1.695 -4.527 5.91 1 92.62 171 THR B C 1
ATOM 3183 O O . THR B 1 171 ? -2.207 -3.805 6.766 1 92.62 171 THR B O 1
ATOM 3186 N N . ALA B 1 172 ? -1.081 -5.629 6.156 1 93.31 172 ALA B N 1
ATOM 3187 C CA . ALA B 1 172 ? -0.73 -6.082 7.5 1 93.31 172 ALA B CA 1
ATOM 3188 C C . ALA B 1 172 ? 0.671 -6.688 7.527 1 93.31 172 ALA B C 1
ATOM 3190 O O . ALA B 1 172 ? 1.255 -6.961 6.477 1 93.31 172 ALA B O 1
ATOM 3191 N N . TYR B 1 173 ? 1.218 -6.816 8.688 1 92.19 173 TYR B N 1
ATOM 3192 C CA . TYR B 1 173 ? 2.523 -7.438 8.875 1 92.19 173 TYR B CA 1
ATOM 3193 C C . TYR B 1 173 ? 2.424 -8.656 9.781 1 92.19 173 TYR B C 1
ATOM 3195 O O . TYR B 1 173 ? 1.691 -8.641 10.781 1 92.19 173 TYR B O 1
ATOM 3203 N N . THR B 1 174 ? 3.191 -9.648 9.422 1 96.75 174 THR B N 1
ATOM 3204 C CA . THR B 1 174 ? 3.127 -10.883 10.203 1 96.75 174 THR B CA 1
ATOM 3205 C C . THR B 1 174 ? 3.842 -10.719 11.539 1 96.75 174 THR B C 1
ATOM 3207 O O . THR B 1 174 ? 4.812 -9.961 11.641 1 96.75 174 THR B O 1
ATOM 3210 N N . ASP B 1 175 ? 3.303 -11.438 12.531 1 96.44 175 ASP B N 1
ATOM 3211 C CA . ASP B 1 175 ? 3.936 -11.484 13.844 1 96.44 175 ASP B CA 1
ATOM 3212 C C . ASP B 1 175 ? 5.016 -12.562 13.898 1 96.44 175 ASP B C 1
ATOM 3214 O O . ASP B 1 175 ? 5.438 -13.078 12.859 1 96.44 175 ASP B O 1
ATOM 3218 N N . GLU B 1 176 ? 5.488 -12.914 15.07 1 96.94 176 GLU B N 1
ATOM 3219 C CA . GLU B 1 176 ? 6.582 -13.859 15.266 1 96.94 176 GLU B CA 1
ATOM 3220 C C . GLU B 1 176 ? 6.195 -15.258 14.797 1 96.94 176 GLU B C 1
ATOM 3222 O O . GLU B 1 176 ? 7.059 -16.078 14.477 1 96.94 176 GLU B O 1
ATOM 3227 N N . GLN B 1 177 ? 4.969 -15.438 14.812 1 98.12 177 GLN B N 1
ATOM 3228 C CA . GLN B 1 177 ? 4.492 -16.734 14.359 1 98.12 17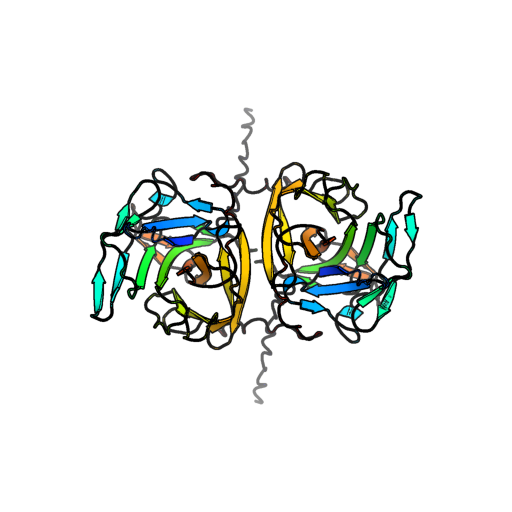7 GLN B CA 1
ATOM 3229 C C . GLN B 1 177 ? 4.133 -16.703 12.875 1 98.12 177 GLN B C 1
ATOM 3231 O O . GLN B 1 177 ? 3.508 -17.641 12.359 1 98.12 177 GLN B O 1
ATOM 3236 N N . GLY B 1 178 ? 4.465 -15.617 12.172 1 98.56 178 GLY B N 1
ATOM 3237 C CA . GLY B 1 178 ? 4.188 -15.477 10.75 1 98.56 178 GLY B CA 1
ATOM 3238 C C . GLY B 1 178 ? 2.73 -15.18 10.453 1 98.56 178 GLY B C 1
ATOM 3239 O O . GLY B 1 178 ? 2.266 -15.391 9.328 1 98.56 178 GLY B O 1
ATOM 3240 N N . LYS B 1 179 ? 2.006 -14.719 11.477 1 98.69 179 LYS B N 1
ATOM 3241 C CA . LYS B 1 179 ? 0.563 -14.555 11.32 1 98.69 179 LYS B CA 1
ATOM 3242 C C . LYS B 1 179 ? 0.189 -13.078 11.188 1 98.69 179 LYS B C 1
ATOM 3244 O O . LYS B 1 179 ? 0.838 -12.219 11.773 1 98.69 179 LYS B O 1
ATOM 3249 N N . ALA B 1 180 ? -0.789 -12.844 10.375 1 97.38 180 ALA B N 1
ATOM 3250 C CA . ALA B 1 180 ? -1.403 -11.523 10.219 1 97.38 180 ALA B CA 1
ATOM 3251 C C . ALA B 1 180 ? -2.924 -11.633 10.156 1 97.38 180 ALA B C 1
ATOM 3253 O O . ALA B 1 180 ? -3.463 -12.688 9.82 1 97.38 180 ALA B O 1
ATOM 3254 N N . HIS B 1 181 ? -3.588 -10.562 10.453 1 95.81 181 HIS B N 1
ATOM 3255 C CA . HIS B 1 181 ? -5.047 -10.539 10.492 1 95.81 181 HIS B CA 1
ATOM 3256 C C . HIS B 1 181 ? -5.609 -9.445 9.594 1 95.81 181 HIS B C 1
ATOM 3258 O O . HIS B 1 181 ? -5.074 -8.336 9.555 1 95.81 181 HIS B O 1
ATOM 3264 N N . PHE B 1 182 ? -6.672 -9.812 8.938 1 96.19 182 PHE B N 1
ATOM 3265 C CA . PHE B 1 182 ? -7.355 -8.859 8.07 1 96.19 182 PHE B CA 1
ATOM 3266 C C . PHE B 1 182 ? -8.844 -8.805 8.383 1 96.19 182 PHE B C 1
ATOM 3268 O O . PHE B 1 182 ? -9.453 -9.828 8.719 1 96.19 182 PHE B O 1
ATOM 3275 N N . SER B 1 183 ? -9.43 -7.578 8.289 1 91.88 183 SER B N 1
ATOM 3276 C CA . SER B 1 183 ? -10.875 -7.434 8.125 1 91.88 183 SER B CA 1
ATOM 3277 C C . SER B 1 183 ? -11.273 -7.531 6.652 1 91.88 183 SER B C 1
ATOM 3279 O O . SER B 1 183 ? -10.797 -6.75 5.824 1 91.88 183 SER B O 1
ATOM 3281 N N . LEU B 1 184 ? -12.094 -8.469 6.301 1 96 184 LEU B N 1
ATOM 3282 C CA . LEU B 1 184 ? -12.516 -8.742 4.93 1 96 184 LEU B CA 1
ATOM 3283 C C . LEU B 1 184 ? -14.023 -8.547 4.777 1 96 184 LEU B C 1
ATOM 3285 O O . LEU B 1 184 ? -14.797 -9.5 4.879 1 96 184 LEU B O 1
ATOM 3289 N N . PRO B 1 185 ? -14.453 -7.426 4.395 1 94.38 185 PRO B N 1
ATOM 3290 C CA . PRO B 1 185 ? -15.867 -7.078 4.586 1 94.38 185 PRO B CA 1
ATOM 3291 C C . PRO B 1 185 ? -16.75 -7.543 3.432 1 94.38 185 PRO B C 1
ATOM 3293 O O . PRO B 1 185 ? -17.969 -7.609 3.574 1 94.38 185 PRO B O 1
ATOM 3296 N N . TRP B 1 186 ? -16.188 -7.961 2.297 1 95.94 186 TRP B N 1
ATOM 3297 C CA . TRP B 1 186 ? -17.016 -8.125 1.104 1 95.94 186 TRP B CA 1
ATOM 3298 C C . TRP B 1 186 ? -17.156 -9.594 0.743 1 95.94 186 TRP B C 1
ATOM 3300 O O . TRP B 1 186 ? -16.25 -10.391 0.951 1 95.94 186 TRP B O 1
ATOM 3310 N N . LYS B 1 187 ? -18.359 -9.883 0.26 1 95.81 187 LYS B N 1
ATOM 3311 C CA . LYS B 1 187 ? -18.594 -11.18 -0.376 1 95.81 187 LYS B CA 1
ATOM 3312 C C . LYS B 1 187 ? -18 -11.211 -1.779 1 95.81 187 LYS B C 1
ATOM 3314 O O . LYS B 1 187 ? -18.703 -11.008 -2.768 1 95.81 187 LYS B O 1
ATOM 3319 N N . THR B 1 188 ? -16.703 -11.461 -1.878 1 96 188 THR B N 1
ATOM 3320 C CA . THR B 1 188 ? -15.984 -11.391 -3.145 1 96 188 THR B CA 1
ATOM 3321 C C . THR B 1 188 ? -14.734 -12.266 -3.1 1 96 188 THR B C 1
ATOM 3323 O O . THR B 1 188 ? -14.453 -12.906 -2.086 1 96 188 THR B O 1
ATOM 3326 N N . GLN B 1 189 ? -14.047 -12.344 -4.23 1 97 189 GLN B N 1
ATOM 3327 C CA . GLN B 1 189 ? -12.727 -12.953 -4.305 1 97 189 GLN B CA 1
ATOM 3328 C C . GLN B 1 189 ? -11.672 -12.039 -3.689 1 97 189 GLN B C 1
ATOM 3330 O O . GLN B 1 189 ? -11.641 -10.844 -3.969 1 97 189 GLN B O 1
ATOM 3335 N N . TYR B 1 190 ? -10.852 -12.586 -2.838 1 98.25 190 TYR B N 1
ATOM 3336 C CA . TYR B 1 190 ? -9.664 -11.93 -2.299 1 98.25 190 TYR B CA 1
ATOM 3337 C C . TYR B 1 190 ? -8.391 -12.586 -2.814 1 98.25 190 TYR B C 1
ATOM 3339 O O . TYR B 1 190 ? -8.352 -13.805 -3.012 1 98.25 190 TYR B O 1
ATOM 3347 N N . VAL B 1 191 ? -7.41 -11.781 -3.051 1 98.62 191 VAL B N 1
ATOM 3348 C CA . VAL B 1 191 ? -6.051 -12.258 -3.287 1 98.62 191 VAL B CA 1
ATOM 3349 C C . VAL B 1 191 ? -5.094 -11.609 -2.283 1 98.62 191 VAL B C 1
ATOM 3351 O O . VAL B 1 191 ? -5.012 -10.383 -2.199 1 98.62 191 VAL B O 1
ATOM 3354 N N . LEU B 1 192 ? -4.48 -12.453 -1.482 1 98.75 192 LEU B N 1
ATOM 3355 C CA . LEU B 1 192 ? -3.396 -11.984 -0.626 1 98.75 192 LEU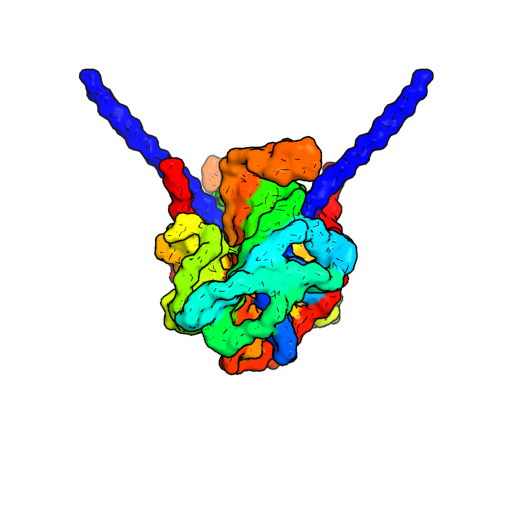 B CA 1
ATOM 3356 C C . LEU B 1 192 ? -2.049 -12.156 -1.319 1 98.75 192 LEU B C 1
ATOM 3358 O O . LEU B 1 192 ? -1.827 -13.141 -2.027 1 98.75 192 LEU B O 1
ATOM 3362 N N . ARG B 1 193 ? -1.151 -11.195 -1.062 1 98.31 193 ARG B N 1
ATOM 3363 C CA . ARG B 1 193 ? 0.161 -11.258 -1.697 1 98.31 193 ARG B CA 1
ATOM 3364 C C . ARG B 1 193 ? 1.266 -10.906 -0.706 1 98.31 193 ARG B C 1
ATOM 3366 O O . ARG B 1 193 ? 1.111 -9.992 0.105 1 98.31 193 ARG B O 1
ATOM 3373 N N . THR B 1 194 ? 2.361 -11.617 -0.82 1 97.81 194 THR B N 1
ATOM 3374 C CA . THR B 1 194 ? 3.59 -11.281 -0.105 1 97.81 194 THR B CA 1
ATOM 3375 C C . THR B 1 194 ? 4.809 -11.516 -0.992 1 97.81 194 THR B C 1
ATOM 3377 O O . THR B 1 194 ? 4.715 -12.188 -2.021 1 97.81 194 THR B O 1
ATOM 3380 N N . MET B 1 195 ? 5.883 -10.891 -0.636 1 95.44 195 MET B N 1
ATOM 3381 C CA . MET B 1 195 ? 7.141 -11.023 -1.364 1 95.44 195 MET B CA 1
ATOM 3382 C C . MET B 1 195 ? 8.32 -11.109 -0.401 1 95.44 195 MET B C 1
ATOM 3384 O O . MET B 1 195 ? 8.289 -10.516 0.677 1 95.44 195 MET B O 1
ATOM 3388 N N . HIS B 1 196 ? 9.289 -11.852 -0.763 1 94.88 196 HIS B N 1
ATOM 3389 C CA . HIS B 1 196 ? 10.539 -11.992 -0.028 1 94.88 196 HIS B CA 1
ATOM 3390 C C . HIS B 1 196 ? 11.734 -12.086 -0.978 1 94.88 196 HIS B C 1
ATOM 3392 O O . HIS B 1 196 ? 11.711 -12.883 -1.92 1 94.88 196 HIS B O 1
ATOM 3398 N N . ILE B 1 197 ? 12.742 -11.273 -0.753 1 91.94 197 ILE B N 1
ATOM 3399 C CA . ILE B 1 197 ? 13.953 -11.305 -1.56 1 91.94 197 ILE B CA 1
ATOM 3400 C C . ILE B 1 197 ? 15.062 -12.031 -0.8 1 91.94 197 ILE B C 1
ATOM 3402 O O . ILE B 1 197 ? 15.469 -11.602 0.28 1 91.94 197 ILE B O 1
ATOM 3406 N N . ASP B 1 198 ? 15.461 -13.172 -1.283 1 93.88 198 ASP B N 1
ATOM 3407 C CA . ASP B 1 198 ? 16.625 -13.906 -0.81 1 93.88 198 ASP B CA 1
ATOM 3408 C C . ASP B 1 198 ? 17.891 -13.469 -1.562 1 93.88 198 ASP B C 1
ATOM 3410 O O . ASP B 1 198 ? 18.078 -13.828 -2.727 1 93.88 198 ASP B O 1
ATOM 3414 N N . ARG B 1 199 ? 18.812 -12.805 -0.987 1 92.12 199 ARG B N 1
ATOM 3415 C CA . ARG B 1 199 ? 19.938 -12.156 -1.647 1 92.12 199 ARG B CA 1
ATOM 3416 C C . ARG B 1 199 ? 21.141 -13.109 -1.74 1 92.12 199 ARG B C 1
ATOM 3418 O O . ARG B 1 199 ? 22.281 -12.664 -1.85 1 92.12 199 ARG B O 1
ATOM 3425 N N . THR B 1 200 ? 20.906 -14.383 -1.707 1 94.19 200 THR B N 1
ATOM 3426 C CA . THR B 1 200 ? 21.953 -15.375 -1.97 1 94.19 200 THR B CA 1
ATOM 3427 C C . THR B 1 200 ? 22.141 -15.578 -3.471 1 94.19 200 THR B C 1
ATOM 3429 O O . THR B 1 200 ? 21.234 -16.062 -4.156 1 94.19 200 THR B O 1
ATOM 3432 N N . PRO B 1 201 ? 23.281 -15.203 -3.863 1 95.94 201 PRO B N 1
ATOM 3433 C CA . PRO B 1 201 ? 23.5 -15.352 -5.305 1 95.94 201 PRO B CA 1
ATOM 3434 C C . PRO B 1 201 ? 23.578 -16.812 -5.742 1 95.94 201 PRO B C 1
ATOM 3436 O O . PRO B 1 201 ? 23.719 -17.703 -4.902 1 95.94 201 PRO B O 1
ATOM 3439 N N . GLY B 1 202 ? 23.406 -17.016 -7.055 1 97.31 202 GLY B N 1
ATOM 3440 C CA . GLY B 1 202 ? 23.469 -18.359 -7.633 1 97.31 202 GLY B CA 1
ATOM 3441 C C . GLY B 1 202 ? 23.359 -18.359 -9.141 1 97.31 202 GLY B C 1
ATOM 3442 O O . GLY B 1 202 ? 23.594 -17.328 -9.789 1 97.31 202 GLY B O 1
ATOM 3443 N N . ASP B 1 203 ? 23.172 -19.578 -9.609 1 97.06 203 ASP B N 1
ATOM 3444 C CA . ASP B 1 203 ? 23 -19.75 -11.047 1 97.06 203 ASP B CA 1
ATOM 3445 C C . ASP B 1 203 ? 21.703 -20.5 -11.359 1 97.06 203 ASP B C 1
ATOM 3447 O O . ASP B 1 203 ? 21.281 -21.375 -10.594 1 97.06 203 ASP B O 1
ATOM 3451 N N . ARG B 1 204 ? 21.094 -20.094 -12.414 1 94.88 204 ARG B N 1
ATOM 3452 C CA . ARG B 1 204 ? 19.922 -20.812 -12.93 1 94.88 204 ARG B CA 1
ATOM 3453 C C . ARG B 1 204 ? 20.188 -21.359 -14.328 1 94.88 204 ARG B C 1
ATOM 3455 O O . ARG B 1 204 ? 21.047 -20.844 -15.047 1 94.88 204 ARG B O 1
ATOM 3462 N N . PRO B 1 205 ? 19.391 -22.375 -14.703 1 89.81 205 PRO B N 1
ATOM 3463 C CA . PRO B 1 205 ? 19.5 -22.812 -16.094 1 89.81 205 PRO B CA 1
ATOM 3464 C C . PRO B 1 205 ? 18.938 -21.766 -17.078 1 89.81 205 PRO B C 1
ATOM 3466 O O . PRO B 1 205 ? 17.875 -21.203 -16.844 1 89.81 205 PRO B O 1
ATOM 3469 N N . GLY B 1 206 ? 19.719 -21.422 -18.016 1 87.12 206 GLY B N 1
ATOM 3470 C CA . GLY B 1 206 ? 19.266 -20.531 -19.062 1 87.12 206 GLY B CA 1
ATOM 3471 C C . GLY B 1 206 ? 19.281 -21.172 -20.438 1 87.12 206 GLY B C 1
ATOM 3472 O O . GLY B 1 206 ? 19.766 -22.297 -20.609 1 87.12 206 GLY B O 1
ATOM 3473 N N . ALA B 1 207 ? 18.719 -20.547 -21.438 1 84.31 207 ALA B N 1
ATOM 3474 C CA . ALA B 1 207 ? 18.625 -21.047 -22.812 1 84.31 207 ALA B CA 1
ATOM 3475 C C . ALA B 1 207 ? 20.016 -21.266 -23.406 1 84.31 207 ALA B C 1
ATOM 3477 O O . ALA B 1 207 ? 20.219 -22.188 -24.188 1 84.31 207 ALA B O 1
ATOM 3478 N N . SER B 1 208 ? 21.031 -20.422 -23 1 89.44 208 SER B N 1
ATOM 3479 C CA . SER B 1 208 ? 22.359 -20.484 -23.578 1 89.44 208 SER B CA 1
ATOM 3480 C C . SER B 1 208 ? 23.391 -20.891 -22.531 1 89.44 208 SER B C 1
ATOM 3482 O O . SER B 1 208 ? 24.578 -20.578 -22.672 1 89.44 208 SER B O 1
ATOM 3484 N N . GLY B 1 209 ? 22.922 -21.453 -21.484 1 90.31 209 GLY B N 1
ATOM 3485 C CA . GLY B 1 209 ? 23.797 -21.844 -20.391 1 90.31 209 GLY B CA 1
ATOM 3486 C C . GLY B 1 209 ? 23.391 -21.234 -19.047 1 90.31 209 GLY B C 1
ATOM 3487 O O . GLY B 1 209 ? 22.375 -20.531 -18.969 1 90.31 209 GLY B O 1
ATOM 3488 N N . PRO B 1 210 ? 24.219 -21.516 -18.125 1 93.88 210 PRO B N 1
ATOM 3489 C CA . PRO B 1 210 ? 23.891 -20.984 -16.797 1 93.88 210 PRO B CA 1
ATOM 3490 C C . PRO B 1 210 ? 23.875 -19.469 -16.75 1 93.88 210 PRO B C 1
ATOM 3492 O O . PRO B 1 210 ? 24.719 -18.812 -17.391 1 93.88 210 PRO B O 1
ATOM 3495 N N . GLU B 1 211 ? 22.891 -18.922 -16.094 1 96 211 GLU B N 1
ATOM 3496 C CA . GLU B 1 211 ? 22.766 -17.484 -15.867 1 96 211 GLU B CA 1
ATOM 3497 C C . GLU B 1 211 ? 22.922 -17.141 -14.383 1 96 211 GLU B C 1
ATOM 3499 O O . GLU B 1 211 ? 22.219 -17.688 -13.531 1 96 211 GLU B O 1
ATOM 3504 N N . HIS B 1 212 ? 23.859 -16.219 -14.18 1 96.81 212 HIS B N 1
ATOM 3505 C CA . HIS B 1 212 ? 24.109 -15.789 -12.812 1 96.81 212 HIS B CA 1
ATOM 3506 C C . HIS B 1 212 ? 23.016 -14.836 -12.328 1 96.81 212 HIS B C 1
ATOM 3508 O O . HIS B 1 212 ? 22.594 -13.945 -13.07 1 96.81 212 HIS B O 1
ATOM 3514 N N . TYR B 1 213 ? 22.531 -15.016 -11.117 1 97.19 213 TYR B N 1
ATOM 3515 C CA . TYR B 1 213 ? 21.641 -14.062 -10.477 1 97.19 213 TYR B CA 1
ATOM 3516 C C . TYR B 1 213 ? 22.203 -13.602 -9.133 1 97.19 213 TYR B C 1
ATOM 3518 O O . TYR B 1 213 ? 22.969 -14.312 -8.5 1 97.19 213 TYR B O 1
ATOM 3526 N N . ASP B 1 214 ? 21.734 -12.367 -8.734 1 95.94 214 ASP B N 1
ATOM 3527 C CA . ASP B 1 214 ? 22.141 -11.781 -7.457 1 95.94 214 ASP B CA 1
ATOM 3528 C C . ASP B 1 214 ? 21.188 -12.219 -6.336 1 95.94 214 ASP B C 1
ATOM 3530 O O . ASP B 1 214 ? 21.578 -12.234 -5.168 1 95.94 214 ASP B O 1
ATOM 3534 N N . ALA B 1 215 ? 19.984 -12.578 -6.691 1 95.31 215 ALA B N 1
ATOM 3535 C CA . ALA B 1 215 ? 18.953 -12.859 -5.688 1 95.31 215 ALA B CA 1
ATOM 3536 C C . ALA B 1 215 ? 17.828 -13.711 -6.27 1 95.31 215 ALA B C 1
ATOM 3538 O O . ALA B 1 215 ? 17.688 -13.805 -7.492 1 95.31 215 ALA B O 1
ATOM 3539 N N . ILE B 1 216 ? 17.094 -14.336 -5.398 1 96.19 216 ILE B N 1
ATOM 3540 C CA . ILE B 1 216 ? 15.82 -14.961 -5.754 1 96.19 216 ILE B CA 1
ATOM 3541 C C . ILE B 1 216 ? 14.672 -14.156 -5.148 1 96.19 216 ILE B C 1
ATOM 3543 O O . ILE B 1 216 ? 14.688 -13.836 -3.957 1 96.19 216 ILE B O 1
ATOM 3547 N N . GLY B 1 217 ? 13.781 -13.719 -6.039 1 95.56 217 GLY B N 1
ATOM 3548 C CA . GLY B 1 217 ? 12.555 -13.102 -5.566 1 95.56 217 GLY B CA 1
ATOM 3549 C C . GLY B 1 217 ? 11.398 -14.078 -5.457 1 95.56 217 GLY B C 1
ATOM 3550 O O . GLY B 1 217 ? 10.938 -14.617 -6.465 1 95.56 217 GLY B O 1
ATOM 3551 N N . TYR B 1 218 ? 10.961 -14.266 -4.223 1 96.88 218 TYR B N 1
ATOM 3552 C CA . TYR B 1 218 ? 9.789 -15.109 -4.008 1 96.88 218 TYR B CA 1
ATOM 3553 C C . TYR B 1 218 ? 8.523 -14.273 -3.895 1 96.88 218 TYR B C 1
ATOM 3555 O O . TYR B 1 218 ? 8.445 -13.359 -3.07 1 96.88 218 TYR B O 1
ATOM 3563 N N . VAL B 1 219 ? 7.547 -14.562 -4.746 1 97.38 219 VAL B N 1
ATOM 3564 C CA . VAL B 1 219 ? 6.23 -13.938 -4.668 1 97.38 219 VAL B CA 1
ATOM 3565 C C . VAL B 1 219 ? 5.16 -15.016 -4.465 1 97.38 219 VAL B C 1
ATOM 3567 O O . VAL B 1 219 ? 5.125 -16 -5.191 1 97.38 219 VAL B O 1
ATOM 3570 N N . ALA B 1 220 ? 4.34 -14.828 -3.451 1 98.5 220 ALA B N 1
ATOM 3571 C CA . ALA B 1 220 ? 3.291 -15.805 -3.166 1 98.5 220 ALA B CA 1
ATOM 3572 C C . ALA B 1 220 ? 1.929 -15.133 -3.045 1 98.5 220 ALA B C 1
ATOM 3574 O O . ALA B 1 220 ? 1.821 -14.031 -2.5 1 98.5 220 ALA B O 1
ATOM 3575 N N . THR B 1 221 ? 0.912 -15.859 -3.529 1 98.75 221 THR B N 1
ATOM 3576 C CA . THR B 1 221 ? -0.453 -15.375 -3.357 1 98.75 221 THR B CA 1
ATOM 3577 C C . THR B 1 221 ? -1.349 -16.469 -2.783 1 98.75 221 THR B C 1
ATOM 3579 O O . THR B 1 221 ? -1.076 -17.656 -2.963 1 98.75 221 THR B O 1
ATOM 3582 N N . LEU B 1 222 ? -2.352 -16.062 -2.1 1 98.88 222 LEU B N 1
ATOM 3583 C CA . LEU B 1 222 ? -3.498 -16.875 -1.704 1 98.88 222 LEU B CA 1
ATOM 3584 C C . LEU B 1 222 ? -4.793 -16.281 -2.258 1 98.88 222 LEU B C 1
ATOM 3586 O O . LEU B 1 222 ? -5.105 -15.117 -2.02 1 98.88 222 LEU B O 1
ATOM 3590 N N . THR B 1 223 ? -5.512 -17.109 -2.975 1 98.75 223 THR B N 1
ATOM 3591 C CA . THR B 1 223 ? -6.809 -16.719 -3.516 1 98.75 223 THR B CA 1
ATOM 3592 C C . THR B 1 223 ? -7.934 -17.5 -2.836 1 98.75 223 THR B C 1
ATOM 3594 O O . THR B 1 223 ? -7.82 -18.703 -2.613 1 98.75 223 THR B O 1
ATOM 3597 N N . PHE B 1 224 ? -9.008 -16.812 -2.566 1 97.44 224 PHE B N 1
ATOM 3598 C CA . PHE B 1 224 ? -10.242 -17.438 -2.1 1 97.44 224 PHE B CA 1
ATOM 3599 C C . PHE B 1 224 ? -11.445 -16.547 -2.367 1 97.44 224 PHE B C 1
ATOM 3601 O O . PHE B 1 224 ? -11.289 -15.352 -2.641 1 97.44 224 PHE B O 1
ATOM 3608 N N . VAL B 1 225 ? -12.578 -17.172 -2.312 1 95.94 225 VAL B N 1
ATOM 3609 C CA . VAL B 1 225 ? -13.836 -16.438 -2.406 1 95.94 225 VAL B CA 1
ATOM 3610 C C . VAL B 1 225 ? -14.57 -16.5 -1.07 1 95.94 225 VAL B C 1
ATOM 3612 O O . VAL B 1 225 ? -14.891 -17.578 -0.574 1 95.94 225 VAL B O 1
ATOM 3615 N N . LYS B 1 226 ? -14.75 -15.352 -0.471 1 95.88 226 LYS B N 1
ATOM 3616 C CA . LYS B 1 226 ? -15.516 -15.312 0.771 1 95.88 226 LYS B CA 1
ATOM 3617 C C . LYS B 1 226 ? -17.016 -15.43 0.5 1 95.88 226 LYS B C 1
ATOM 3619 O O . LYS B 1 226 ? -17.562 -14.672 -0.307 1 95.88 226 LYS B O 1
ATOM 3624 N N . PRO B 1 227 ? -17.75 -16.328 1.148 1 93.56 227 PRO B N 1
ATOM 3625 C CA . PRO B 1 227 ? -19.141 -16.625 0.826 1 93.56 227 PRO B CA 1
ATOM 3626 C C . PRO B 1 227 ? -20.109 -15.625 1.455 1 93.56 227 PRO B C 1
ATOM 3628 O O . PRO B 1 227 ? -21.312 -15.641 1.147 1 93.56 227 PRO B O 1
ATOM 3631 N N . ASP B 1 228 ? -19.641 -14.75 2.312 1 94.62 228 ASP B N 1
ATOM 3632 C CA . ASP B 1 228 ? -20.484 -13.812 3.033 1 94.62 228 ASP B CA 1
ATOM 3633 C C . ASP B 1 228 ? -19.844 -12.438 3.125 1 94.62 228 ASP B C 1
ATOM 3635 O O . ASP B 1 228 ? -18.688 -12.258 2.703 1 94.62 228 ASP B O 1
ATOM 3639 N N . GLY B 1 229 ? -20.688 -11.422 3.588 1 93.06 229 GLY B N 1
ATOM 3640 C CA . GLY B 1 229 ? -20.219 -10.047 3.689 1 93.06 229 GLY B CA 1
ATOM 3641 C C . GLY B 1 229 ? -21.078 -9.07 2.912 1 93.06 229 GLY B C 1
ATOM 3642 O O . GLY B 1 229 ? -22.156 -9.43 2.432 1 93.06 229 GLY B O 1
ATOM 3643 N N . ALA B 1 230 ? -20.594 -7.875 2.859 1 92.06 230 ALA B N 1
ATOM 3644 C CA . ALA B 1 230 ? -21.281 -6.84 2.086 1 92.06 230 ALA B CA 1
ATOM 3645 C C . ALA B 1 230 ? -21.156 -7.105 0.587 1 92.06 230 ALA B C 1
ATOM 3647 O O . ALA B 1 230 ? -20.312 -7.898 0.159 1 92.06 230 ALA B O 1
ATOM 3648 N N . ALA B 1 231 ? -22.031 -6.449 -0.25 1 92.75 231 ALA B N 1
ATOM 3649 C CA . ALA B 1 231 ? -21.906 -6.52 -1.703 1 92.75 231 ALA B CA 1
ATOM 3650 C C . ALA B 1 231 ? -20.547 -6.012 -2.156 1 92.75 231 ALA B C 1
ATOM 3652 O O . ALA B 1 231 ? -20.031 -5.02 -1.626 1 92.75 231 ALA B O 1
ATOM 3653 N N . PRO B 1 232 ? -19.969 -6.707 -3.096 1 93.06 232 PRO B N 1
ATOM 3654 C CA . PRO B 1 232 ? -18.641 -6.281 -3.559 1 93.06 232 PRO B CA 1
ATOM 3655 C C . PRO B 1 232 ? -18.656 -4.898 -4.211 1 93.06 232 PRO B C 1
ATOM 3657 O O . PRO B 1 232 ? -19.688 -4.484 -4.75 1 93.06 232 PRO B O 1
ATOM 3660 N N . LEU B 1 233 ? -17.547 -4.234 -4.125 1 91.56 233 LEU B N 1
ATOM 3661 C CA . LEU B 1 233 ? -17.344 -3.004 -4.887 1 91.56 233 LEU B CA 1
ATOM 3662 C C . LEU B 1 233 ? -17.109 -3.311 -6.363 1 91.56 233 LEU B C 1
ATOM 3664 O O . LEU B 1 233 ? -16.609 -4.383 -6.707 1 91.56 233 LEU B O 1
ATOM 3668 N N . PRO B 1 234 ? -17.531 -2.365 -7.215 1 92.12 234 PRO B N 1
ATOM 3669 C CA . PRO B 1 234 ? -17.25 -2.604 -8.633 1 92.12 234 PRO B CA 1
ATOM 3670 C C . PRO B 1 234 ? -15.758 -2.711 -8.922 1 92.12 234 PRO B C 1
ATOM 3672 O O . PRO B 1 234 ? -14.953 -1.982 -8.328 1 92.12 234 PRO B O 1
ATOM 3675 N N . ALA B 1 235 ? -15.484 -3.611 -9.836 1 94 235 ALA B N 1
ATOM 3676 C CA . ALA B 1 235 ? -14.094 -3.76 -10.266 1 94 235 ALA B CA 1
ATOM 3677 C C . ALA B 1 235 ? -13.609 -2.506 -10.984 1 94 235 ALA B C 1
ATOM 3679 O O . ALA B 1 235 ? -14.391 -1.804 -11.625 1 94 235 ALA B O 1
ATOM 3680 N N . VAL B 1 236 ? -12.305 -2.26 -10.883 1 92.06 236 VAL B N 1
ATOM 3681 C CA . VAL B 1 236 ? -11.711 -1.19 -11.68 1 92.06 236 VAL B CA 1
ATOM 3682 C C . VAL B 1 236 ? -11.688 -1.596 -13.156 1 92.06 236 VAL B C 1
ATOM 3684 O O . VAL B 1 236 ? -11.766 -2.783 -13.477 1 92.06 236 VAL B O 1
ATOM 3687 N N . PRO B 1 237 ? -11.641 -0.627 -14.047 1 90.38 237 PRO B N 1
ATOM 3688 C CA . PRO B 1 237 ? -11.594 -0.968 -15.477 1 90.38 237 PRO B CA 1
ATOM 3689 C C . PRO B 1 237 ? -10.414 -1.874 -15.828 1 90.38 237 PRO B C 1
ATOM 3691 O O . PRO B 1 237 ? -9.359 -1.801 -15.188 1 90.38 237 PRO B O 1
ATOM 3694 N N . VAL B 1 238 ? -10.656 -2.709 -16.828 1 93.69 238 VAL B N 1
ATOM 3695 C CA . VAL B 1 238 ? -9.617 -3.621 -17.297 1 93.69 238 VAL B CA 1
ATOM 3696 C C . VAL B 1 238 ? -8.438 -2.824 -17.844 1 93.69 238 VAL B C 1
ATOM 3698 O O . VAL B 1 238 ? -8.617 -1.926 -18.672 1 93.69 238 VAL B O 1
ATOM 3701 N N . ARG B 1 239 ? -7.316 -3.104 -17.328 1 91.5 239 ARG B N 1
ATOM 3702 C CA . ARG B 1 239 ? -6.09 -2.564 -17.906 1 91.5 239 ARG B CA 1
ATOM 3703 C C . ARG B 1 239 ? -5.539 -3.49 -18.984 1 91.5 239 ARG B C 1
ATOM 3705 O O . ARG B 1 239 ? -5.418 -4.699 -18.781 1 91.5 239 ARG B O 1
ATOM 3712 N N . PRO B 1 240 ? -5.152 -2.945 -20.125 1 91.94 240 PRO B N 1
ATOM 3713 C CA . PRO B 1 240 ? -4.652 -3.793 -21.203 1 91.94 240 PRO B CA 1
ATOM 3714 C C . PRO B 1 240 ? -3.318 -4.453 -20.859 1 91.94 240 PRO B C 1
ATOM 3716 O O . PRO B 1 240 ? -2.48 -3.852 -20.188 1 91.94 240 PRO B O 1
ATOM 3719 N N . PRO B 1 241 ? -3.146 -5.648 -21.359 1 93.12 241 PRO B N 1
ATOM 3720 C CA . PRO B 1 241 ? -1.897 -6.363 -21.094 1 93.12 241 PRO B CA 1
ATOM 3721 C C . PRO B 1 241 ? -0.713 -5.793 -21.875 1 93.12 241 PRO B C 1
ATOM 3723 O O . PRO B 1 241 ? -0.903 -5.02 -22.812 1 93.12 241 PRO B O 1
ATOM 3726 N N . ASN B 1 242 ? 0.487 -6.164 -21.5 1 85.75 242 ASN B N 1
ATOM 3727 C CA . ASN B 1 242 ? 1.748 -5.926 -22.188 1 85.75 242 ASN B CA 1
ATOM 3728 C C . ASN B 1 242 ? 2.074 -4.438 -22.266 1 85.75 242 ASN B C 1
ATOM 3730 O O . ASN B 1 242 ? 2.639 -3.971 -23.25 1 85.75 242 ASN B O 1
ATOM 3734 N N . LYS B 1 243 ? 1.446 -3.74 -21.5 1 70.62 243 LYS B N 1
ATOM 3735 C CA . LYS B 1 243 ? 1.825 -2.332 -21.453 1 70.62 243 LYS B CA 1
ATOM 3736 C C . LYS B 1 243 ? 2.682 -2.041 -20.219 1 70.62 243 LYS B C 1
ATOM 3738 O O . LYS B 1 243 ? 2.434 -2.58 -19.141 1 70.62 243 LYS B O 1
ATOM 3743 N N . VAL B 1 244 ? 3.9 -1.694 -20.594 1 56.03 244 VAL B N 1
ATOM 3744 C CA . VAL B 1 244 ? 4.789 -1.315 -19.5 1 56.03 244 VAL B CA 1
ATOM 3745 C C . VAL B 1 244 ? 4.238 -0.083 -18.781 1 56.03 244 VAL B C 1
ATOM 3747 O O . VAL B 1 244 ? 3.779 0.862 -19.438 1 56.03 244 VAL B O 1
ATOM 3750 N N . GLN B 1 245 ? 3.73 -0.244 -17.719 1 49.91 245 GLN B N 1
ATOM 3751 C CA . GLN B 1 245 ? 3.361 1.007 -17.078 1 49.91 245 GLN B CA 1
ATOM 3752 C C . GLN B 1 245 ? 4.523 1.994 -17.078 1 49.91 245 GLN B C 1
ATOM 3754 O O . GLN B 1 245 ? 5.652 1.635 -16.734 1 49.91 245 GLN B O 1
ATOM 3759 N N . ALA B 1 246 ? 4.488 3.045 -17.984 1 40.28 246 ALA B N 1
ATOM 3760 C CA . ALA B 1 246 ? 5.531 4.066 -17.984 1 40.28 246 ALA B CA 1
ATOM 3761 C C . ALA B 1 246 ? 5.922 4.457 -16.562 1 40.28 246 ALA B C 1
ATOM 3763 O O . ALA B 1 246 ? 5.055 4.738 -15.727 1 40.28 246 ALA B O 1
ATOM 3764 N N . ALA B 1 247 ? 7.051 4.078 -16.172 1 39.62 247 ALA B N 1
ATOM 3765 C CA . ALA B 1 247 ? 7.531 4.75 -14.961 1 39.62 247 ALA B CA 1
ATOM 3766 C C . ALA B 1 247 ? 7.355 6.262 -15.07 1 39.62 247 ALA B C 1
ATOM 3768 O O . ALA B 1 247 ? 7.473 6.832 -16.156 1 39.62 247 ALA B O 1
ATOM 3769 N N . PRO B 1 248 ? 6.848 7.035 -14.047 1 30.39 248 PRO B N 1
ATOM 3770 C CA . PRO B 1 248 ? 6.965 8.477 -14.266 1 30.39 248 PRO B CA 1
ATOM 3771 C C . PRO B 1 248 ? 8.375 8.898 -14.68 1 30.39 248 PRO B C 1
ATOM 3773 O O . PRO B 1 248 ? 9.359 8.32 -14.219 1 30.39 248 PRO B O 1
ATOM 3776 N N . ALA B 1 249 ? 8.594 9.617 -15.875 1 27.44 249 ALA B N 1
ATOM 3777 C CA . ALA B 1 249 ? 9.867 10.18 -16.328 1 27.44 249 ALA B CA 1
ATOM 3778 C C . ALA B 1 249 ? 10.672 10.719 -15.156 1 27.44 249 ALA B C 1
ATOM 3780 O O . ALA B 1 249 ? 10.141 11.422 -14.297 1 27.44 249 ALA B O 1
ATOM 3781 N N . ALA B 1 250 ? 11.703 10.016 -14.859 1 30.45 250 ALA B N 1
ATOM 3782 C CA . ALA B 1 250 ? 12.688 10.562 -13.93 1 30.45 250 ALA B CA 1
ATOM 3783 C C . ALA B 1 250 ? 12.883 12.062 -14.148 1 30.45 250 ALA B C 1
ATOM 3785 O O . ALA B 1 250 ? 12.906 12.523 -15.289 1 30.45 250 ALA B O 1
ATOM 3786 N N . ALA B 1 251 ? 12.742 12.93 -13.18 1 25.38 251 ALA B N 1
ATOM 3787 C CA . ALA B 1 251 ? 13.172 14.312 -13.375 1 25.38 251 ALA B CA 1
ATOM 3788 C C . ALA B 1 251 ? 14.516 14.375 -14.086 1 25.38 251 ALA B C 1
ATOM 3790 O O . ALA B 1 251 ? 15.469 13.695 -13.695 1 25.38 251 ALA B O 1
ATOM 3791 N N . ALA B 1 252 ? 14.5 14.672 -15.383 1 22.88 252 ALA B N 1
ATOM 3792 C CA . ALA B 1 252 ? 15.758 15.094 -15.984 1 22.88 252 ALA B CA 1
ATOM 3793 C C . ALA B 1 252 ? 16.609 15.875 -14.992 1 22.88 252 ALA B C 1
ATOM 3795 O O . ALA B 1 252 ? 16.109 16.719 -14.25 1 22.88 252 ALA B O 1
ATOM 3796 N N . LYS B 1 253 ? 17.891 15.578 -14.742 1 20.2 253 LYS B N 1
ATOM 3797 C CA . LYS B 1 253 ? 18.781 16.578 -14.164 1 20.2 253 LYS B CA 1
ATOM 3798 C C . LYS B 1 253 ? 18.547 17.953 -14.773 1 20.2 253 LYS B C 1
ATOM 3800 O O . LYS B 1 253 ? 18.344 18.078 -15.984 1 20.2 253 LYS B O 1
#

Secondary structure (DSSP, 8-state):
-----------------GGG-EEEEE--TTS--EEEEEEGGGTEE--TTTGGGG-S--EEEEEETTEEEEE-EEEETTEEEESSPPPTT-EEEEEEE-SS-EEE-SSSS-EEEEEEEEEEE-S-TTS-----SSEEEEE-SSTTEEEEEETTEE--S-EEEEE-TTS-EEEEE--TTSEEE----BSSEEEEEEEEEE---EEE--TTS-EEESEEEEEEEEEEE-SSSBPPPPPPPPBPSS-----------/-----------------GGG-EEEEE--TTS--EEEEEEGGGTEE--TTTGGGGBS--EEEEEETTEEEEE-EEEETTEEEESSPPPTT-EEEEEEEBSS-EEE-SSSS-EEEEEEEEEEE-S-TTS-----SSEEEEE-SSTTEEEEEETTEE--S-EEEEE-TTS-EEEEE--TTSEEE----BSSEEEEEEEEEE---EEE--TTS-EEESEEEEEEEEEEE-SSSBPPPPPPPPBPSS-----------